Protein AF-A0A7Y5BDA1-F1 (afdb_monomer_lite)

Radius of gyration: 26.74 Å; chains: 1; bounding box: 61×50×90 Å

Foldseek 3Di:
DPDLLQQLVVDPLLDQPLLVLVLLQCLVVAAQWEEEEEEQVQVSSCLSSVLGHPAYETEHPDPVVVVVPCPCPVVYNHDVPPDLPEPPGPEYEYEDEQVCQQPDPVVSNYQKYKYKYFPFWHDDDPPQQKWKWFAASLQSQDTHTDTDRPGGIMMIIHHDDDRRAFFAEEEEEEDAELLSLLLSQLSQCRSQHNHHAAYEYEHQLHDPVSVVSLVVSCVSNVPHYHYHYDNHHLALQLSRLSRVVVVPDCVRGFKYKYAYSQKHWQSCQNSQQRVLCVVCVVVVAFAFKEEEAECDDDDDSHDDLDDDDHVVRVNVSLSVQLSVQGPDKDWDLFDDHRMIIGGVVLCVQQNTFASLLPNDDCSRVLSSLLCVQVVHTHMYSRSIYMYGPDPVVCVVQVDPVVVSNVFSQLVNCVLQVHPGPVCSSVDNHGDPPRGSHQHSVPNDDQDPQWDADRSGTARLPRHGHPVRVVVVVVVVVVPDDPVCVVVVVVVVVCCVCVVVD

Sequence (501 aa):
MSTLPSFVSSVDWSRPDSLASSLRFLRPLFVDSRVAIVGEQAAEAAHFASLYAESITAWVESEELRSEFLIECPSIPCRLVADLDAGSWDWALLQLKAAEASRPDLKALGPRGVLLVRDSAPVADSGSGVRWFSRSTSAPSCFSEGIDPHADEWIGFWGEIETPVWPKVCGVIPTLSQVEMAVAAAEAFLNTYPGPMELVLVANGTAEPLLETLRAFAQERPDSVRLAVLPENRGFAGGVNAGLAALGDLEEWDIVVVSNDDVIPHSECMAEIASSWRELKERGLRPGIVGPVSNNINGRQQVEIGIYASADEMQARATAYHRDNCQSVSQEMQIRGLLLWLDRGLVSEIGGFDPRFGIGNFEDDDYNLRARLAGYTLWRADGAFLHHAGSSTFRSLNVDYEANIARNASLFCEKWQIDSLDRWPLLERAPQGVSLYCDPDTAYQPSEFSVTLNGERIDLVTQASDIEFAGWVLSRLAQFPRSKRRDIIELLSETSAFDAA

pLDDT: mean 82.3, std 15.63, range [32.66, 98.81]

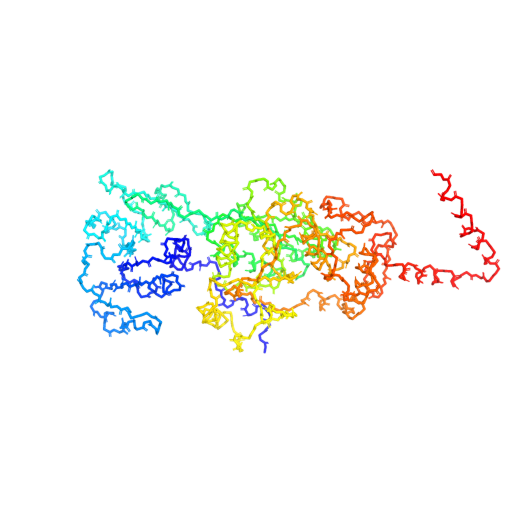Structure (mmCIF, N/CA/C/O backbone):
data_AF-A0A7Y5BDA1-F1
#
_entry.id   AF-A0A7Y5BDA1-F1
#
loop_
_atom_site.group_PDB
_atom_site.id
_atom_site.type_symbol
_atom_site.label_atom_id
_atom_site.label_alt_id
_atom_site.label_comp_id
_atom_site.label_asym_id
_atom_site.label_entity_id
_atom_site.label_seq_id
_atom_site.pdbx_PDB_ins_code
_atom_site.Cartn_x
_atom_site.Cartn_y
_atom_site.Cartn_z
_atom_site.occupancy
_atom_site.B_iso_or_equiv
_atom_site.auth_seq_id
_atom_site.auth_comp_id
_atom_site.auth_asym_id
_atom_site.auth_atom_id
_atom_site.pdbx_PDB_model_num
ATOM 1 N N . MET A 1 1 ? 11.614 25.794 0.419 1.00 34.88 1 MET A N 1
ATOM 2 C CA . MET A 1 1 ? 11.316 24.360 0.256 1.00 34.88 1 MET A CA 1
ATOM 3 C C . MET A 1 1 ? 12.340 23.623 1.086 1.00 34.88 1 MET A C 1
ATOM 5 O O . MET A 1 1 ? 13.521 23.714 0.771 1.00 34.88 1 MET A O 1
ATOM 9 N N . SER A 1 2 ? 11.911 23.059 2.211 1.00 35.38 2 SER A N 1
ATOM 10 C CA . SER A 1 2 ? 12.710 22.153 3.040 1.00 35.38 2 SER A CA 1
ATOM 11 C C . SER A 1 2 ? 13.349 21.093 2.141 1.00 35.38 2 SER A C 1
ATOM 13 O O . SER A 1 2 ? 12.718 20.618 1.197 1.00 35.38 2 SER A O 1
ATOM 15 N N . THR A 1 3 ? 14.612 20.742 2.379 1.00 42.41 3 THR A N 1
ATOM 16 C CA . THR A 1 3 ? 15.184 19.555 1.738 1.00 42.41 3 THR A CA 1
ATOM 17 C C . THR A 1 3 ? 14.363 18.347 2.197 1.00 42.41 3 THR A C 1
ATOM 19 O O . THR A 1 3 ? 13.989 18.284 3.365 1.00 42.41 3 THR A O 1
ATOM 22 N N . LEU A 1 4 ? 14.054 17.410 1.299 1.00 51.28 4 LEU A N 1
ATOM 23 C CA . LEU A 1 4 ? 13.261 16.196 1.574 1.00 51.28 4 LEU A CA 1
ATOM 24 C C . LEU A 1 4 ? 13.579 15.501 2.923 1.00 51.28 4 LEU A C 1
ATOM 26 O O . LEU A 1 4 ? 12.633 15.179 3.639 1.00 51.28 4 LEU A O 1
ATOM 30 N N . PRO A 1 5 ? 14.853 15.389 3.364 1.00 49.19 5 PRO A N 1
ATOM 31 C CA . PRO A 1 5 ? 15.184 14.845 4.685 1.00 49.19 5 PRO A CA 1
ATOM 32 C C . PRO A 1 5 ? 14.613 15.649 5.866 1.00 49.19 5 PRO A C 1
ATOM 34 O O . PRO A 1 5 ? 14.233 15.069 6.874 1.00 49.19 5 PRO A O 1
ATOM 37 N N . SER A 1 6 ? 14.505 16.978 5.743 1.00 54.00 6 SER A N 1
ATOM 38 C CA . SER A 1 6 ? 13.966 17.859 6.795 1.00 54.00 6 SER A CA 1
ATOM 39 C C . SER A 1 6 ? 12.438 17.832 6.912 1.00 54.00 6 SER A C 1
ATOM 41 O O . SER A 1 6 ? 11.909 18.196 7.958 1.00 54.00 6 SER A O 1
ATOM 43 N N . PHE A 1 7 ? 11.728 17.407 5.857 1.00 61.53 7 PHE A N 1
ATOM 44 C CA . PHE A 1 7 ? 10.271 17.215 5.890 1.00 61.53 7 PHE A CA 1
ATOM 45 C C . PHE A 1 7 ? 9.888 15.974 6.700 1.00 61.53 7 PHE A C 1
ATOM 47 O O . PHE A 1 7 ? 8.886 15.974 7.406 1.00 61.53 7 PHE A O 1
ATOM 54 N N . VAL A 1 8 ? 10.710 14.931 6.603 1.00 56.31 8 VAL A N 1
ATOM 55 C CA . VAL A 1 8 ? 10.490 13.646 7.266 1.00 56.31 8 VAL A CA 1
ATOM 56 C C . VAL A 1 8 ? 11.048 13.629 8.685 1.00 56.31 8 VAL A C 1
ATOM 58 O O . VAL A 1 8 ? 10.388 13.119 9.582 1.00 56.31 8 VAL A O 1
ATOM 61 N N . SER A 1 9 ? 12.201 14.263 8.929 1.00 54.62 9 SER A N 1
ATOM 62 C CA . SER A 1 9 ? 12.810 14.318 10.266 1.00 54.62 9 SER A CA 1
ATOM 63 C C . SER A 1 9 ? 12.023 15.146 11.289 1.00 54.62 9 SER A C 1
ATOM 65 O O . SER A 1 9 ? 12.445 15.231 12.439 1.00 54.62 9 SER A O 1
ATOM 67 N N . SER A 1 10 ? 10.954 15.842 10.881 1.00 53.28 10 SER A N 1
ATOM 68 C CA . SER A 1 10 ? 10.144 16.657 11.793 1.00 53.28 10 SER A CA 1
ATOM 69 C C . SER A 1 10 ? 9.109 15.845 12.571 1.00 53.28 10 SER A C 1
ATOM 71 O O . SER A 1 10 ? 8.626 16.342 13.580 1.00 53.28 10 SER A O 1
ATOM 73 N N . VAL A 1 11 ? 8.760 14.637 12.111 1.00 51.69 11 VAL A N 1
ATOM 74 C CA . VAL A 1 11 ? 7.8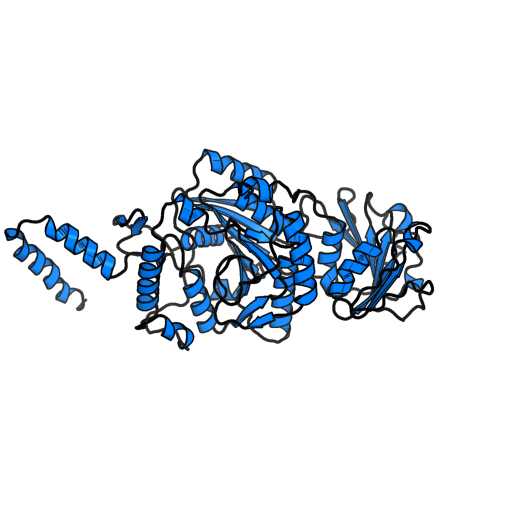05 13.756 12.795 1.00 51.69 11 VAL A CA 1
ATOM 75 C C . VAL A 1 11 ? 8.570 12.598 13.409 1.00 51.69 11 VAL A C 1
ATOM 77 O O . VAL A 1 11 ? 9.243 11.843 12.709 1.00 51.69 11 VAL A O 1
ATOM 80 N N . ASP A 1 12 ? 8.469 12.472 14.730 1.00 58.31 12 ASP A N 1
ATOM 81 C CA . ASP A 1 12 ? 8.977 11.312 15.451 1.00 58.31 12 ASP A CA 1
ATOM 82 C C . ASP A 1 12 ? 8.016 10.137 15.254 1.00 58.31 12 ASP A C 1
ATOM 84 O O . ASP A 1 12 ? 7.141 9.870 16.077 1.00 58.31 12 ASP A O 1
ATOM 88 N N . TRP A 1 13 ? 8.167 9.446 14.126 1.00 57.25 13 TRP A N 1
ATOM 89 C CA . TRP A 1 13 ? 7.390 8.246 13.837 1.00 57.25 13 TRP A CA 1
ATOM 90 C C . TRP A 1 13 ? 7.689 7.120 14.823 1.00 57.25 13 TRP A C 1
ATOM 92 O O . TRP A 1 13 ? 6.825 6.272 15.008 1.00 57.25 13 TRP A O 1
ATOM 102 N N . SER A 1 14 ? 8.849 7.129 15.493 1.00 49.56 14 SER A N 1
ATOM 103 C CA . SER A 1 14 ? 9.281 6.073 16.419 1.00 49.56 14 SER A CA 1
ATOM 104 C C . SER A 1 14 ? 8.435 5.979 17.692 1.00 49.56 14 SER A C 1
ATOM 106 O O . SER A 1 14 ? 8.520 4.994 18.427 1.00 49.56 14 SER A O 1
ATOM 108 N N . ARG A 1 15 ? 7.592 6.985 17.955 1.00 50.81 15 ARG A N 1
ATOM 109 C CA . ARG A 1 15 ? 6.629 6.987 19.054 1.00 50.81 15 ARG A CA 1
ATOM 110 C C . ARG A 1 15 ? 5.219 6.980 18.482 1.00 50.81 15 ARG A C 1
ATOM 112 O O . ARG A 1 15 ? 4.690 8.049 18.179 1.00 50.81 15 ARG A O 1
ATOM 119 N N . PRO A 1 16 ? 4.583 5.801 18.355 1.00 53.91 16 PRO A N 1
ATOM 120 C CA . PRO A 1 16 ? 3.162 5.755 18.083 1.00 53.91 16 PRO A CA 1
ATOM 121 C C . PRO A 1 16 ? 2.468 6.597 19.147 1.00 53.91 16 PRO A C 1
ATOM 123 O O . PRO A 1 16 ? 2.715 6.426 20.344 1.00 53.91 16 PRO A O 1
ATOM 126 N N . ASP A 1 17 ? 1.592 7.501 18.724 1.00 64.19 17 ASP A N 1
ATOM 127 C CA . ASP A 1 17 ? 0.608 8.029 19.648 1.00 64.19 17 ASP A CA 1
ATOM 128 C C . ASP A 1 17 ? -0.229 6.834 20.125 1.00 64.19 17 ASP A C 1
ATOM 130 O O . ASP A 1 17 ? -1.053 6.289 19.378 1.00 64.19 17 ASP A O 1
ATOM 134 N N . SER A 1 18 ? 0.081 6.347 21.330 1.00 66.19 18 SER A N 1
ATOM 135 C CA . SER A 1 18 ? -0.547 5.167 21.931 1.00 66.19 18 SER A CA 1
ATOM 136 C C . SER A 1 18 ? -2.067 5.341 21.963 1.00 66.19 18 SER A C 1
ATOM 138 O O . SER A 1 18 ? -2.801 4.398 21.660 1.00 66.19 18 SER A O 1
ATOM 140 N N . LEU A 1 19 ? -2.512 6.589 22.227 1.00 75.00 19 LEU A N 1
ATOM 141 C CA . LEU A 1 19 ? -3.797 7.224 21.888 1.00 75.00 19 LEU A CA 1
ATOM 142 C C . LEU A 1 19 ? -4.506 6.644 20.663 1.00 75.00 19 LEU A C 1
ATOM 144 O O . LEU A 1 19 ? -5.204 5.624 20.678 1.00 75.00 19 LEU A O 1
ATOM 148 N N . ALA A 1 20 ? -4.232 7.345 19.573 1.00 76.12 20 ALA A N 1
ATOM 149 C CA . ALA A 1 20 ? -4.696 7.087 18.233 1.00 76.12 20 ALA A CA 1
ATOM 150 C C . ALA A 1 20 ? -4.446 5.647 17.770 1.00 76.12 20 ALA A C 1
ATOM 152 O O . ALA A 1 20 ? -5.290 5.075 17.093 1.00 76.12 20 ALA A O 1
ATOM 153 N N . SER A 1 21 ? -3.328 5.024 18.143 1.00 76.81 21 SER A N 1
ATOM 154 C CA . SER A 1 21 ? -2.992 3.671 17.679 1.00 76.81 21 SER A CA 1
ATOM 155 C C . SER A 1 21 ? -3.901 2.603 18.290 1.00 76.81 21 SER A C 1
ATOM 157 O O . SER A 1 21 ? -4.307 1.672 17.597 1.00 76.81 21 SER A O 1
ATOM 159 N N . SER A 1 22 ? -4.243 2.727 19.578 1.00 80.25 22 SER A N 1
ATOM 160 C CA . SER A 1 22 ? -5.256 1.873 20.215 1.00 80.25 22 SER A CA 1
ATOM 161 C C . SER A 1 22 ? -6.645 2.115 19.615 1.00 80.25 22 SER A C 1
ATOM 163 O O . SER A 1 22 ? -7.381 1.173 19.330 1.00 80.25 22 SER A O 1
ATOM 165 N N . LEU A 1 23 ? -7.000 3.376 19.365 1.00 83.25 23 LEU A N 1
ATOM 166 C CA . LEU A 1 23 ? -8.297 3.729 18.785 1.00 83.25 23 LEU A CA 1
ATOM 167 C C . LEU A 1 23 ? -8.452 3.231 17.339 1.00 83.25 23 LEU A C 1
ATOM 169 O O . LEU A 1 23 ? -9.495 2.671 17.004 1.00 83.25 23 LEU A O 1
ATOM 173 N N . ARG A 1 24 ? -7.397 3.324 16.517 1.00 86.31 24 ARG A N 1
ATOM 174 C CA . ARG A 1 24 ? -7.332 2.727 15.173 1.00 86.31 24 ARG A CA 1
ATOM 175 C C . ARG A 1 24 ? -7.606 1.237 15.202 1.00 86.31 24 ARG A C 1
ATOM 177 O O . ARG A 1 24 ? -8.427 0.772 14.423 1.00 86.31 24 ARG A O 1
ATOM 184 N N . PHE A 1 25 ? -6.985 0.497 16.120 1.00 84.81 25 PHE A N 1
ATOM 185 C CA . PHE A 1 25 ? -7.248 -0.934 16.275 1.00 84.81 25 PHE A CA 1
ATOM 186 C C . PHE A 1 25 ? -8.728 -1.227 16.571 1.00 84.81 25 PHE A C 1
ATOM 188 O O . PHE A 1 25 ? -9.300 -2.159 16.004 1.00 84.81 25 PHE A O 1
ATOM 195 N N . LEU A 1 26 ? -9.360 -0.394 17.401 1.00 86.81 26 LEU A N 1
ATOM 196 C CA . LEU A 1 26 ? -10.759 -0.524 17.815 1.00 86.81 26 LEU A CA 1
ATOM 197 C C . LEU A 1 26 ? -11.776 0.015 16.805 1.00 86.81 26 LEU A C 1
ATOM 199 O O . LEU A 1 26 ? -12.969 -0.226 16.984 1.00 86.81 26 LEU A O 1
ATOM 203 N N . ARG A 1 27 ? -11.336 0.696 15.738 1.00 86.44 27 ARG A N 1
ATOM 204 C CA . ARG A 1 27 ? -12.202 1.306 14.714 1.00 86.44 27 ARG A CA 1
ATOM 205 C C . ARG A 1 27 ? -13.379 0.418 14.276 1.00 86.44 27 ARG A C 1
ATOM 207 O O . ARG A 1 27 ? -14.487 0.950 14.245 1.00 86.44 27 ARG A O 1
ATOM 214 N N . PRO A 1 28 ? -13.223 -0.896 13.996 1.00 85.69 28 PRO A N 1
ATOM 215 C CA . PRO A 1 28 ? -14.331 -1.731 13.530 1.00 85.69 28 PRO A CA 1
ATOM 216 C C . PRO A 1 28 ? -15.483 -1.855 14.534 1.00 85.69 28 PRO A C 1
ATOM 218 O O . PRO A 1 28 ? -16.595 -2.172 14.133 1.00 85.69 28 PRO A O 1
ATOM 221 N N . LEU A 1 29 ? -15.237 -1.602 15.824 1.00 84.00 29 LEU A N 1
ATOM 222 C CA . LEU A 1 29 ? -16.277 -1.624 16.854 1.00 84.00 29 LEU A CA 1
ATOM 223 C C . LEU A 1 29 ? -17.135 -0.359 16.835 1.00 84.00 29 LEU A C 1
ATOM 225 O O . LEU A 1 29 ? -18.270 -0.392 17.287 1.00 84.00 29 LEU A O 1
ATOM 229 N N . PHE A 1 30 ? -16.600 0.761 16.352 1.00 81.00 30 PHE A N 1
ATOM 230 C CA . PHE A 1 30 ? -17.281 2.053 16.434 1.00 81.00 30 PHE A CA 1
ATOM 231 C C . PHE A 1 30 ? -18.105 2.382 15.194 1.00 81.00 30 PHE A C 1
ATOM 233 O O . PHE A 1 30 ? -18.984 3.232 15.291 1.00 81.00 30 PHE A O 1
ATOM 240 N N . VAL A 1 31 ? -17.852 1.707 14.067 1.00 81.56 31 VAL A N 1
ATOM 241 C CA . VAL A 1 31 ? -18.582 1.924 12.809 1.00 81.56 31 VAL A CA 1
ATOM 242 C C . VAL A 1 31 ? -20.089 1.805 13.044 1.00 81.56 31 VAL A C 1
ATOM 244 O O . VAL A 1 31 ? -20.556 0.801 13.589 1.00 81.56 31 VAL A O 1
ATOM 247 N N . ASP A 1 32 ? -20.826 2.858 12.678 1.00 79.50 32 ASP A N 1
ATOM 248 C CA . ASP A 1 32 ? -22.292 2.957 12.768 1.00 79.50 32 ASP A CA 1
ATOM 249 C C . ASP A 1 32 ? -22.861 2.597 14.153 1.00 79.50 32 ASP A C 1
ATOM 251 O O . ASP A 1 32 ? -23.972 2.086 14.281 1.00 79.50 32 ASP A O 1
ATOM 255 N N . SER A 1 33 ? -22.079 2.833 15.209 1.00 81.81 33 SER A N 1
ATOM 256 C CA . SER A 1 33 ? -22.440 2.466 16.578 1.00 81.81 33 SER A CA 1
ATOM 257 C C . SER A 1 33 ? -22.581 3.689 17.479 1.00 81.81 33 SER A C 1
ATOM 259 O O . SER A 1 33 ? -21.968 4.731 17.246 1.00 81.81 33 SER A O 1
ATOM 261 N N . ARG A 1 34 ? -23.348 3.562 18.565 1.00 80.44 34 ARG A N 1
ATOM 262 C CA . ARG A 1 34 ? -23.425 4.575 19.625 1.00 80.44 34 ARG A CA 1
ATOM 263 C C . ARG A 1 34 ? -22.373 4.285 20.692 1.00 80.44 34 ARG A C 1
ATOM 265 O O . ARG A 1 34 ? -22.409 3.222 21.317 1.00 80.44 34 ARG A O 1
ATOM 272 N N . VAL A 1 35 ? -21.461 5.226 20.934 1.00 80.56 35 VAL A N 1
ATOM 273 C CA . VAL A 1 35 ? -20.299 5.027 21.820 1.00 80.56 35 VAL A CA 1
ATOM 274 C C . VAL A 1 35 ? -20.326 5.984 23.017 1.00 80.56 35 VAL A C 1
ATOM 276 O O . VAL A 1 35 ? -20.385 7.202 22.855 1.00 80.56 35 VAL A O 1
ATOM 279 N N . ALA A 1 36 ? -20.238 5.441 24.230 1.00 77.69 36 ALA A N 1
ATOM 280 C CA . ALA A 1 36 ? -19.962 6.200 25.447 1.00 77.69 36 ALA A CA 1
ATOM 281 C C . ALA A 1 36 ? -18.454 6.193 25.731 1.00 77.69 36 ALA A C 1
ATOM 283 O O . ALA A 1 36 ? -17.836 5.135 25.713 1.00 77.69 36 ALA A O 1
ATOM 284 N N . ILE A 1 37 ? -17.851 7.346 26.004 1.00 77.31 37 ILE A N 1
ATOM 285 C CA . ILE A 1 37 ? -16.409 7.494 26.233 1.00 77.31 37 ILE A CA 1
ATOM 286 C C . ILE A 1 37 ? -16.182 8.138 27.592 1.00 77.31 37 ILE A C 1
ATOM 288 O O . ILE A 1 37 ? -16.797 9.152 27.911 1.00 77.31 37 ILE A O 1
ATOM 292 N N . VAL A 1 38 ? -15.293 7.558 28.388 1.00 74.44 38 VAL A N 1
ATOM 293 C CA . VAL A 1 38 ? -15.089 7.894 29.800 1.00 74.44 38 VAL A CA 1
ATOM 294 C C . VAL A 1 38 ? -13.585 7.918 30.077 1.00 74.44 38 VAL A C 1
ATOM 296 O O . VAL A 1 38 ? -12.923 6.900 29.890 1.00 74.44 38 VAL A O 1
ATOM 299 N N . GLY A 1 39 ? -13.035 9.053 30.521 1.00 72.69 39 GLY A N 1
ATOM 300 C CA . GLY A 1 39 ? -11.634 9.134 30.965 1.00 72.69 39 GLY A CA 1
ATOM 301 C C . GLY A 1 39 ? -10.978 10.511 30.819 1.00 72.69 39 GLY A C 1
ATOM 302 O O . GLY A 1 39 ? -11.588 11.468 30.340 1.00 72.69 39 GLY A O 1
ATOM 303 N N . GLU A 1 40 ? -9.711 10.621 31.235 1.00 67.56 40 GLU A N 1
ATOM 304 C CA . GLU A 1 40 ? -8.946 11.881 31.205 1.00 67.56 40 GLU A CA 1
ATOM 305 C C . GLU A 1 40 ? -8.719 12.416 29.774 1.00 67.56 40 GLU A C 1
ATOM 307 O O . GLU A 1 40 ? -8.817 13.625 29.572 1.00 67.56 40 GLU A O 1
ATOM 312 N N . GLN A 1 41 ? -8.501 11.553 28.768 1.00 72.00 41 GLN A N 1
ATOM 313 C CA . GLN A 1 41 ? -8.372 11.954 27.352 1.00 72.00 41 GLN A CA 1
ATOM 314 C C . GLN A 1 41 ? -9.646 11.662 26.540 1.00 72.00 41 GLN A C 1
ATOM 316 O O . GLN A 1 41 ? -9.596 11.455 25.325 1.00 72.00 41 GLN A O 1
ATOM 321 N N . ALA A 1 42 ? -10.821 11.679 27.184 1.00 72.12 42 ALA A N 1
ATOM 322 C CA . ALA A 1 42 ? -12.091 11.415 26.503 1.00 72.12 42 ALA A CA 1
ATOM 323 C C . ALA A 1 42 ? -12.352 12.362 25.320 1.00 72.12 42 ALA A C 1
ATOM 325 O O . ALA A 1 42 ? -13.042 11.975 24.383 1.00 72.12 42 ALA A O 1
ATOM 326 N N . ALA A 1 43 ? -11.780 13.570 25.324 1.00 70.44 43 ALA A N 1
ATOM 327 C CA . ALA A 1 43 ? -11.881 14.502 24.205 1.00 70.44 43 ALA A CA 1
ATOM 328 C C . ALA A 1 43 ? -11.201 13.988 22.926 1.00 70.44 43 ALA A C 1
ATOM 330 O O . ALA A 1 43 ? -11.775 14.071 21.842 1.00 70.44 43 ALA A O 1
ATOM 331 N N . GLU A 1 44 ? -10.001 13.427 23.056 1.00 73.88 44 GLU A N 1
ATOM 332 C CA . GLU A 1 44 ? -9.235 12.878 21.937 1.00 73.88 44 GLU A CA 1
ATOM 333 C C . GLU A 1 44 ? -9.883 11.591 21.411 1.00 73.88 44 GLU A C 1
ATOM 335 O O . GLU A 1 44 ? -10.099 11.437 20.208 1.00 73.88 44 GLU A O 1
ATOM 340 N N . ALA A 1 45 ? -10.308 10.710 22.321 1.00 76.25 45 ALA A N 1
ATOM 341 C CA . ALA A 1 45 ? -11.041 9.501 21.961 1.00 76.25 45 ALA A CA 1
ATOM 342 C C . ALA A 1 45 ? -12.396 9.813 21.301 1.00 76.25 45 ALA A C 1
ATOM 344 O O . ALA A 1 45 ? -12.772 9.157 20.329 1.00 76.25 45 ALA A O 1
ATOM 345 N N . ALA A 1 46 ? -13.109 10.841 21.773 1.00 75.94 46 ALA A N 1
ATOM 346 C CA . ALA A 1 46 ? -14.341 11.313 21.143 1.00 75.94 46 ALA A CA 1
ATOM 347 C C . ALA A 1 46 ? -14.090 11.914 19.765 1.00 75.94 46 ALA A C 1
ATOM 349 O O . ALA A 1 46 ? -14.876 11.669 18.852 1.00 75.94 46 ALA A O 1
ATOM 350 N N . HIS A 1 47 ? -12.988 12.646 19.588 1.00 76.88 47 HIS A N 1
ATOM 351 C CA . HIS A 1 47 ? -12.596 13.140 18.275 1.00 76.88 47 HIS A CA 1
ATOM 352 C C . HIS A 1 47 ? -12.404 11.990 17.282 1.00 76.88 47 HIS A C 1
ATOM 354 O O . HIS A 1 47 ? -12.991 12.014 16.204 1.00 76.88 47 HIS A O 1
ATOM 360 N N . PHE A 1 48 ? -11.649 10.959 17.662 1.00 79.25 48 PHE A N 1
ATOM 361 C CA . PHE A 1 48 ? -11.435 9.789 16.813 1.00 79.25 48 PHE A CA 1
ATOM 362 C C . PHE A 1 48 ? -12.738 9.046 16.509 1.00 79.25 48 PHE A C 1
ATOM 364 O O . PHE A 1 48 ? -13.052 8.789 15.351 1.00 79.25 48 PHE A O 1
ATOM 371 N N . ALA A 1 49 ? -13.520 8.721 17.543 1.00 78.12 49 ALA A N 1
ATOM 372 C CA . ALA A 1 49 ? -14.765 7.986 17.365 1.00 78.12 49 ALA A CA 1
ATOM 373 C C . ALA A 1 49 ? -15.750 8.764 16.478 1.00 78.12 49 ALA A C 1
ATOM 375 O O . ALA A 1 49 ? -16.528 8.143 15.760 1.00 78.12 49 ALA A O 1
ATOM 376 N N . SER A 1 50 ? -15.699 10.106 16.476 1.00 77.56 50 SER A N 1
ATOM 377 C CA . SER A 1 50 ? -16.615 10.945 15.681 1.00 77.56 50 SER A CA 1
ATOM 378 C C . SER A 1 50 ? -16.461 10.785 14.175 1.00 77.56 50 SER A C 1
ATOM 380 O O . SER A 1 50 ? -17.357 11.176 13.434 1.00 77.56 50 SER A O 1
ATOM 382 N N . LEU A 1 51 ? -15.350 10.195 13.731 1.00 75.56 51 LEU A N 1
ATOM 383 C CA . LEU A 1 51 ? -15.117 9.864 12.330 1.00 75.56 51 LEU A CA 1
ATOM 384 C C . LEU A 1 51 ? -15.938 8.652 11.863 1.00 75.56 51 LEU A C 1
ATOM 386 O O . LEU A 1 51 ? -16.123 8.489 10.665 1.00 75.56 51 LEU A O 1
ATOM 390 N N . TYR A 1 52 ? -16.399 7.796 12.784 1.00 80.94 52 TYR A N 1
ATOM 391 C CA . TYR A 1 52 ? -16.925 6.466 12.445 1.00 80.94 52 TYR A CA 1
ATOM 392 C C . TYR A 1 52 ? -18.240 6.102 13.158 1.00 80.94 52 TYR A C 1
ATOM 394 O O . TYR A 1 52 ? -18.967 5.231 12.685 1.00 80.94 52 TYR A O 1
ATOM 402 N N . ALA A 1 53 ? -18.538 6.727 14.300 1.00 78.44 53 ALA A N 1
ATOM 403 C CA . ALA A 1 53 ? -19.692 6.414 15.142 1.00 78.44 53 ALA A CA 1
ATOM 404 C C . ALA A 1 53 ? -20.957 7.190 14.744 1.00 78.44 53 ALA A C 1
ATOM 406 O O . ALA A 1 53 ? -20.889 8.357 14.365 1.00 78.44 53 ALA A O 1
ATOM 407 N N . GLU A 1 54 ? -22.129 6.570 14.929 1.00 77.19 54 GLU A N 1
ATOM 408 C CA . GLU A 1 54 ? -23.434 7.208 14.685 1.00 77.19 54 GLU A CA 1
ATOM 409 C C . GLU A 1 54 ? -23.694 8.341 15.690 1.00 77.19 54 GLU A C 1
ATOM 411 O O . GLU A 1 54 ? -24.201 9.411 15.351 1.00 77.19 54 GLU A O 1
ATOM 416 N N . SER A 1 55 ? -23.353 8.107 16.959 1.00 74.31 55 SER A N 1
ATOM 417 C CA . SER A 1 55 ? -23.409 9.135 17.996 1.00 74.31 55 SER A CA 1
ATOM 418 C C . SER A 1 55 ? -22.450 8.834 19.136 1.00 74.31 55 SER A C 1
ATOM 420 O O . SER A 1 55 ? -22.112 7.679 19.407 1.00 74.31 55 SER A O 1
ATOM 422 N N . ILE A 1 56 ? -22.006 9.892 19.814 1.00 70.19 56 ILE A N 1
ATOM 423 C CA . ILE A 1 56 ? -21.021 9.795 20.889 1.00 70.19 56 ILE A CA 1
ATOM 424 C C . ILE A 1 56 ? -21.483 10.602 22.092 1.00 70.19 56 ILE A C 1
ATOM 426 O O . ILE A 1 56 ? -21.922 11.747 21.960 1.00 70.19 56 ILE A O 1
ATOM 430 N N . THR A 1 57 ? -21.307 10.016 23.271 1.00 71.56 57 THR A N 1
ATOM 431 C CA . THR A 1 57 ? -21.317 10.737 24.547 1.00 71.56 57 THR A CA 1
ATOM 432 C C . THR A 1 57 ? -19.943 10.639 25.175 1.00 71.56 57 THR A C 1
ATOM 434 O O . THR A 1 57 ? -19.426 9.543 25.359 1.00 71.56 57 THR A O 1
ATOM 437 N N . ALA A 1 58 ? -19.354 11.782 25.515 1.00 68.50 58 ALA A N 1
ATOM 438 C CA . ALA A 1 58 ? -18.038 11.853 26.138 1.00 68.50 58 ALA A CA 1
ATOM 439 C C . ALA A 1 58 ? -18.141 12.372 27.577 1.00 68.50 58 ALA A C 1
ATOM 441 O O . ALA A 1 58 ? -18.907 13.295 27.860 1.00 68.50 58 ALA A O 1
ATOM 442 N N . TRP A 1 59 ? -17.343 11.799 28.476 1.00 67.75 59 TRP A N 1
ATOM 443 C CA . TRP A 1 59 ? -17.251 12.165 29.884 1.00 67.75 59 TRP A CA 1
ATOM 444 C C . TRP A 1 59 ? -15.790 12.304 30.318 1.00 67.75 59 TRP A C 1
ATOM 446 O O . TRP A 1 59 ? -14.995 11.375 30.178 1.00 67.75 59 TRP A O 1
ATOM 456 N N . VAL A 1 60 ? -15.456 13.471 30.873 1.00 64.31 60 VAL A N 1
ATOM 457 C CA . VAL A 1 60 ? -14.120 13.807 31.387 1.00 64.31 60 VAL A CA 1
ATOM 458 C C . VAL A 1 60 ? -14.163 13.835 32.917 1.00 64.31 60 VAL A C 1
ATOM 460 O O . VAL A 1 60 ? -15.069 14.436 33.506 1.00 64.31 60 VAL A O 1
ATOM 463 N N . GLU A 1 61 ? -13.193 13.197 33.574 1.00 57.81 61 GLU A N 1
ATOM 464 C CA . GLU A 1 61 ? -13.131 13.102 35.044 1.00 57.81 61 GLU A CA 1
ATOM 465 C C . GLU A 1 61 ? -12.678 14.397 35.738 1.00 57.81 61 GLU A C 1
ATOM 467 O O . GLU A 1 61 ? -13.101 14.664 36.862 1.00 57.81 61 GLU A O 1
ATOM 472 N N . SER A 1 62 ? -11.890 15.246 35.068 1.00 59.81 62 SER A N 1
ATOM 473 C CA . SER A 1 62 ? -11.400 16.512 35.633 1.00 59.81 62 SER A CA 1
ATOM 474 C C . SER A 1 62 ? -12.433 17.645 35.544 1.00 59.81 62 SER A C 1
ATOM 476 O O . SER A 1 62 ? -12.922 17.978 34.463 1.00 59.81 62 SER A O 1
ATOM 478 N N . GLU A 1 63 ? -12.730 18.278 36.686 1.00 55.25 63 GLU A N 1
ATOM 479 C CA . GLU A 1 63 ? -13.635 19.435 36.794 1.00 55.25 63 GLU A CA 1
ATOM 480 C C . GLU A 1 63 ? -13.118 20.666 36.024 1.00 55.25 63 GLU A C 1
ATOM 482 O O . GLU A 1 63 ? -13.913 21.417 35.463 1.00 55.25 63 GLU A O 1
ATOM 487 N N . GLU A 1 64 ? -11.795 20.836 35.935 1.00 51.22 64 GLU A N 1
ATOM 488 C CA . GLU A 1 64 ? -11.142 21.947 35.228 1.00 51.22 64 GLU A CA 1
ATOM 489 C C . GLU A 1 64 ? -11.284 21.789 33.702 1.00 51.22 64 GLU A C 1
ATOM 491 O O . GLU A 1 64 ? -11.680 22.732 33.012 1.00 51.22 64 GLU A O 1
ATOM 496 N N . LEU A 1 65 ? -11.099 20.567 33.183 1.00 48.84 65 LEU A N 1
ATOM 497 C CA . LEU A 1 65 ? -11.192 20.252 31.747 1.00 48.84 65 LEU A CA 1
ATOM 498 C C . LEU A 1 65 ? -12.637 20.161 31.226 1.00 48.84 65 LEU A C 1
ATOM 500 O O . LEU A 1 65 ? -12.872 20.403 30.041 1.00 48.84 65 LEU A O 1
ATOM 504 N N . ARG A 1 66 ? -13.625 19.877 32.093 1.00 52.31 66 ARG A N 1
ATOM 505 C CA . ARG A 1 66 ? -15.063 19.890 31.735 1.00 52.31 66 ARG A CA 1
ATOM 506 C C . ARG A 1 66 ? -15.542 21.246 31.206 1.00 52.31 66 ARG A C 1
ATOM 508 O O . ARG A 1 66 ? -16.538 21.290 30.490 1.00 52.31 66 ARG A O 1
ATOM 515 N N . SER A 1 67 ? -14.872 22.338 31.584 1.00 47.47 67 SER A N 1
ATOM 516 C CA . SER A 1 67 ? -15.273 23.703 31.227 1.00 47.47 67 SER A CA 1
ATOM 517 C C . SER A 1 67 ? -14.656 24.219 29.919 1.00 47.47 67 SER A C 1
ATOM 519 O O . SER A 1 67 ? -15.258 25.068 29.264 1.00 47.47 67 SER A O 1
ATOM 521 N N . GLU A 1 68 ? -13.498 23.687 29.511 1.00 40.88 68 GLU A N 1
ATOM 522 C CA . GLU A 1 68 ? -12.745 24.138 28.326 1.00 40.88 68 GLU A CA 1
ATOM 523 C C . GLU A 1 68 ? -13.108 23.382 27.039 1.00 40.88 68 GLU A C 1
ATOM 525 O O . GLU A 1 68 ? -12.951 23.917 25.943 1.00 40.88 68 GLU A O 1
ATOM 530 N N . PHE A 1 69 ? -13.657 22.169 27.157 1.00 41.28 69 PHE A N 1
ATOM 531 C CA . PHE A 1 69 ? -14.018 21.313 26.027 1.00 41.28 69 PHE A CA 1
ATOM 532 C C . PHE A 1 69 ? -15.506 20.956 26.069 1.00 41.28 69 PHE A C 1
ATOM 534 O O . PHE A 1 69 ? -15.899 19.809 26.282 1.00 41.28 69 PHE A O 1
ATOM 541 N N . LEU A 1 70 ? -16.363 21.949 25.825 1.00 42.72 70 LEU A N 1
ATOM 542 C CA . LEU A 1 70 ? -17.689 21.675 25.275 1.00 42.72 70 LEU A CA 1
ATOM 543 C C . LEU A 1 70 ? -17.449 21.237 23.826 1.00 42.72 70 LEU A C 1
ATOM 545 O O . LEU A 1 70 ? -17.299 22.067 22.932 1.00 42.72 70 LEU A O 1
ATOM 549 N N . ILE A 1 71 ? -17.270 19.932 23.615 1.00 42.53 71 ILE A N 1
ATOM 550 C CA . ILE A 1 71 ? -16.969 19.380 22.291 1.00 42.53 71 ILE A CA 1
ATOM 551 C C . ILE A 1 71 ? -18.258 19.420 21.474 1.00 42.53 71 ILE A C 1
ATOM 553 O O . ILE A 1 71 ? -18.985 18.439 21.388 1.00 42.53 71 ILE A O 1
ATOM 557 N N . GLU A 1 72 ? -18.573 20.567 20.884 1.00 39.88 72 GLU A N 1
ATOM 558 C CA . GLU A 1 72 ? -19.517 20.613 19.775 1.00 39.88 72 GLU A CA 1
ATOM 559 C C . GLU A 1 72 ? -18.821 19.980 18.567 1.00 39.88 72 GLU A C 1
ATOM 561 O O . GLU A 1 72 ? -18.008 20.615 17.896 1.00 39.88 72 GLU A O 1
ATOM 566 N N . CYS A 1 73 ? -19.089 18.698 18.305 1.00 38.19 73 CYS A N 1
ATOM 567 C CA . CYS A 1 73 ? -18.704 18.100 17.036 1.00 38.19 73 CYS A CA 1
ATOM 568 C C . CYS A 1 73 ? -19.643 18.685 15.961 1.00 38.19 73 CYS A C 1
ATOM 570 O O . CYS A 1 73 ? -20.857 18.501 16.064 1.00 38.19 73 CYS A O 1
ATOM 572 N N . PRO A 1 74 ? -19.150 19.414 14.941 1.00 38.03 74 PRO A N 1
ATOM 573 C CA . PRO A 1 74 ? -20.008 20.162 14.009 1.00 38.03 74 PRO A CA 1
ATOM 574 C C . PRO A 1 74 ? -21.036 19.299 13.258 1.00 38.03 74 PRO A C 1
ATOM 576 O O . PRO A 1 74 ? -22.035 19.813 12.758 1.00 38.03 74 PRO A O 1
ATOM 579 N N . SER A 1 75 ? -20.781 17.993 13.182 1.00 37.38 75 SER A N 1
ATOM 580 C CA . SER A 1 75 ? -21.599 16.974 12.525 1.00 37.38 75 SER A CA 1
ATOM 581 C C . SER A 1 75 ? -22.454 16.132 13.486 1.00 37.38 75 SER A C 1
ATOM 583 O O . SER A 1 75 ? -23.392 15.488 13.024 1.00 37.38 75 SER A O 1
ATOM 585 N N . ILE A 1 76 ? -22.189 16.141 14.802 1.00 35.38 76 ILE A N 1
ATOM 586 C CA . ILE A 1 76 ? -22.927 15.353 15.807 1.00 35.38 76 ILE A CA 1
ATOM 587 C C . ILE A 1 76 ? -23.025 16.165 17.111 1.00 35.38 76 ILE A C 1
ATOM 589 O O . ILE A 1 76 ? -21.996 16.494 17.697 1.00 35.38 76 ILE A O 1
ATOM 593 N N . PRO A 1 77 ? -24.225 16.472 17.635 1.00 35.19 77 PRO A N 1
ATOM 594 C CA . PRO A 1 77 ? -24.351 17.129 18.932 1.00 35.19 77 PRO A CA 1
ATOM 595 C C . PRO A 1 77 ? -23.905 16.179 20.058 1.00 35.19 77 PRO A C 1
ATOM 597 O O . PRO A 1 77 ? -24.719 15.442 20.614 1.00 35.19 77 PRO A O 1
ATOM 600 N N . CYS A 1 78 ? -22.618 16.196 20.411 1.00 38.66 78 CYS A N 1
ATOM 601 C CA . CYS A 1 78 ? -22.114 15.510 21.597 1.00 38.66 78 CYS A CA 1
ATOM 602 C C . CYS A 1 78 ? -22.739 16.178 22.826 1.00 38.66 78 CYS A C 1
ATOM 604 O O . CYS A 1 78 ? -22.557 17.372 23.068 1.00 38.66 78 CYS A O 1
ATOM 606 N N . ARG A 1 79 ? -23.492 15.422 23.622 1.00 40.66 79 ARG A N 1
ATOM 607 C CA . ARG A 1 79 ? -23.923 15.880 24.942 1.00 40.66 79 ARG A CA 1
ATOM 608 C C . ARG A 1 79 ? -22.972 15.279 25.966 1.00 40.66 79 ARG A C 1
ATOM 610 O O . ARG A 1 79 ? -22.815 14.066 26.021 1.00 40.66 79 ARG A O 1
ATOM 617 N N . LEU A 1 80 ?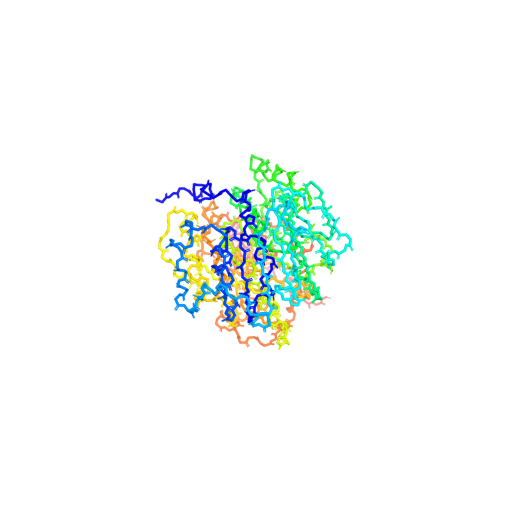 -22.377 16.121 26.804 1.00 41.44 80 LEU A N 1
ATOM 618 C CA . LEU A 1 80 ? -21.806 15.706 28.086 1.00 41.44 80 LEU A CA 1
ATOM 619 C C . LEU A 1 80 ? -22.995 15.287 28.971 1.00 41.44 80 LEU A C 1
ATOM 621 O O . LEU A 1 80 ? -23.524 16.080 29.749 1.00 41.44 80 LEU A O 1
ATOM 625 N N . VAL A 1 81 ? -23.527 14.082 28.753 1.00 41.97 81 VAL A N 1
ATOM 626 C CA . VAL A 1 81 ? -24.627 13.557 29.563 1.00 41.97 81 VAL A CA 1
ATOM 627 C C . VAL A 1 81 ? -23.992 12.958 30.807 1.00 41.97 81 VAL A C 1
ATOM 629 O O . VAL A 1 81 ? -23.343 11.921 30.752 1.00 41.97 81 VAL A O 1
ATOM 632 N N . ALA A 1 82 ? -24.168 13.635 31.941 1.00 40.12 82 ALA A N 1
ATOM 633 C CA . ALA A 1 82 ? -23.779 13.132 33.260 1.00 40.12 82 ALA A CA 1
ATOM 634 C C . ALA A 1 82 ? -24.600 11.901 33.707 1.00 40.12 82 ALA A C 1
ATOM 636 O O . ALA A 1 82 ? -24.386 11.395 34.804 1.00 40.12 82 ALA A O 1
ATOM 637 N N . ASP A 1 83 ? -25.532 11.447 32.871 1.00 45.31 83 ASP A N 1
ATOM 638 C CA . ASP A 1 83 ? -26.435 10.330 33.111 1.00 45.31 83 ASP A CA 1
ATOM 639 C C . ASP A 1 83 ? -26.148 9.234 32.079 1.00 45.31 83 ASP A C 1
ATOM 641 O O . ASP A 1 83 ? -26.563 9.294 30.917 1.00 45.31 83 ASP A O 1
ATOM 645 N N . LEU A 1 84 ? -25.365 8.243 32.498 1.00 52.28 84 LEU A N 1
ATOM 646 C CA . LEU A 1 84 ? -25.241 6.974 31.795 1.00 52.28 84 LEU A CA 1
ATOM 647 C C . LEU A 1 84 ? -26.552 6.211 32.008 1.00 52.28 84 LEU A C 1
ATOM 649 O O . LEU A 1 84 ? -26.611 5.283 32.813 1.00 52.28 84 LEU A O 1
ATOM 653 N N . ASP A 1 85 ? -27.620 6.610 31.317 1.00 55.44 85 ASP A N 1
ATOM 654 C CA . ASP A 1 85 ? -28.835 5.802 31.272 1.00 55.44 85 ASP A CA 1
ATOM 655 C C . ASP A 1 85 ? -28.470 4.466 30.611 1.00 55.44 85 ASP A C 1
ATOM 657 O O . ASP A 1 85 ? -28.281 4.371 29.388 1.00 55.44 85 ASP A O 1
ATOM 661 N N . ALA A 1 86 ? -28.302 3.440 31.448 1.00 52.72 86 ALA A N 1
ATOM 662 C CA . ALA A 1 86 ? -27.888 2.106 31.050 1.00 52.72 86 ALA A CA 1
ATOM 663 C C . ALA A 1 86 ? -28.807 1.580 29.933 1.00 52.72 86 ALA A C 1
ATOM 665 O O . ALA A 1 86 ? -30.013 1.419 30.124 1.00 52.72 86 ALA A O 1
ATOM 666 N N . GLY A 1 87 ? -28.233 1.314 28.753 1.00 56.91 87 GLY A N 1
ATOM 667 C CA . GLY A 1 87 ? -28.949 0.773 27.586 1.00 56.91 87 GLY A CA 1
ATOM 668 C C . GLY A 1 87 ? -29.148 1.739 26.411 1.00 56.91 87 GLY A C 1
ATOM 669 O O . GLY A 1 87 ? -29.727 1.342 25.400 1.00 56.91 87 GLY A O 1
ATOM 670 N N . SER A 1 88 ? -28.660 2.980 26.500 1.00 70.69 88 SER A N 1
ATOM 671 C CA . SER A 1 88 ? -28.720 3.957 25.397 1.00 70.69 88 SER A CA 1
ATOM 672 C C . SER A 1 88 ? -27.520 3.929 24.431 1.00 70.69 88 SER A C 1
ATOM 674 O O . SER A 1 88 ? -27.567 4.614 23.412 1.00 70.69 88 SER A O 1
ATOM 676 N N . TRP A 1 89 ? -26.493 3.114 24.697 1.00 75.12 89 TRP A N 1
ATOM 677 C CA . TRP A 1 89 ? -25.257 3.016 23.904 1.00 75.12 89 TRP A CA 1
ATOM 678 C C . TRP A 1 89 ? -24.955 1.565 23.530 1.00 75.12 89 TRP A C 1
ATOM 680 O O . TRP A 1 89 ? -25.311 0.644 24.269 1.00 75.12 89 TRP A O 1
ATOM 690 N N . ASP A 1 90 ? -24.280 1.366 22.400 1.00 79.00 90 ASP A N 1
ATOM 691 C CA . ASP A 1 90 ? -23.891 0.043 21.909 1.00 79.00 90 ASP A CA 1
ATOM 692 C C . ASP A 1 90 ? -22.517 -0.377 22.451 1.00 79.00 90 ASP A C 1
ATOM 694 O O . ASP A 1 90 ? -22.285 -1.575 22.640 1.00 79.00 90 ASP A O 1
ATOM 698 N N . TRP A 1 91 ? -21.648 0.601 22.751 1.00 81.56 91 TRP A N 1
ATOM 699 C CA . TRP A 1 91 ? -20.306 0.417 23.314 1.00 81.56 91 TRP A CA 1
ATOM 700 C C . TRP A 1 91 ? -19.985 1.446 24.394 1.00 81.56 91 TRP A C 1
ATOM 702 O O . TRP A 1 91 ? -20.379 2.607 24.292 1.00 81.56 91 TRP A O 1
ATOM 712 N N . ALA A 1 92 ? -19.185 1.038 25.377 1.00 79.94 92 ALA A N 1
ATOM 713 C CA . ALA A 1 92 ? -18.492 1.946 26.284 1.00 79.94 92 ALA A CA 1
ATOM 714 C C . ALA A 1 92 ? -16.971 1.799 26.112 1.00 79.94 92 ALA A C 1
ATOM 716 O O . ALA A 1 92 ? -16.459 0.684 26.110 1.00 79.94 92 ALA A O 1
ATOM 717 N N . LEU A 1 93 ? -16.257 2.911 25.970 1.00 82.19 93 LEU A N 1
ATOM 718 C CA . LEU A 1 93 ? -14.804 3.007 25.909 1.00 82.19 93 LEU A CA 1
ATOM 719 C C . LEU A 1 93 ? -14.313 3.749 27.154 1.00 82.19 93 LEU A C 1
ATOM 721 O O . LEU A 1 93 ? -14.564 4.941 27.323 1.00 82.19 93 LEU A O 1
ATOM 725 N N . LEU A 1 94 ? -13.611 3.038 28.023 1.00 77.31 94 LEU A N 1
ATOM 726 C CA . LEU A 1 94 ? -13.060 3.566 29.260 1.00 77.31 94 LEU A CA 1
ATOM 727 C C . LEU A 1 94 ? -11.553 3.690 29.134 1.00 77.31 94 LEU A C 1
ATOM 729 O O . LEU A 1 94 ? -10.885 2.706 28.845 1.00 77.31 94 LEU A O 1
ATOM 733 N N . GLN A 1 95 ? -11.010 4.864 29.419 1.00 76.25 95 GLN A N 1
ATOM 734 C CA . GLN A 1 95 ? -9.580 5.061 29.595 1.00 76.25 95 GLN A CA 1
ATOM 735 C C . GLN A 1 95 ? -9.284 5.221 31.083 1.00 76.25 95 GLN A C 1
ATOM 737 O O . GLN A 1 95 ? -9.737 6.181 31.704 1.00 76.25 95 GLN A O 1
ATOM 742 N N . LEU A 1 96 ? -8.535 4.276 31.650 1.00 69.69 96 LEU A N 1
ATOM 743 C CA . LEU A 1 96 ? -8.307 4.180 33.092 1.00 69.69 96 LEU A CA 1
ATOM 744 C C . LEU A 1 96 ? -6.821 4.071 33.419 1.00 69.69 96 LEU A C 1
ATOM 746 O O . LEU A 1 96 ? -6.042 3.475 32.668 1.00 69.69 96 LEU A O 1
ATOM 750 N N . LYS A 1 97 ? -6.440 4.550 34.608 1.00 68.56 97 LYS A N 1
ATOM 751 C CA . LYS A 1 97 ? -5.144 4.192 35.194 1.00 68.56 97 LYS A CA 1
ATOM 752 C C . LYS A 1 97 ? -5.181 2.727 35.626 1.00 68.56 97 LYS A C 1
ATOM 754 O O . LYS A 1 97 ? -6.213 2.211 36.055 1.00 68.56 97 LYS A O 1
ATOM 759 N N . ALA A 1 98 ? -4.040 2.042 35.588 1.00 66.75 98 ALA A N 1
ATOM 760 C CA . ALA A 1 98 ? -3.975 0.607 35.893 1.00 66.75 98 ALA A CA 1
ATOM 761 C C . ALA A 1 98 ? -4.553 0.221 37.266 1.00 66.75 98 ALA A C 1
ATOM 763 O O . ALA A 1 98 ? -5.210 -0.809 37.405 1.00 66.75 98 ALA A O 1
ATOM 764 N N . ALA A 1 99 ? -4.365 1.071 38.282 1.00 64.19 99 ALA A N 1
ATOM 765 C CA . ALA A 1 99 ? -4.904 0.851 39.626 1.00 64.19 99 ALA A CA 1
ATOM 766 C C . ALA A 1 99 ? -6.443 0.931 39.699 1.00 64.19 99 ALA A C 1
ATOM 768 O O . ALA A 1 99 ? -7.035 0.458 40.674 1.00 64.19 99 ALA A O 1
ATOM 769 N N . GLU A 1 100 ? -7.075 1.547 38.701 1.00 66.06 100 GLU A N 1
ATOM 770 C CA . GLU A 1 100 ? -8.519 1.744 38.589 1.00 66.06 100 GLU A CA 1
ATOM 771 C C . GLU A 1 100 ? -9.171 0.678 37.708 1.00 66.06 100 GLU A C 1
ATOM 773 O O . GLU A 1 100 ? -10.344 0.400 37.903 1.00 66.06 100 GLU A O 1
ATOM 778 N N . ALA A 1 101 ? -8.424 0.012 36.822 1.00 64.50 101 ALA A N 1
ATOM 779 C CA . ALA A 1 101 ? -8.948 -0.935 35.832 1.00 64.50 101 ALA A CA 1
ATOM 780 C C . ALA A 1 101 ? -9.783 -2.104 36.402 1.00 64.50 101 ALA A C 1
ATOM 782 O O . ALA A 1 101 ? -10.642 -2.635 35.704 1.00 64.50 101 ALA A O 1
ATOM 783 N N . SER A 1 102 ? -9.561 -2.502 37.660 1.00 62.38 102 SER A N 1
ATOM 784 C CA . SER A 1 102 ? -10.313 -3.568 38.349 1.00 62.38 102 SER A CA 1
ATOM 785 C C . SER A 1 102 ? -11.434 -3.068 39.269 1.00 62.38 102 SER A C 1
ATOM 787 O O . SER A 1 102 ? -12.116 -3.865 39.907 1.00 62.38 102 SER A O 1
ATOM 789 N N . ARG A 1 103 ? -11.611 -1.748 39.386 1.00 63.84 103 ARG A N 1
ATOM 790 C CA . ARG A 1 103 ? -12.551 -1.108 40.314 1.00 63.84 103 ARG A CA 1
ATOM 791 C C . ARG A 1 103 ? -13.922 -0.709 39.737 1.00 63.84 103 ARG A C 1
ATOM 793 O O . ARG A 1 103 ? -14.828 -0.582 40.563 1.00 63.84 103 ARG A O 1
ATOM 800 N N . PRO A 1 104 ? -14.133 -0.468 38.422 1.00 64.44 104 PRO A N 1
ATOM 801 C CA . PRO A 1 104 ? -15.441 -0.038 37.933 1.00 64.44 104 PRO A CA 1
ATOM 802 C C . PRO A 1 104 ? -16.452 -1.188 37.924 1.00 64.44 104 PRO A C 1
ATOM 804 O O . PRO A 1 104 ? -16.136 -2.317 37.546 1.00 64.44 104 PRO A O 1
ATOM 807 N N . ASP A 1 105 ? -17.703 -0.885 38.280 1.00 68.75 105 ASP A N 1
ATOM 808 C CA . ASP A 1 105 ? -18.828 -1.787 38.027 1.00 68.75 105 ASP A CA 1
ATOM 809 C C . ASP A 1 105 ? -19.173 -1.751 36.531 1.00 68.75 105 ASP A C 1
ATOM 811 O O . ASP A 1 105 ? -20.019 -0.979 36.077 1.00 68.75 105 ASP A O 1
ATOM 815 N N . LEU A 1 106 ? -18.482 -2.584 35.749 1.00 72.19 106 LEU A N 1
ATOM 816 C CA . LEU A 1 106 ? -18.631 -2.658 34.291 1.00 72.19 106 LEU A CA 1
ATOM 817 C C . LEU A 1 106 ? -20.077 -2.945 33.856 1.00 72.19 106 LEU A C 1
ATOM 819 O O . LEU A 1 106 ? -20.498 -2.501 32.790 1.00 72.19 106 LEU A O 1
ATOM 823 N N . LYS A 1 107 ? -20.870 -3.630 34.693 1.00 65.38 107 LYS A N 1
ATOM 824 C CA . LYS A 1 107 ? -22.279 -3.933 34.396 1.00 65.38 107 LYS A CA 1
ATOM 825 C C . LYS A 1 107 ? -23.173 -2.698 34.462 1.00 65.38 107 LYS A C 1
ATOM 827 O O . LYS A 1 107 ? -24.193 -2.671 33.779 1.00 65.38 107 LYS A O 1
ATOM 832 N N . ALA A 1 108 ? -22.803 -1.693 35.255 1.00 65.44 108 ALA A N 1
ATOM 833 C CA . ALA A 1 108 ? -23.520 -0.421 35.313 1.00 65.44 108 ALA A CA 1
ATOM 834 C C . ALA A 1 108 ? -23.277 0.443 34.062 1.00 65.44 108 ALA A C 1
ATOM 836 O O . ALA A 1 108 ? -24.107 1.283 33.729 1.00 65.44 108 ALA A O 1
ATOM 837 N N . LEU A 1 109 ? -22.162 0.219 33.358 1.00 65.69 109 LEU A N 1
ATOM 838 C CA . LEU A 1 109 ? -21.739 1.005 32.193 1.00 65.69 109 LEU A CA 1
ATOM 839 C C . LEU A 1 109 ? -22.308 0.489 30.869 1.00 65.69 109 LEU A C 1
ATOM 841 O O . LEU A 1 109 ? -22.377 1.232 29.893 1.00 65.69 109 LEU A O 1
ATOM 845 N N . GLY A 1 110 ? -22.734 -0.772 30.831 1.00 69.12 110 GLY A N 1
ATOM 846 C CA . GLY A 1 110 ? -23.370 -1.362 29.663 1.00 69.12 110 GLY A CA 1
ATOM 847 C C . GLY A 1 110 ? -23.081 -2.853 29.509 1.00 69.12 110 GLY A C 1
ATOM 848 O O . GLY A 1 110 ? -22.261 -3.424 30.232 1.00 69.12 110 GLY A O 1
ATOM 849 N N . PRO A 1 111 ? -23.752 -3.508 28.546 1.00 74.00 111 PRO A N 1
ATOM 850 C CA . PRO A 1 111 ? -23.615 -4.946 28.325 1.00 74.00 111 PRO A CA 1
ATOM 851 C C . PRO A 1 111 ? -22.238 -5.348 27.777 1.00 74.00 111 PRO A C 1
ATOM 853 O O . PRO A 1 111 ? -21.848 -6.506 27.921 1.00 74.00 111 PRO A O 1
ATOM 856 N N . ARG A 1 112 ? -21.513 -4.413 27.151 1.00 84.62 112 ARG A N 1
ATOM 857 C CA . ARG A 1 112 ? -20.188 -4.630 26.569 1.00 84.62 112 ARG A CA 1
ATOM 858 C C . ARG A 1 112 ? -19.380 -3.338 26.515 1.00 84.62 112 ARG A C 1
ATOM 860 O O . ARG A 1 112 ? -19.956 -2.253 26.420 1.00 84.62 112 ARG A O 1
ATOM 867 N N . GLY A 1 113 ? -18.060 -3.463 26.504 1.00 85.75 113 GLY A N 1
ATOM 868 C CA . GLY A 1 113 ? -17.179 -2.339 26.231 1.00 85.75 113 GLY A CA 1
ATOM 869 C C . GLY A 1 113 ? -15.695 -2.662 26.333 1.00 85.75 113 GLY A C 1
ATOM 870 O O . GLY A 1 113 ? -15.288 -3.819 26.462 1.00 85.75 113 GLY A O 1
ATOM 871 N N . VAL A 1 114 ? -14.900 -1.605 26.220 1.00 88.25 114 VAL A N 1
ATOM 872 C CA . VAL A 1 114 ? -13.451 -1.635 26.078 1.00 88.25 114 VAL A CA 1
ATOM 873 C C . VAL A 1 114 ? -12.799 -0.783 27.163 1.00 88.25 114 VAL A C 1
ATOM 875 O O . VAL A 1 114 ? -13.229 0.333 27.431 1.00 88.25 114 VAL A O 1
ATOM 878 N N . LEU A 1 115 ? -11.747 -1.311 27.774 1.00 85.44 115 LEU A N 1
ATOM 879 C CA . LEU A 1 115 ? -10.884 -0.667 28.755 1.00 85.44 115 LEU A CA 1
ATOM 880 C C . LEU A 1 115 ? -9.533 -0.417 28.088 1.00 85.44 115 LEU A C 1
ATOM 882 O O . LEU A 1 115 ? -8.889 -1.360 27.645 1.00 85.44 115 LEU A O 1
ATOM 886 N N . LEU A 1 116 ? -9.087 0.827 28.037 1.00 85.06 116 LEU A N 1
ATOM 887 C CA . LEU A 1 116 ? -7.740 1.218 27.650 1.00 85.06 116 LEU A CA 1
ATOM 888 C C . LEU A 1 116 ? -6.950 1.502 28.925 1.00 85.06 116 LEU A C 1
ATOM 890 O O . LEU A 1 116 ? -7.302 2.407 29.685 1.00 85.06 116 LEU A O 1
ATOM 894 N N . VAL A 1 117 ? -5.893 0.727 29.156 1.00 79.38 117 VAL A N 1
ATOM 895 C CA . VAL A 1 117 ? -5.025 0.850 30.331 1.00 79.38 117 VAL A CA 1
ATOM 896 C C . VAL A 1 117 ? -3.593 1.100 29.891 1.00 79.38 117 VAL A C 1
ATOM 898 O O . VAL A 1 117 ? -3.102 0.486 28.943 1.00 79.38 117 VAL A O 1
ATOM 901 N N . ARG A 1 118 ? -2.931 2.026 30.589 1.00 74.19 118 ARG A N 1
ATOM 902 C CA . ARG A 1 118 ? -1.573 2.489 30.284 1.00 74.19 118 ARG A CA 1
ATOM 903 C C . ARG A 1 118 ? -0.741 2.684 31.542 1.00 74.19 118 ARG A C 1
ATOM 905 O O . ARG A 1 118 ? -1.246 2.563 32.660 1.00 74.19 118 ARG A O 1
ATOM 912 N N . ASP A 1 119 ? 0.542 2.968 31.326 1.00 71.12 119 ASP A N 1
ATOM 913 C CA . ASP A 1 119 ? 1.592 3.254 32.316 1.00 71.12 119 ASP A CA 1
ATOM 914 C C . ASP A 1 119 ? 2.038 2.061 33.169 1.00 71.12 119 ASP A C 1
ATOM 916 O O . ASP A 1 119 ? 3.194 1.985 33.582 1.00 71.12 119 ASP A O 1
ATOM 920 N N . SER A 1 120 ? 1.140 1.123 33.462 1.00 75.25 120 SER A N 1
ATOM 921 C CA . SER A 1 120 ? 1.470 -0.113 34.170 1.00 75.25 120 SER A CA 1
ATOM 922 C C . SER A 1 120 ? 0.469 -1.219 33.861 1.00 75.25 120 SER A C 1
ATOM 924 O O . SER A 1 120 ? -0.684 -0.958 33.518 1.00 75.25 120 SER A O 1
ATOM 926 N N . ALA A 1 121 ? 0.923 -2.463 33.999 1.00 80.31 121 ALA A N 1
ATOM 927 C CA . ALA A 1 121 ? 0.104 -3.621 33.690 1.00 80.31 121 ALA A CA 1
ATOM 928 C C . ALA A 1 121 ? -1.131 -3.704 34.607 1.00 80.31 121 ALA A C 1
ATOM 930 O O . ALA A 1 121 ? -1.003 -3.530 35.828 1.00 80.31 121 ALA A O 1
ATOM 931 N N . PRO A 1 122 ? -2.323 -4.009 34.062 1.00 79.19 122 PRO A N 1
ATOM 932 C CA . PRO A 1 122 ? -3.498 -4.280 34.874 1.00 79.19 122 PRO A CA 1
ATOM 933 C C . PRO A 1 122 ? -3.290 -5.555 35.702 1.00 79.19 122 PRO A C 1
ATOM 935 O O . PRO A 1 122 ? -2.567 -6.475 35.318 1.00 79.19 122 PRO A O 1
ATOM 938 N N . VAL A 1 123 ? -3.955 -5.635 36.855 1.00 73.62 123 VAL A N 1
ATOM 939 C CA . VAL A 1 123 ? -3.963 -6.856 37.670 1.00 73.62 123 VAL A CA 1
ATOM 940 C C . VAL A 1 123 ? -5.120 -7.737 37.213 1.00 73.62 123 VAL A C 1
ATOM 942 O O . VAL A 1 123 ? -6.272 -7.304 37.240 1.00 73.62 123 VAL A O 1
ATOM 945 N N . ALA A 1 124 ? -4.821 -8.978 36.821 1.00 67.31 124 ALA A N 1
ATOM 946 C CA . ALA A 1 124 ? -5.843 -9.962 36.482 1.00 67.31 124 ALA A CA 1
ATOM 947 C C . ALA A 1 124 ? -6.773 -10.206 37.683 1.00 67.31 124 ALA A C 1
ATOM 949 O O . ALA A 1 124 ? -6.344 -10.739 38.707 1.00 67.31 124 ALA A O 1
ATOM 950 N N . ASP A 1 125 ? -8.050 -9.858 37.536 1.00 67.81 125 ASP A N 1
ATOM 951 C CA . ASP A 1 125 ? -9.107 -10.260 38.460 1.00 67.81 125 ASP A CA 1
ATOM 952 C C . ASP A 1 125 ? -9.994 -11.307 37.780 1.00 67.81 125 ASP A C 1
ATOM 954 O O . ASP A 1 125 ? -10.749 -11.001 36.851 1.00 67.81 125 ASP A O 1
ATOM 958 N N . SER A 1 126 ? -9.901 -12.552 38.252 1.00 58.00 126 SER A N 1
ATOM 959 C CA . SER A 1 126 ? -10.662 -13.693 37.735 1.00 58.00 126 SER A CA 1
ATOM 960 C C . SER A 1 126 ? -12.180 -13.548 37.908 1.00 58.00 126 SER A C 1
ATOM 962 O O . SER A 1 126 ? -12.924 -14.289 37.268 1.00 58.00 126 SER A O 1
ATOM 964 N N . GLY A 1 127 ? -12.653 -12.594 38.721 1.00 61.53 127 GLY A N 1
ATOM 965 C CA . GLY A 1 127 ? -14.074 -12.276 38.886 1.00 61.53 127 GLY A CA 1
ATOM 966 C C . GLY A 1 127 ? -14.630 -11.225 37.916 1.00 61.53 127 GLY A C 1
ATOM 967 O O . GLY A 1 127 ? -15.850 -11.088 37.822 1.00 61.53 127 GLY A O 1
ATOM 968 N N . SER A 1 128 ? -13.772 -10.499 37.190 1.00 68.94 128 SER A N 1
ATOM 969 C CA . SER A 1 128 ? -14.178 -9.337 36.379 1.00 68.94 128 SER A CA 1
ATOM 970 C C . SER A 1 128 ? -14.839 -9.695 35.040 1.00 68.94 128 SER A C 1
ATOM 972 O O . SER A 1 128 ? -15.625 -8.913 34.509 1.00 68.94 128 SER A O 1
ATOM 974 N N . GLY A 1 129 ? -14.535 -10.874 34.483 1.00 77.06 129 GLY A N 1
ATOM 975 C CA . GLY A 1 129 ? -14.991 -11.275 33.146 1.00 77.06 129 GLY A CA 1
ATOM 976 C C . GLY A 1 129 ? -14.342 -10.494 31.993 1.00 77.06 129 GLY A C 1
ATOM 977 O O . GLY A 1 129 ? -14.847 -10.551 30.875 1.00 77.06 129 GLY A O 1
ATOM 978 N N . VAL A 1 130 ? -13.247 -9.769 32.254 1.00 84.06 130 VAL A N 1
ATOM 979 C CA . VAL A 1 130 ? -12.513 -8.992 31.245 1.00 84.06 130 VAL A CA 1
ATOM 980 C C . VAL A 1 130 ? -11.484 -9.869 30.531 1.00 84.06 130 VAL A C 1
ATOM 982 O O . VAL A 1 130 ? -10.659 -10.522 31.172 1.00 84.06 130 VAL A O 1
ATOM 985 N N . ARG A 1 131 ? -11.497 -9.847 29.196 1.00 87.62 131 ARG A N 1
ATOM 986 C CA . ARG A 1 131 ? -10.456 -10.434 28.343 1.00 87.62 131 ARG A CA 1
ATOM 987 C C . ARG A 1 131 ? -9.415 -9.376 28.010 1.00 87.62 131 ARG A C 1
ATOM 989 O O . ARG A 1 131 ? -9.751 -8.364 27.405 1.00 87.62 131 ARG A O 1
ATOM 996 N N . TRP A 1 132 ? -8.173 -9.608 28.410 1.00 87.12 132 TRP A N 1
ATOM 997 C CA . TRP A 1 132 ? -7.081 -8.652 28.240 1.00 87.12 132 TRP A CA 1
ATOM 998 C C . TRP A 1 132 ? -6.233 -8.960 27.017 1.00 87.12 132 TRP A C 1
ATOM 1000 O O . TRP A 1 132 ? -6.038 -10.122 26.674 1.00 87.12 132 TRP A O 1
ATOM 1010 N N . PHE A 1 133 ? -5.711 -7.902 26.413 1.00 88.00 133 PHE A N 1
ATOM 1011 C CA . PHE A 1 133 ? -4.773 -7.918 25.307 1.00 88.00 133 PHE A CA 1
ATOM 1012 C C . PHE A 1 133 ? -3.628 -6.960 25.608 1.00 88.00 133 PHE A C 1
ATOM 1014 O O . PHE A 1 133 ? -3.848 -5.920 26.228 1.00 88.00 133 PHE A O 1
ATOM 1021 N N . SER A 1 134 ? -2.427 -7.298 25.156 1.00 85.81 134 SER A N 1
ATOM 1022 C CA . SER A 1 134 ? -1.201 -6.538 25.394 1.00 85.81 134 SER A CA 1
ATOM 1023 C C . SER A 1 134 ? -0.523 -6.162 24.083 1.00 85.81 134 SER A C 1
ATOM 1025 O O . SER A 1 134 ? -0.571 -6.929 23.119 1.00 85.81 134 SER A O 1
ATOM 1027 N N . ARG A 1 135 ? 0.129 -4.998 24.054 1.00 82.38 135 ARG A N 1
ATOM 1028 C CA . ARG A 1 135 ? 0.932 -4.531 22.919 1.00 82.38 135 ARG A CA 1
ATOM 1029 C C . ARG A 1 135 ? 2.226 -3.871 23.383 1.00 82.38 135 ARG A C 1
ATOM 1031 O O . ARG A 1 135 ? 2.214 -3.074 24.319 1.00 82.38 135 ARG A O 1
ATOM 1038 N N . SER A 1 136 ? 3.322 -4.157 22.683 1.00 74.56 136 SER A N 1
ATOM 1039 C CA . SER A 1 136 ? 4.592 -3.442 22.842 1.00 74.56 136 SER A CA 1
ATOM 1040 C C . SER A 1 136 ? 4.825 -2.462 21.690 1.00 74.56 136 SER A C 1
ATOM 1042 O O . SER A 1 136 ? 4.427 -2.705 20.553 1.00 74.56 136 SER A O 1
ATOM 1044 N N . THR A 1 137 ? 5.518 -1.371 21.987 1.00 65.62 137 THR A N 1
ATOM 1045 C CA . THR A 1 137 ? 6.034 -0.375 21.043 1.00 65.62 137 THR A CA 1
ATOM 1046 C C . THR A 1 137 ? 6.971 -0.967 19.992 1.00 65.62 137 THR A C 1
ATOM 1048 O O . THR A 1 137 ? 7.051 -0.419 18.897 1.00 65.62 137 THR A O 1
ATOM 1051 N N . SER A 1 138 ? 7.637 -2.096 20.270 1.00 61.31 138 SER A N 1
ATOM 1052 C CA . SER A 1 138 ? 8.466 -2.811 19.286 1.00 61.31 138 SER A CA 1
ATOM 1053 C C . SER A 1 138 ? 7.653 -3.596 18.249 1.00 61.31 138 SER A C 1
ATOM 1055 O O . SER A 1 138 ? 8.182 -3.930 17.193 1.00 61.31 138 SER A O 1
ATOM 1057 N N . ALA A 1 139 ? 6.374 -3.862 18.531 1.00 62.94 139 ALA A N 1
ATOM 1058 C CA . ALA A 1 139 ? 5.428 -4.526 17.637 1.00 62.94 139 ALA A CA 1
ATOM 1059 C C . ALA A 1 139 ? 4.072 -3.784 17.658 1.00 62.94 139 ALA A C 1
ATOM 1061 O O . ALA A 1 139 ? 3.060 -4.328 18.114 1.00 62.94 139 ALA A O 1
ATOM 1062 N N . PRO A 1 140 ? 4.026 -2.525 17.177 1.00 57.72 140 PRO A N 1
ATOM 1063 C CA . PRO A 1 140 ? 2.891 -1.611 17.369 1.00 57.72 140 PRO A CA 1
ATOM 1064 C C . PRO A 1 140 ? 1.611 -2.034 16.629 1.00 57.72 140 PRO A C 1
ATOM 1066 O O . PRO A 1 140 ? 0.529 -1.485 16.861 1.00 57.72 140 PRO A O 1
ATOM 1069 N N . SER A 1 141 ? 1.724 -3.037 15.768 1.00 58.72 141 SER A N 1
ATOM 1070 C CA . SER A 1 141 ? 0.677 -3.517 14.881 1.00 58.72 141 SER A CA 1
ATOM 1071 C C . SER A 1 141 ? -0.015 -4.800 15.389 1.00 58.72 141 SER A C 1
ATOM 1073 O O . SER A 1 141 ? -0.993 -5.261 14.799 1.00 58.72 141 SER A O 1
ATOM 1075 N N . CYS A 1 142 ? 0.430 -5.358 16.527 1.00 66.88 142 CYS A N 1
ATOM 1076 C CA . CYS A 1 142 ? -0.060 -6.629 17.067 1.00 66.88 142 CYS A CA 1
ATOM 1077 C C . CYS A 1 142 ? -0.517 -6.512 18.532 1.00 66.88 142 CYS A C 1
ATOM 1079 O O . CYS A 1 142 ? 0.285 -6.255 19.428 1.00 66.88 142 CYS A O 1
ATOM 1081 N N . PHE A 1 143 ? -1.800 -6.788 18.789 1.00 76.81 143 PHE A N 1
ATOM 1082 C CA . PHE A 1 143 ? -2.314 -7.070 20.133 1.00 76.81 143 PHE A CA 1
ATOM 1083 C C . PHE A 1 143 ? -2.338 -8.583 20.369 1.00 76.81 143 PHE A C 1
ATOM 1085 O O . PHE A 1 143 ? -2.949 -9.323 19.597 1.00 76.81 143 PHE A O 1
ATOM 1092 N N . SER A 1 144 ? -1.699 -9.050 21.440 1.00 79.75 144 SER A N 1
ATOM 1093 C CA . SER A 1 144 ? -1.706 -10.459 21.849 1.00 79.75 144 SER A CA 1
ATOM 1094 C C . SER A 1 144 ? -2.644 -10.673 23.033 1.00 79.75 144 SER A C 1
ATOM 1096 O O . SER A 1 144 ? -2.719 -9.835 23.928 1.00 79.75 144 SER A O 1
ATOM 1098 N N . GLU A 1 145 ? -3.393 -11.779 23.046 1.00 85.00 145 GLU A N 1
ATOM 1099 C CA . GLU A 1 145 ? -4.283 -12.096 24.170 1.00 85.00 145 GLU A CA 1
ATOM 1100 C C . GLU A 1 145 ? -3.466 -12.424 25.429 1.00 85.00 145 GLU A C 1
ATOM 1102 O O . GLU A 1 145 ? -2.524 -13.217 25.398 1.00 85.00 145 GLU A O 1
ATOM 1107 N N . GLY A 1 146 ? -3.853 -11.821 26.550 1.00 86.12 146 GLY A N 1
ATOM 1108 C CA . GLY A 1 146 ? -3.188 -11.925 27.842 1.00 86.12 146 GLY A CA 1
ATOM 1109 C C . GLY A 1 146 ? -2.700 -10.580 28.380 1.00 86.12 146 GLY A C 1
ATOM 1110 O O . GLY A 1 146 ? -2.788 -9.541 27.726 1.00 86.12 146 GLY A O 1
ATOM 1111 N N . ILE A 1 147 ? -2.188 -10.621 29.611 1.00 87.00 147 ILE A N 1
ATOM 1112 C CA . ILE A 1 147 ? -1.497 -9.500 30.254 1.00 87.00 147 ILE A CA 1
ATOM 1113 C C . ILE A 1 147 ? -0.002 -9.810 30.225 1.00 87.00 147 ILE A C 1
ATOM 1115 O O . ILE A 1 147 ? 0.470 -10.656 30.987 1.00 87.00 147 ILE A O 1
ATOM 1119 N N . ASP A 1 148 ? 0.733 -9.126 29.358 1.00 86.44 148 ASP A N 1
ATOM 1120 C CA . ASP A 1 148 ? 2.190 -9.091 29.376 1.00 86.44 148 ASP A CA 1
ATOM 1121 C C . ASP A 1 148 ? 2.635 -7.923 30.271 1.00 86.44 148 ASP A C 1
ATOM 1123 O O . ASP A 1 148 ? 2.318 -6.774 29.962 1.00 86.44 148 ASP A O 1
ATOM 1127 N N . PRO A 1 149 ? 3.338 -8.171 31.390 1.00 83.06 149 PRO A N 1
ATOM 1128 C CA . PRO A 1 149 ? 3.800 -7.109 32.281 1.00 83.06 149 PRO A CA 1
ATOM 1129 C C . PRO A 1 149 ? 4.883 -6.209 31.669 1.00 83.06 149 PRO A C 1
ATOM 1131 O O . PRO A 1 149 ? 5.199 -5.175 32.256 1.00 83.06 149 PRO A O 1
ATOM 1134 N N . HIS A 1 150 ? 5.469 -6.605 30.538 1.00 83.31 150 HIS A N 1
ATOM 1135 C CA . HIS A 1 150 ? 6.486 -5.851 29.808 1.00 83.31 150 HIS A CA 1
ATOM 1136 C C . HIS A 1 150 ? 5.930 -5.103 28.592 1.00 83.31 150 HIS A C 1
ATOM 1138 O O . HIS A 1 150 ? 6.694 -4.434 27.900 1.00 83.31 150 HIS A O 1
ATOM 1144 N N . ALA A 1 151 ? 4.626 -5.214 28.332 1.00 81.94 151 ALA A N 1
ATOM 1145 C CA . ALA A 1 151 ? 3.957 -4.428 27.310 1.00 81.94 151 ALA A CA 1
ATOM 1146 C C . ALA A 1 151 ? 3.896 -2.940 27.688 1.00 81.94 151 ALA A C 1
ATOM 1148 O O . ALA A 1 151 ? 4.070 -2.558 28.846 1.00 81.94 151 ALA A O 1
ATOM 1149 N N . ASP A 1 152 ? 3.628 -2.108 26.688 1.00 78.56 152 ASP A N 1
ATOM 1150 C CA . ASP A 1 152 ? 3.483 -0.661 26.843 1.00 78.56 152 ASP A CA 1
ATOM 1151 C C . ASP A 1 152 ? 2.003 -0.253 26.956 1.00 78.56 152 ASP A C 1
ATOM 1153 O O . ASP A 1 152 ? 1.668 0.787 27.528 1.00 78.56 152 ASP A O 1
ATOM 1157 N N . GLU A 1 153 ? 1.100 -1.083 26.423 1.00 83.31 153 GLU A N 1
ATOM 1158 C CA . GLU A 1 153 ? -0.338 -0.831 26.385 1.00 83.31 153 GLU A CA 1
ATOM 1159 C C . GLU A 1 153 ? -1.158 -2.101 26.621 1.00 83.31 153 GLU A C 1
ATOM 1161 O O . GLU A 1 153 ? -0.791 -3.189 26.165 1.00 83.31 153 GLU A O 1
ATOM 1166 N N . TRP A 1 154 ? -2.321 -1.935 27.263 1.00 86.62 154 TRP A N 1
ATOM 1167 C CA . TRP A 1 154 ? -3.283 -3.012 27.485 1.00 86.62 154 TRP A CA 1
ATOM 1168 C C . TRP A 1 154 ? -4.701 -2.600 27.098 1.00 86.62 154 TRP A C 1
ATOM 1170 O O . TRP A 1 154 ? -5.175 -1.519 27.459 1.00 86.62 154 TRP A O 1
ATOM 1180 N N . ILE A 1 155 ? -5.402 -3.505 26.416 1.00 88.38 155 ILE A N 1
ATOM 1181 C CA . ILE A 1 155 ? -6.821 -3.369 26.083 1.00 88.38 155 ILE A CA 1
ATOM 1182 C C . ILE A 1 155 ? -7.603 -4.488 26.764 1.00 88.38 155 ILE A C 1
ATOM 1184 O O . ILE A 1 155 ? -7.304 -5.664 26.583 1.00 88.38 155 ILE A O 1
ATOM 1188 N N . GLY A 1 156 ? -8.610 -4.133 27.553 1.00 87.38 156 GLY A N 1
ATOM 1189 C CA . GLY A 1 156 ? -9.544 -5.067 28.169 1.00 87.38 156 GLY A CA 1
ATOM 1190 C C . GLY A 1 156 ? -10.894 -5.029 27.468 1.00 87.38 156 GLY A C 1
ATOM 1191 O O . GLY A 1 156 ? -11.427 -3.958 27.221 1.00 87.38 156 GLY A O 1
ATOM 1192 N N . PHE A 1 157 ? -11.487 -6.180 27.187 1.00 88.12 157 PHE A N 1
ATOM 1193 C CA . PHE A 1 157 ? -12.840 -6.299 26.647 1.00 88.12 157 PHE A CA 1
ATOM 1194 C C . PHE A 1 157 ? -13.744 -6.950 27.689 1.00 88.12 157 PHE A C 1
ATOM 1196 O O . PHE A 1 157 ? -13.404 -8.017 28.200 1.00 88.12 157 PHE A O 1
ATOM 1203 N N . TRP A 1 158 ? -14.894 -6.349 27.999 1.00 86.19 158 TRP A N 1
ATOM 1204 C CA . TRP A 1 158 ? -15.921 -6.987 28.831 1.00 86.19 158 TRP A CA 1
ATOM 1205 C C . TRP A 1 158 ? -17.215 -7.201 28.053 1.00 86.19 158 TRP A C 1
ATOM 1207 O O . TRP A 1 158 ? -17.553 -6.432 27.156 1.00 86.19 158 TRP A O 1
ATOM 1217 N N . GLY A 1 159 ? -17.962 -8.233 28.441 1.00 83.50 159 GLY A N 1
ATOM 1218 C CA . GLY A 1 159 ? -19.117 -8.705 27.679 1.00 83.50 159 GLY A CA 1
ATOM 1219 C C . GLY A 1 159 ? -18.709 -9.613 26.515 1.00 83.50 159 GLY A C 1
ATOM 1220 O O . GLY A 1 159 ? -17.529 -9.891 26.297 1.00 83.50 159 GLY A O 1
ATOM 1221 N N . GLU A 1 160 ? -19.697 -10.114 25.776 1.00 81.69 160 GLU A N 1
ATOM 1222 C CA . GLU A 1 160 ? -19.444 -10.906 24.569 1.00 81.69 160 GLU A CA 1
ATOM 1223 C C . GLU A 1 160 ? -19.056 -9.968 23.417 1.00 81.69 160 GLU A C 1
ATOM 1225 O O . GLU A 1 160 ? -19.904 -9.305 22.817 1.00 81.69 160 GLU A O 1
ATOM 1230 N N . ILE A 1 161 ? -17.749 -9.879 23.154 1.00 79.50 161 ILE A N 1
ATOM 1231 C CA . ILE A 1 161 ? -17.158 -9.046 22.103 1.00 79.50 161 ILE A CA 1
ATOM 1232 C C . ILE A 1 161 ? -16.303 -9.924 21.192 1.00 79.50 161 ILE A C 1
ATOM 1234 O O . ILE A 1 161 ? -15.373 -10.596 21.652 1.00 79.50 161 ILE A O 1
ATOM 1238 N N . GLU A 1 162 ? -16.589 -9.869 19.893 1.00 79.88 162 GLU A N 1
ATOM 1239 C CA . GLU A 1 162 ? -15.634 -10.292 18.875 1.00 79.88 162 GLU A CA 1
ATOM 1240 C C . GLU A 1 162 ? -14.550 -9.221 18.753 1.00 79.88 162 GLU A C 1
ATOM 1242 O O . GLU A 1 162 ? -14.819 -8.057 18.457 1.00 79.88 162 GLU A O 1
ATOM 1247 N N . THR A 1 163 ? -13.314 -9.606 19.049 1.00 77.00 163 THR A N 1
ATOM 1248 C CA . THR A 1 163 ? -12.160 -8.712 18.965 1.00 77.00 163 THR A CA 1
ATOM 1249 C C . THR A 1 163 ? -11.922 -8.295 17.518 1.00 77.00 163 THR A C 1
ATOM 1251 O O . THR A 1 163 ? -11.986 -9.163 16.642 1.00 77.00 163 THR A O 1
ATOM 1254 N N . PRO A 1 164 ? -11.594 -7.018 17.247 1.00 82.44 164 PRO A N 1
ATOM 1255 C CA . PRO A 1 164 ? -11.254 -6.575 15.903 1.00 82.44 164 PRO A CA 1
ATOM 1256 C C . PRO A 1 164 ? -10.157 -7.440 15.287 1.00 82.44 164 PRO A C 1
ATOM 1258 O O . PRO A 1 164 ? -9.077 -7.596 15.855 1.00 82.44 164 PRO A O 1
ATOM 1261 N N . VAL A 1 165 ? -10.438 -7.995 14.110 1.00 84.44 165 VAL A N 1
ATOM 1262 C CA . VAL A 1 165 ? -9.449 -8.704 13.294 1.00 84.44 165 VAL A CA 1
ATOM 1263 C C . VAL A 1 165 ? -9.127 -7.830 12.101 1.00 84.44 165 VAL A C 1
ATOM 1265 O O . VAL A 1 165 ? -10.031 -7.466 11.351 1.00 84.44 165 VAL A O 1
ATOM 1268 N N . TRP A 1 166 ? -7.857 -7.493 11.927 1.00 90.19 166 TRP A N 1
ATOM 1269 C CA . TRP A 1 166 ? -7.359 -6.746 10.776 1.00 90.19 166 TRP A CA 1
ATOM 1270 C C . TRP A 1 166 ? -6.669 -7.692 9.787 1.00 90.19 166 TRP A C 1
ATOM 1272 O O . TRP A 1 166 ? -6.107 -8.696 10.231 1.00 90.19 166 TRP A O 1
ATOM 1282 N N . PRO A 1 167 ? -6.697 -7.396 8.473 1.00 94.19 167 PRO A N 1
ATOM 1283 C CA . PRO A 1 167 ? -5.987 -8.200 7.481 1.00 94.19 167 PRO A CA 1
ATOM 1284 C C . PRO A 1 167 ? -4.500 -8.342 7.826 1.00 94.19 167 PRO A C 1
ATOM 1286 O O . PRO A 1 167 ? -3.864 -7.385 8.271 1.00 94.19 167 PRO A O 1
ATOM 1289 N N . LYS A 1 168 ? -3.914 -9.512 7.595 1.00 94.88 168 LYS A N 1
ATOM 1290 C CA . LYS A 1 168 ? -2.460 -9.673 7.652 1.00 94.88 168 LYS A CA 1
ATOM 1291 C C . LYS A 1 168 ? -1.840 -9.086 6.391 1.00 94.88 168 LYS A C 1
ATOM 1293 O O . LYS A 1 168 ? -2.195 -9.489 5.280 1.00 94.88 168 LYS A O 1
ATOM 1298 N N . VAL A 1 169 ? -0.907 -8.157 6.560 1.00 97.12 169 VAL A N 1
ATOM 1299 C CA . VAL A 1 169 ? -0.280 -7.422 5.459 1.00 97.12 169 VAL A CA 1
ATOM 1300 C C . VAL A 1 169 ? 1.190 -7.790 5.350 1.00 97.12 169 VAL A C 1
ATOM 1302 O O . VAL A 1 169 ? 1.954 -7.592 6.283 1.00 97.12 169 VAL A O 1
ATOM 1305 N N . CYS A 1 170 ? 1.617 -8.248 4.184 1.00 97.44 170 CYS A N 1
ATOM 1306 C CA . CYS A 1 170 ? 3.028 -8.182 3.825 1.00 97.44 170 CYS A CA 1
ATOM 1307 C C . CYS A 1 170 ? 3.240 -7.042 2.833 1.00 97.44 170 CYS A C 1
ATOM 1309 O O . CYS A 1 170 ? 2.291 -6.603 2.182 1.00 97.44 170 CYS A O 1
ATOM 1311 N N . GLY A 1 171 ? 4.464 -6.546 2.681 1.00 97.38 171 GLY A N 1
ATOM 1312 C CA . GLY A 1 171 ? 4.726 -5.534 1.670 1.00 97.38 171 GLY A CA 1
ATOM 1313 C C . GLY A 1 171 ? 6.162 -5.446 1.194 1.00 97.38 171 GLY A C 1
ATOM 1314 O O . GLY A 1 171 ? 7.074 -6.005 1.794 1.00 97.38 171 GLY A O 1
ATOM 1315 N N . VAL A 1 172 ? 6.348 -4.738 0.086 1.00 98.12 172 VAL A N 1
ATOM 1316 C CA . VAL A 1 172 ? 7.628 -4.562 -0.596 1.00 98.12 172 VAL A CA 1
ATOM 1317 C C . VAL A 1 172 ? 7.854 -3.084 -0.891 1.00 98.12 172 VAL A C 1
ATOM 1319 O O . VAL A 1 172 ? 6.985 -2.418 -1.457 1.00 98.12 172 VAL A O 1
ATOM 1322 N N . ILE A 1 173 ? 9.042 -2.592 -0.533 1.00 97.94 173 ILE A N 1
ATOM 1323 C CA . ILE A 1 173 ? 9.486 -1.220 -0.800 1.00 97.94 173 ILE A CA 1
ATOM 1324 C C . ILE A 1 173 ? 10.874 -1.283 -1.451 1.00 97.94 173 ILE A C 1
ATOM 1326 O O . ILE A 1 173 ? 11.881 -1.443 -0.748 1.00 97.94 173 ILE A O 1
ATOM 1330 N N . PRO A 1 174 ? 10.972 -1.209 -2.789 1.00 96.56 174 PRO A N 1
ATOM 1331 C CA . PRO A 1 174 ? 12.254 -1.113 -3.458 1.00 96.56 174 PRO A CA 1
ATOM 1332 C C . PRO A 1 174 ? 12.810 0.303 -3.365 1.00 96.56 174 PRO A C 1
ATOM 1334 O O . PRO A 1 174 ? 12.113 1.276 -3.630 1.00 96.56 174 PRO A O 1
ATOM 1337 N N . THR A 1 175 ? 14.096 0.410 -3.046 1.00 95.06 175 THR A N 1
ATOM 1338 C CA . THR A 1 175 ? 14.810 1.684 -3.016 1.00 95.06 175 THR A CA 1
ATOM 1339 C C . THR A 1 175 ? 16.159 1.578 -3.706 1.00 95.06 175 THR A C 1
ATOM 1341 O O . THR A 1 175 ? 16.845 0.561 -3.614 1.00 95.06 175 THR A O 1
ATOM 1344 N N . LEU A 1 176 ? 16.544 2.635 -4.421 1.00 92.06 176 LEU A N 1
ATOM 1345 C CA . LEU A 1 176 ? 17.858 2.743 -5.057 1.00 92.06 176 LEU A CA 1
ATOM 1346 C C . LEU A 1 176 ? 18.782 3.648 -4.241 1.00 92.06 176 LEU A C 1
ATOM 1348 O O . LEU A 1 176 ? 19.856 3.221 -3.824 1.00 92.06 176 LEU A O 1
ATOM 1352 N N . SER A 1 177 ? 18.369 4.898 -4.026 1.00 88.69 177 SER A N 1
ATOM 1353 C CA . SER A 1 177 ? 19.196 5.929 -3.388 1.00 88.69 177 SER A CA 1
ATOM 1354 C C . SER A 1 177 ? 18.489 6.712 -2.281 1.00 88.69 177 SER A C 1
ATOM 1356 O O . SER A 1 177 ? 19.136 7.525 -1.632 1.00 88.69 177 SER A O 1
ATOM 1358 N N . GLN A 1 178 ? 17.189 6.498 -2.065 1.00 86.94 178 GLN A N 1
ATOM 1359 C CA . GLN A 1 178 ? 16.353 7.294 -1.157 1.00 86.94 178 GLN A CA 1
ATOM 1360 C C . GLN A 1 178 ? 16.134 6.568 0.170 1.00 86.94 178 GLN A C 1
ATOM 1362 O O . GLN A 1 178 ? 15.017 6.470 0.671 1.00 86.94 178 GLN A O 1
ATOM 1367 N N . VAL A 1 179 ? 17.211 6.026 0.731 1.00 91.31 179 VAL A N 1
ATOM 1368 C CA . VAL A 1 179 ? 17.137 5.083 1.849 1.00 91.31 179 VAL A CA 1
ATOM 1369 C C . VAL A 1 179 ? 16.467 5.682 3.084 1.00 91.31 179 VAL A C 1
ATOM 1371 O O . VAL A 1 179 ? 15.664 5.011 3.724 1.00 91.31 179 VAL A O 1
ATOM 1374 N N . GLU A 1 180 ? 16.728 6.946 3.399 1.00 89.81 180 GLU A N 1
ATOM 1375 C CA . GLU A 1 180 ? 16.123 7.623 4.547 1.00 89.81 180 GLU A CA 1
ATOM 1376 C C . GLU A 1 180 ? 14.605 7.775 4.386 1.00 89.81 180 GLU A C 1
ATOM 1378 O O . GLU A 1 180 ? 13.860 7.633 5.353 1.00 89.81 180 GLU A O 1
ATOM 1383 N N . MET A 1 181 ? 14.137 8.020 3.158 1.00 87.69 181 MET A N 1
ATOM 1384 C CA . MET A 1 181 ? 12.706 8.077 2.853 1.00 87.69 181 MET A CA 1
ATOM 1385 C C . MET A 1 181 ? 12.080 6.684 2.903 1.00 87.69 181 MET A C 1
ATOM 1387 O O . MET A 1 181 ? 11.016 6.532 3.492 1.00 87.69 181 MET A O 1
ATOM 1391 N N . ALA A 1 182 ? 12.764 5.668 2.366 1.00 93.00 182 ALA A N 1
ATOM 1392 C CA . ALA A 1 182 ? 12.300 4.283 2.400 1.00 93.00 182 ALA A CA 1
ATOM 1393 C C . ALA A 1 182 ? 12.106 3.794 3.843 1.00 93.00 182 ALA A C 1
ATOM 1395 O O . ALA A 1 182 ? 11.088 3.186 4.170 1.00 93.00 182 ALA A O 1
ATOM 1396 N N . VAL A 1 183 ? 13.074 4.103 4.712 1.00 92.94 183 VAL A N 1
ATOM 1397 C CA . VAL A 1 183 ? 13.027 3.798 6.146 1.00 92.94 183 VAL A CA 1
ATOM 1398 C C . VAL A 1 183 ? 11.863 4.519 6.816 1.00 92.94 183 VAL A C 1
ATOM 1400 O O . VAL A 1 183 ? 11.092 3.884 7.529 1.00 92.94 183 VAL A O 1
ATOM 1403 N N . ALA A 1 184 ? 11.680 5.812 6.550 1.00 90.06 184 ALA A N 1
ATOM 1404 C CA . ALA A 1 184 ? 10.576 6.563 7.135 1.00 90.06 184 ALA A CA 1
ATOM 1405 C C . ALA A 1 184 ? 9.199 6.104 6.640 1.00 90.06 184 ALA A C 1
ATOM 1407 O O . ALA A 1 184 ? 8.255 6.059 7.424 1.00 90.06 184 ALA A O 1
ATOM 1408 N N . ALA A 1 185 ? 9.075 5.737 5.363 1.00 92.25 185 ALA A N 1
ATOM 1409 C CA . ALA A 1 185 ? 7.856 5.161 4.809 1.00 92.25 185 ALA A CA 1
ATOM 1410 C C . ALA A 1 185 ? 7.525 3.832 5.503 1.00 92.25 185 ALA A C 1
ATOM 1412 O O . ALA A 1 185 ? 6.406 3.643 5.976 1.00 92.25 185 ALA A O 1
ATOM 1413 N N . ALA A 1 186 ? 8.515 2.941 5.625 1.00 93.81 186 ALA A N 1
ATOM 1414 C CA . ALA A 1 186 ? 8.365 1.661 6.309 1.00 93.81 186 ALA A CA 1
ATOM 1415 C C . ALA A 1 186 ? 7.979 1.837 7.781 1.00 93.81 186 ALA A C 1
ATOM 1417 O O . ALA A 1 186 ? 7.042 1.197 8.251 1.00 93.81 186 ALA A O 1
ATOM 1418 N N . GLU A 1 187 ? 8.660 2.734 8.495 1.00 89.94 187 GLU A N 1
ATOM 1419 C CA . GLU A 1 187 ? 8.348 3.053 9.887 1.00 89.94 187 GLU A CA 1
ATOM 1420 C C . GLU A 1 187 ? 6.929 3.617 10.027 1.00 89.94 187 GLU A C 1
ATOM 1422 O O . GLU A 1 187 ? 6.155 3.143 10.857 1.00 89.94 187 GLU A O 1
ATOM 1427 N N . ALA A 1 188 ? 6.536 4.555 9.164 1.00 88.94 188 ALA A N 1
ATOM 1428 C CA . ALA A 1 188 ? 5.190 5.108 9.174 1.00 88.94 188 ALA A CA 1
ATOM 1429 C C . ALA A 1 188 ? 4.123 4.038 8.890 1.00 88.94 188 ALA A C 1
ATOM 1431 O O . ALA A 1 188 ? 3.101 4.019 9.574 1.00 88.94 188 ALA A O 1
ATOM 1432 N N . PHE A 1 189 ? 4.335 3.119 7.941 1.00 92.31 189 PHE A N 1
ATOM 1433 C CA . PHE A 1 189 ? 3.388 2.025 7.692 1.00 92.31 189 PHE A CA 1
ATOM 1434 C C . PHE A 1 189 ? 3.256 1.087 8.893 1.00 92.31 189 PHE A C 1
ATOM 1436 O O . PHE A 1 189 ? 2.133 0.822 9.322 1.00 92.31 189 PHE A O 1
ATOM 1443 N N . LEU A 1 190 ? 4.378 0.647 9.470 1.00 88.81 190 LEU A N 1
ATOM 1444 C CA . LEU A 1 190 ? 4.390 -0.242 10.636 1.00 88.81 190 LEU A CA 1
ATOM 1445 C C . LEU A 1 190 ? 3.697 0.388 11.851 1.00 88.81 190 LEU A C 1
ATOM 1447 O O . LEU A 1 190 ? 3.006 -0.308 12.590 1.00 88.81 190 LEU A O 1
ATOM 1451 N N . ASN A 1 191 ? 3.836 1.704 12.033 1.00 82.75 191 ASN A N 1
ATOM 1452 C CA . ASN A 1 191 ? 3.310 2.403 13.208 1.00 82.75 191 ASN A CA 1
ATOM 1453 C C . ASN A 1 191 ? 1.867 2.896 13.035 1.00 82.75 191 ASN A C 1
ATOM 1455 O O . ASN A 1 191 ? 1.192 3.190 14.025 1.00 82.75 191 ASN A O 1
ATOM 1459 N N . THR A 1 192 ? 1.376 3.011 11.798 1.00 85.06 192 THR A N 1
ATOM 1460 C CA . THR A 1 192 ? 0.011 3.492 11.519 1.00 85.06 192 THR A CA 1
ATOM 1461 C C . THR A 1 192 ? -0.962 2.376 11.165 1.00 85.06 192 THR A C 1
ATOM 1463 O O . THR A 1 192 ? -2.164 2.539 11.388 1.00 85.06 192 THR A O 1
ATOM 1466 N N . TYR A 1 193 ? -0.486 1.232 10.665 1.00 91.06 193 TYR A N 1
ATOM 1467 C CA . TYR A 1 193 ? -1.355 0.107 10.350 1.00 91.06 193 TYR A CA 1
ATOM 1468 C C . TYR A 1 193 ? -1.800 -0.649 11.623 1.00 91.06 193 TYR A C 1
ATOM 1470 O O . TYR A 1 193 ? -0.958 -1.057 12.420 1.00 91.06 193 TYR A O 1
ATOM 1478 N N . PRO A 1 194 ? -3.115 -0.859 11.840 1.00 85.69 194 PRO A N 1
ATOM 1479 C CA . PRO A 1 194 ? -3.630 -1.462 13.074 1.00 85.69 194 PRO A CA 1
ATOM 1480 C C . PRO A 1 194 ? -3.529 -2.996 13.174 1.00 85.69 194 PRO A C 1
ATOM 1482 O O . PRO A 1 194 ? -3.939 -3.542 14.196 1.00 85.69 194 PRO A O 1
ATOM 1485 N N . GLY A 1 195 ? -3.068 -3.700 12.135 1.00 87.69 195 GLY A N 1
ATOM 1486 C CA . GLY A 1 195 ? -3.007 -5.169 12.097 1.00 87.69 195 GLY A CA 1
ATOM 1487 C C . GLY A 1 195 ? -1.607 -5.721 11.826 1.00 87.69 195 GLY A C 1
ATOM 1488 O O . GLY A 1 195 ? -0.704 -4.950 11.535 1.00 87.69 195 GLY A O 1
ATOM 1489 N N . PRO A 1 196 ? -1.408 -7.051 11.835 1.00 89.38 196 PRO A N 1
ATOM 1490 C CA . PRO A 1 196 ? -0.087 -7.644 11.627 1.00 89.38 196 PRO A CA 1
ATOM 1491 C C . PRO A 1 196 ? 0.529 -7.226 10.291 1.00 89.38 196 PRO A C 1
ATOM 1493 O O . PRO A 1 196 ? -0.128 -7.336 9.249 1.00 89.38 196 PRO A O 1
ATOM 1496 N N . MET A 1 197 ? 1.785 -6.771 10.329 1.00 92.75 197 MET A N 1
ATOM 1497 C CA . MET A 1 197 ? 2.486 -6.294 9.142 1.00 92.75 197 MET A CA 1
ATOM 1498 C C . MET A 1 197 ? 3.962 -6.680 9.102 1.00 92.75 197 MET A C 1
ATOM 1500 O O . MET A 1 197 ? 4.695 -6.417 10.053 1.00 92.75 197 MET A O 1
ATOM 1504 N N . GLU A 1 198 ? 4.390 -7.229 7.966 1.00 94.62 198 GLU A N 1
ATOM 1505 C CA . GLU A 1 198 ? 5.800 -7.438 7.622 1.00 94.62 198 GLU A CA 1
ATOM 1506 C C . GLU A 1 198 ? 6.163 -6.705 6.327 1.00 94.62 198 GLU A C 1
ATOM 1508 O O . GLU A 1 198 ? 5.379 -6.636 5.381 1.00 94.62 198 GLU A O 1
ATOM 1513 N N . LEU A 1 199 ? 7.379 -6.171 6.260 1.00 97.12 199 LEU A N 1
ATOM 1514 C CA . LEU A 1 199 ? 7.893 -5.454 5.100 1.00 97.12 199 LEU A CA 1
ATOM 1515 C C . LEU A 1 199 ? 9.217 -6.043 4.620 1.00 97.12 199 LEU A C 1
ATOM 1517 O O . LEU A 1 199 ? 10.100 -6.361 5.413 1.00 97.12 199 LEU A O 1
ATOM 1521 N N . VAL A 1 200 ? 9.398 -6.100 3.304 1.00 98.06 200 VAL A N 1
ATOM 1522 C CA . VAL A 1 200 ? 10.696 -6.302 2.663 1.00 98.06 200 VAL A CA 1
ATOM 1523 C C . VAL A 1 200 ? 11.170 -4.977 2.088 1.00 98.06 200 VAL A C 1
ATOM 1525 O O . VAL A 1 200 ? 10.608 -4.462 1.117 1.00 98.06 200 VAL A O 1
ATOM 1528 N N . LEU A 1 201 ? 12.249 -4.448 2.655 1.00 98.25 201 LEU A N 1
ATOM 1529 C CA . LEU A 1 201 ? 13.018 -3.385 2.021 1.00 98.25 201 LEU A CA 1
ATOM 1530 C C . LEU A 1 201 ? 13.938 -4.012 0.976 1.00 98.25 201 LEU A C 1
ATOM 1532 O O . LEU A 1 201 ? 14.706 -4.924 1.290 1.00 98.25 201 LEU A O 1
ATOM 1536 N N . VAL A 1 202 ? 13.872 -3.539 -0.267 1.00 97.75 202 VAL A N 1
ATOM 1537 C CA . VAL A 1 202 ? 14.715 -4.051 -1.355 1.00 97.75 202 VAL A CA 1
ATOM 1538 C C . VAL A 1 202 ? 15.750 -2.998 -1.725 1.00 97.75 202 VAL A C 1
ATOM 1540 O O . VAL A 1 202 ? 15.428 -2.001 -2.366 1.00 97.75 202 VAL A O 1
ATOM 1543 N N . ALA A 1 203 ? 17.006 -3.233 -1.352 1.00 97.25 203 ALA A N 1
ATOM 1544 C CA . ALA A 1 203 ? 18.151 -2.450 -1.802 1.00 97.25 203 ALA A CA 1
ATOM 1545 C C . ALA A 1 203 ? 18.433 -2.766 -3.282 1.00 97.25 203 ALA A C 1
ATOM 1547 O O . ALA A 1 203 ? 19.171 -3.699 -3.606 1.00 97.25 203 ALA A O 1
ATOM 1548 N N . ASN A 1 204 ? 17.798 -2.030 -4.191 1.00 94.62 204 ASN A N 1
ATOM 1549 C CA . ASN A 1 204 ? 17.732 -2.325 -5.621 1.00 94.62 204 ASN A CA 1
ATOM 1550 C C . ASN A 1 204 ? 18.918 -1.715 -6.381 1.00 94.62 204 ASN A C 1
ATOM 1552 O O . ASN A 1 204 ? 18.764 -0.730 -7.099 1.00 94.62 204 ASN A O 1
ATOM 1556 N N . GLY A 1 205 ? 20.123 -2.258 -6.187 1.00 92.56 205 GLY A N 1
ATOM 1557 C CA . GLY A 1 205 ? 21.358 -1.645 -6.692 1.00 92.56 205 GLY A CA 1
ATOM 1558 C C . GLY A 1 205 ? 21.840 -0.465 -5.843 1.00 92.56 205 GLY A C 1
ATOM 1559 O O . GLY A 1 205 ? 22.545 0.413 -6.341 1.00 92.56 205 GLY A O 1
ATOM 1560 N N . THR A 1 206 ? 21.439 -0.423 -4.571 1.00 94.06 206 THR A N 1
ATOM 1561 C CA . THR A 1 206 ? 21.845 0.600 -3.601 1.00 94.06 206 THR A CA 1
ATOM 1562 C C . THR A 1 206 ? 23.341 0.525 -3.300 1.00 94.06 206 THR A C 1
ATOM 1564 O O . THR A 1 206 ? 23.892 -0.550 -3.072 1.00 94.06 206 THR A O 1
ATOM 1567 N N . ALA A 1 207 ? 24.010 1.679 -3.261 1.00 91.00 207 ALA A N 1
ATOM 1568 C CA . ALA A 1 207 ? 25.436 1.760 -2.949 1.00 91.00 207 ALA A CA 1
ATOM 1569 C C . ALA A 1 207 ? 25.735 1.460 -1.463 1.00 91.00 207 ALA A C 1
ATOM 1571 O O . ALA A 1 207 ? 24.964 1.838 -0.582 1.00 91.00 207 ALA A O 1
ATOM 1572 N N . GLU A 1 208 ? 26.901 0.867 -1.174 1.00 88.94 208 GLU A N 1
ATOM 1573 C CA . GLU A 1 208 ? 27.299 0.416 0.178 1.00 88.94 208 GLU A CA 1
ATOM 1574 C C . GLU A 1 208 ? 27.131 1.452 1.311 1.00 88.94 208 GLU A C 1
ATOM 1576 O O . GLU A 1 208 ? 26.618 1.070 2.360 1.00 88.94 208 GLU A O 1
ATOM 1581 N N . PRO A 1 209 ? 27.466 2.755 1.157 1.00 88.69 209 PRO A N 1
ATOM 1582 C CA . PRO A 1 209 ? 27.270 3.713 2.249 1.00 88.69 209 PRO A CA 1
ATOM 1583 C C . PRO A 1 209 ? 25.808 3.866 2.690 1.00 88.69 209 PRO A C 1
ATOM 1585 O O . PRO A 1 209 ? 25.554 4.143 3.856 1.00 88.69 209 PRO A O 1
ATOM 1588 N N . LEU A 1 210 ? 24.859 3.691 1.766 1.00 91.69 210 LEU A N 1
ATOM 1589 C CA . LEU A 1 210 ? 23.421 3.780 2.036 1.00 91.69 210 LEU A CA 1
ATOM 1590 C C . LEU A 1 210 ? 22.850 2.437 2.512 1.00 91.69 210 LEU A C 1
ATOM 1592 O O . LEU A 1 210 ? 21.876 2.397 3.259 1.00 91.69 210 LEU A O 1
ATOM 1596 N N . LEU A 1 211 ? 23.473 1.330 2.105 1.00 93.88 211 LEU A N 1
ATOM 1597 C CA . LEU A 1 211 ? 23.050 -0.014 2.480 1.00 93.88 211 LEU A CA 1
ATOM 1598 C C . LEU A 1 211 ? 23.176 -0.271 3.990 1.00 93.88 211 LEU A C 1
ATOM 1600 O O . LEU A 1 211 ? 22.353 -0.992 4.549 1.00 93.88 211 LEU A O 1
ATOM 1604 N N . GLU A 1 212 ? 24.146 0.352 4.667 1.00 93.31 212 GLU A N 1
ATOM 1605 C CA . GLU A 1 212 ? 24.276 0.265 6.130 1.00 93.31 212 GLU A CA 1
ATOM 1606 C C . GLU A 1 212 ? 23.049 0.800 6.875 1.00 93.31 212 GLU A C 1
ATOM 1608 O O . GLU A 1 212 ? 22.619 0.193 7.853 1.00 93.31 212 GLU A O 1
ATOM 1613 N N . THR A 1 213 ? 22.420 1.872 6.386 1.00 92.75 213 THR A N 1
ATOM 1614 C CA . THR A 1 213 ? 21.193 2.411 6.993 1.00 92.75 213 THR A CA 1
ATOM 1615 C C . THR A 1 213 ? 20.037 1.410 6.895 1.00 92.75 213 THR A C 1
ATOM 1617 O O . THR A 1 213 ? 19.327 1.190 7.875 1.00 92.75 213 THR A O 1
ATOM 1620 N N . LEU A 1 214 ? 19.880 0.736 5.747 1.00 95.31 214 LEU A N 1
ATOM 1621 C CA . LEU A 1 214 ? 18.873 -0.322 5.578 1.00 95.31 214 LEU A CA 1
ATOM 1622 C C . LEU A 1 214 ? 19.164 -1.538 6.467 1.00 95.31 214 LEU A C 1
ATOM 1624 O O . LEU A 1 214 ? 18.245 -2.096 7.067 1.00 95.31 214 LEU A O 1
ATOM 1628 N N . ARG A 1 215 ? 20.439 -1.947 6.564 1.00 95.81 215 ARG A N 1
ATOM 1629 C CA . ARG A 1 215 ? 20.878 -3.057 7.427 1.00 95.81 215 ARG A CA 1
ATOM 1630 C C . ARG A 1 215 ? 20.566 -2.762 8.892 1.00 95.81 215 ARG A C 1
ATOM 1632 O O . ARG A 1 215 ? 19.993 -3.621 9.555 1.00 95.81 215 ARG A O 1
ATOM 1639 N N . ALA A 1 216 ? 20.901 -1.565 9.371 1.00 94.00 216 ALA A N 1
ATOM 1640 C CA . ALA A 1 216 ? 20.624 -1.144 10.740 1.00 94.00 216 ALA A CA 1
ATOM 1641 C C . ALA A 1 216 ? 19.115 -1.150 11.036 1.00 94.00 216 ALA A C 1
ATOM 1643 O O . ALA A 1 216 ? 18.686 -1.782 11.998 1.00 94.00 216 ALA A O 1
ATOM 1644 N N . PHE A 1 217 ? 18.301 -0.548 10.162 1.00 92.50 217 PHE A N 1
ATOM 1645 C CA . PHE A 1 217 ? 16.850 -0.493 10.351 1.00 92.50 217 PHE A CA 1
ATOM 1646 C C . PHE A 1 217 ? 16.197 -1.884 10.409 1.00 92.50 217 PHE A C 1
ATOM 1648 O O . PHE A 1 217 ? 15.368 -2.142 11.282 1.00 92.50 217 PHE A O 1
ATOM 1655 N N . ALA A 1 218 ? 16.600 -2.802 9.521 1.00 94.19 218 ALA A N 1
ATOM 1656 C CA . ALA A 1 218 ? 16.106 -4.179 9.533 1.00 94.19 218 ALA A CA 1
ATOM 1657 C C . ALA A 1 218 ? 16.569 -4.958 10.780 1.00 94.19 218 ALA A C 1
ATOM 1659 O O . ALA A 1 218 ? 15.797 -5.723 11.351 1.00 94.19 218 ALA A O 1
ATOM 1660 N N . GLN A 1 219 ? 17.808 -4.746 11.244 1.00 93.31 219 GLN A N 1
ATOM 1661 C CA . GLN A 1 219 ? 18.335 -5.384 12.460 1.00 93.31 219 GLN A CA 1
ATOM 1662 C C . GLN A 1 219 ? 17.621 -4.931 13.736 1.00 93.31 219 GLN A C 1
ATOM 1664 O O . GLN A 1 219 ? 17.500 -5.719 14.671 1.00 93.31 219 GLN A O 1
ATOM 1669 N N . GLU A 1 220 ? 17.150 -3.686 13.784 1.00 89.94 220 GLU A N 1
ATOM 1670 C CA . GLU A 1 220 ? 16.356 -3.168 14.902 1.00 89.94 220 GLU A CA 1
ATOM 1671 C C . GLU A 1 220 ? 14.934 -3.747 14.946 1.00 89.94 220 GLU A C 1
ATOM 1673 O O . GLU A 1 220 ? 14.302 -3.720 16.000 1.00 89.94 220 GLU A O 1
ATOM 1678 N N . ARG A 1 221 ? 14.420 -4.261 13.818 1.00 89.44 221 ARG A N 1
ATOM 1679 C CA . ARG A 1 221 ? 13.034 -4.742 13.659 1.00 89.44 221 ARG A CA 1
ATOM 1680 C C . ARG A 1 221 ? 12.986 -6.131 12.997 1.00 89.44 221 ARG A C 1
ATOM 1682 O O . ARG A 1 221 ? 12.316 -6.292 11.975 1.00 89.44 221 ARG A O 1
ATOM 1689 N N . PRO A 1 222 ? 13.668 -7.148 13.557 1.00 87.81 222 PRO A N 1
ATOM 1690 C CA . PRO A 1 222 ? 13.849 -8.447 12.902 1.00 87.81 222 PRO A CA 1
ATOM 1691 C C . PRO A 1 222 ? 12.538 -9.215 12.674 1.00 87.81 222 PRO A C 1
ATOM 1693 O O . PRO A 1 222 ? 12.478 -10.043 11.769 1.00 87.81 222 PRO A O 1
ATOM 1696 N N . ASP A 1 223 ? 11.499 -8.923 13.461 1.00 85.75 223 ASP A N 1
ATOM 1697 C CA . ASP A 1 223 ? 10.186 -9.574 13.375 1.00 85.75 223 ASP A CA 1
ATOM 1698 C C . ASP A 1 223 ? 9.223 -8.876 12.396 1.00 85.75 223 ASP A C 1
ATOM 1700 O O . ASP A 1 223 ? 8.141 -9.387 12.129 1.00 85.75 223 ASP A O 1
ATOM 1704 N N . SER A 1 224 ? 9.575 -7.694 11.875 1.00 90.38 224 SER A N 1
ATOM 1705 C CA . SER A 1 224 ? 8.683 -6.898 11.011 1.00 90.38 224 SER A CA 1
ATOM 1706 C C . SER A 1 224 ? 9.338 -6.412 9.722 1.00 90.38 224 SER A C 1
ATOM 1708 O O . SER A 1 224 ? 8.635 -5.994 8.804 1.00 90.38 224 SER A O 1
ATOM 1710 N N . VAL A 1 225 ? 10.671 -6.444 9.626 1.00 94.88 225 VAL A N 1
ATOM 1711 C CA . VAL A 1 225 ? 11.412 -5.943 8.467 1.00 94.88 225 VAL A CA 1
ATOM 1712 C C . VAL A 1 225 ? 12.465 -6.950 8.022 1.00 94.88 225 VAL A C 1
ATOM 1714 O O . VAL A 1 225 ? 13.377 -7.306 8.764 1.00 94.88 225 VAL A O 1
ATOM 1717 N N . ARG A 1 226 ? 12.389 -7.345 6.751 1.00 95.94 226 ARG A N 1
ATOM 1718 C CA . ARG A 1 226 ? 13.426 -8.107 6.049 1.00 95.94 226 ARG A CA 1
ATOM 1719 C C . ARG A 1 226 ? 14.136 -7.199 5.046 1.00 95.94 226 ARG A C 1
ATOM 1721 O O . ARG A 1 226 ? 13.551 -6.258 4.513 1.00 95.94 226 ARG A O 1
ATOM 1728 N N . LEU A 1 227 ? 15.397 -7.508 4.755 1.00 97.56 227 LEU A N 1
ATOM 1729 C CA . LEU A 1 227 ? 16.196 -6.799 3.755 1.00 97.56 227 LEU A CA 1
ATOM 1730 C C . LEU A 1 227 ? 16.576 -7.749 2.616 1.00 97.56 227 LEU A C 1
ATOM 1732 O O . LEU A 1 227 ? 17.259 -8.748 2.843 1.00 97.56 227 LEU A O 1
ATOM 1736 N N . ALA A 1 228 ? 16.190 -7.405 1.390 1.00 96.62 228 ALA A N 1
ATOM 1737 C CA . ALA A 1 228 ? 16.671 -8.046 0.171 1.00 96.62 228 ALA A CA 1
ATOM 1738 C C . ALA A 1 228 ? 17.685 -7.127 -0.523 1.00 96.62 228 ALA A C 1
ATOM 1740 O O . ALA A 1 228 ? 17.430 -5.939 -0.705 1.00 96.62 228 ALA A O 1
ATOM 1741 N N . VAL A 1 229 ? 18.843 -7.661 -0.918 1.00 96.44 229 VAL A N 1
ATOM 1742 C CA . VAL A 1 229 ? 19.916 -6.872 -1.543 1.00 96.44 229 VAL A CA 1
ATOM 1743 C C . VAL A 1 229 ? 20.144 -7.339 -2.969 1.00 96.44 229 VAL A C 1
ATOM 1745 O O . VAL A 1 229 ? 20.499 -8.494 -3.203 1.00 96.44 229 VAL A O 1
ATOM 1748 N N . LEU A 1 230 ? 19.971 -6.424 -3.920 1.00 93.19 230 LEU A N 1
ATOM 1749 C CA . LEU A 1 230 ? 20.255 -6.650 -5.329 1.00 93.19 230 LEU A CA 1
ATOM 1750 C C . LEU A 1 230 ? 21.555 -5.934 -5.719 1.00 93.19 230 LEU A C 1
ATOM 1752 O O . LEU A 1 230 ? 21.723 -4.757 -5.397 1.00 93.19 230 LEU A O 1
ATOM 1756 N N . PRO A 1 231 ? 22.470 -6.605 -6.441 1.00 89.56 231 PRO A N 1
ATOM 1757 C CA . PRO A 1 231 ? 23.765 -6.028 -6.805 1.00 89.56 231 PRO A CA 1
ATOM 1758 C C . PRO A 1 231 ? 23.670 -4.937 -7.883 1.00 89.56 231 PRO A C 1
ATOM 1760 O O . PRO A 1 231 ? 24.613 -4.173 -8.067 1.00 89.56 231 PRO A O 1
ATOM 1763 N N . GLU A 1 232 ? 22.557 -4.870 -8.613 1.00 88.19 232 GLU A N 1
ATOM 1764 C CA . GLU A 1 232 ? 22.298 -3.874 -9.651 1.00 88.19 232 GLU A CA 1
ATOM 1765 C C . GLU A 1 232 ? 20.825 -3.457 -9.635 1.00 88.19 232 GLU A C 1
ATOM 1767 O O . GLU A 1 232 ? 19.9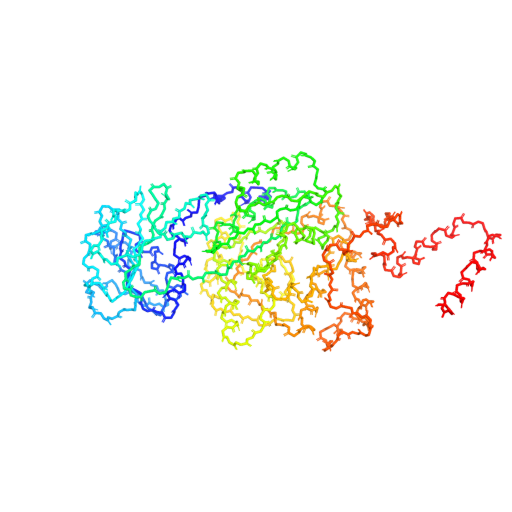68 -4.208 -9.164 1.00 88.19 232 GLU A O 1
ATOM 1772 N N . ASN A 1 233 ? 20.540 -2.264 -10.162 1.00 88.94 233 ASN A N 1
ATOM 1773 C CA . ASN A 1 233 ? 19.179 -1.760 -10.303 1.00 88.94 233 ASN A CA 1
ATOM 1774 C C . ASN A 1 233 ? 18.436 -2.555 -11.385 1.00 88.94 233 ASN A C 1
ATOM 1776 O O . ASN A 1 233 ? 18.810 -2.498 -12.557 1.00 88.94 233 ASN A O 1
ATOM 1780 N N . ARG A 1 234 ? 17.376 -3.266 -10.995 1.00 88.56 234 ARG A N 1
ATOM 1781 C CA . ARG A 1 234 ? 16.512 -4.050 -11.897 1.00 88.56 234 ARG A CA 1
ATOM 1782 C C . ARG A 1 234 ? 15.226 -3.317 -12.295 1.00 88.56 234 ARG A C 1
ATOM 1784 O O . ARG A 1 234 ? 14.275 -3.947 -12.751 1.00 88.56 234 ARG A O 1
ATOM 1791 N N . GLY A 1 235 ? 15.183 -2.001 -12.087 1.00 88.88 235 GLY A N 1
ATOM 1792 C CA . GLY A 1 235 ? 13.980 -1.190 -12.249 1.00 88.88 235 GLY A CA 1
ATOM 1793 C C . GLY A 1 235 ? 12.941 -1.449 -11.161 1.00 88.88 235 GLY A C 1
ATOM 1794 O O . GLY A 1 235 ? 13.155 -2.284 -10.275 1.00 88.88 235 GLY A O 1
ATOM 1795 N N . PHE A 1 236 ? 11.820 -0.725 -11.208 1.00 91.88 236 PHE A N 1
ATOM 1796 C CA . PHE A 1 236 ? 10.773 -0.843 -10.188 1.00 91.88 236 PHE A CA 1
ATOM 1797 C C . PHE A 1 236 ? 10.193 -2.262 -10.130 1.00 91.88 236 PHE A C 1
ATOM 1799 O O . PHE A 1 236 ? 10.280 -2.914 -9.092 1.00 91.88 236 PHE A O 1
ATOM 1806 N N . ALA A 1 237 ? 9.706 -2.789 -11.259 1.00 93.75 237 ALA A N 1
ATOM 1807 C CA . ALA A 1 237 ? 9.129 -4.133 -11.340 1.00 93.75 237 ALA A CA 1
ATOM 1808 C C . ALA A 1 237 ? 10.102 -5.234 -10.878 1.00 93.75 237 ALA A C 1
ATOM 1810 O O . ALA A 1 237 ? 9.718 -6.116 -10.112 1.00 93.75 237 ALA A O 1
ATOM 1811 N N . GLY A 1 238 ? 11.375 -5.164 -11.283 1.00 92.50 238 GLY A N 1
ATOM 1812 C CA . GLY A 1 238 ? 12.389 -6.131 -10.858 1.00 92.50 238 GLY A CA 1
ATOM 1813 C C . GLY A 1 238 ? 12.708 -6.054 -9.361 1.00 92.50 238 GLY A C 1
ATOM 1814 O O . GLY A 1 238 ? 12.898 -7.089 -8.723 1.00 92.50 238 GLY A O 1
ATOM 1815 N N . GLY A 1 239 ? 12.724 -4.846 -8.788 1.00 94.75 239 GLY A N 1
ATOM 1816 C CA . GLY A 1 239 ? 12.860 -4.640 -7.345 1.00 94.75 239 GLY A CA 1
ATOM 1817 C C . GLY A 1 239 ? 11.662 -5.189 -6.568 1.00 94.75 239 GLY A C 1
ATOM 1818 O O . GLY A 1 239 ? 11.849 -5.916 -5.595 1.00 94.75 239 GLY A O 1
ATOM 1819 N N . VAL A 1 240 ? 10.439 -4.911 -7.034 1.00 96.31 240 VAL A N 1
ATOM 1820 C CA . VAL A 1 240 ? 9.207 -5.445 -6.433 1.00 96.31 240 VAL A CA 1
ATOM 1821 C C . VAL A 1 240 ? 9.203 -6.970 -6.468 1.00 96.31 240 VAL A C 1
ATOM 1823 O O . VAL A 1 240 ? 9.014 -7.599 -5.431 1.00 96.31 240 VAL A O 1
ATOM 1826 N N . ASN A 1 241 ? 9.481 -7.579 -7.622 1.00 96.00 241 ASN A N 1
ATOM 1827 C CA . ASN A 1 241 ? 9.482 -9.036 -7.768 1.00 96.00 241 ASN A CA 1
ATOM 1828 C C . ASN A 1 241 ? 10.523 -9.718 -6.872 1.00 96.00 241 ASN A C 1
ATOM 1830 O O . ASN A 1 241 ? 10.222 -10.740 -6.264 1.00 96.00 241 ASN A O 1
ATOM 1834 N N . ALA A 1 242 ? 11.715 -9.131 -6.721 1.00 94.56 242 ALA A N 1
ATOM 1835 C CA . ALA A 1 242 ? 12.715 -9.640 -5.783 1.00 94.56 242 ALA A CA 1
ATOM 1836 C C . ALA A 1 242 ? 12.235 -9.581 -4.324 1.00 94.56 242 ALA A C 1
ATOM 1838 O O . ALA A 1 242 ? 12.538 -10.478 -3.539 1.00 94.56 242 ALA A O 1
ATOM 1839 N N . GLY A 1 243 ? 11.479 -8.543 -3.959 1.00 95.81 243 GLY A N 1
ATOM 1840 C CA . GLY A 1 243 ? 10.848 -8.464 -2.646 1.00 95.81 243 GLY A CA 1
ATOM 1841 C C . GLY A 1 243 ? 9.729 -9.488 -2.462 1.00 95.81 243 GLY A C 1
ATOM 1842 O O . GLY A 1 243 ? 9.674 -10.122 -1.413 1.00 95.81 243 GLY A O 1
ATOM 1843 N N . LEU A 1 244 ? 8.894 -9.714 -3.484 1.00 95.06 244 LEU A N 1
ATOM 1844 C CA . LEU A 1 244 ? 7.864 -10.762 -3.465 1.00 95.06 244 LEU A CA 1
ATOM 1845 C C . LEU A 1 244 ? 8.487 -12.151 -3.271 1.00 95.06 244 LEU A C 1
ATOM 1847 O O . LEU A 1 244 ? 8.032 -12.909 -2.422 1.00 95.06 244 LEU A O 1
ATOM 1851 N N . ALA A 1 245 ? 9.575 -12.451 -3.982 1.00 92.56 245 ALA A N 1
ATOM 1852 C CA . ALA A 1 245 ? 10.320 -13.696 -3.809 1.00 92.56 245 ALA A CA 1
ATOM 1853 C C . ALA A 1 245 ? 10.903 -13.839 -2.387 1.00 92.56 245 ALA A C 1
ATOM 1855 O O . ALA A 1 245 ? 10.929 -14.931 -1.822 1.00 92.56 245 ALA A O 1
ATOM 1856 N N . ALA A 1 246 ? 11.347 -12.734 -1.777 1.00 92.88 246 ALA A N 1
ATOM 1857 C CA . ALA A 1 246 ? 11.888 -12.718 -0.415 1.00 92.88 246 ALA A CA 1
ATOM 1858 C C . ALA A 1 246 ? 10.816 -12.824 0.691 1.00 92.88 246 ALA A C 1
ATOM 1860 O O . ALA A 1 246 ? 11.138 -13.223 1.817 1.00 92.88 246 ALA A O 1
ATOM 1861 N N . LEU A 1 247 ? 9.557 -12.479 0.398 1.00 91.12 247 LEU A N 1
ATOM 1862 C CA . LEU A 1 247 ? 8.427 -12.742 1.295 1.00 91.12 247 LEU A CA 1
ATOM 1863 C C . LEU A 1 247 ? 8.172 -14.248 1.426 1.00 91.12 247 LEU A C 1
ATOM 1865 O O . LEU A 1 247 ? 7.916 -14.723 2.534 1.00 91.12 247 LEU A O 1
ATOM 1869 N N . GLY A 1 248 ? 8.361 -14.995 0.335 1.00 85.00 248 GLY A N 1
ATOM 1870 C CA . GLY A 1 248 ? 8.204 -16.443 0.291 1.00 85.00 248 GLY A CA 1
ATOM 1871 C C . GLY A 1 248 ? 6.754 -16.846 0.046 1.00 85.00 248 GLY A C 1
ATOM 1872 O O . GLY A 1 248 ? 6.099 -16.317 -0.850 1.00 85.00 248 GLY A O 1
ATOM 1873 N N . ASP A 1 249 ? 6.265 -17.814 0.819 1.00 87.00 249 ASP A N 1
ATOM 1874 C CA . ASP A 1 249 ? 4.880 -18.262 0.707 1.00 87.00 249 ASP A CA 1
ATOM 1875 C C . ASP A 1 249 ? 3.923 -17.155 1.162 1.00 87.00 249 ASP A C 1
ATOM 1877 O O . ASP A 1 249 ? 4.006 -16.650 2.282 1.00 87.00 249 ASP A O 1
ATOM 1881 N N . LEU A 1 250 ? 3.009 -16.775 0.272 1.00 92.56 250 LEU A N 1
ATOM 1882 C CA . LEU A 1 250 ? 2.047 -15.728 0.555 1.00 92.56 250 LEU A CA 1
ATOM 1883 C C . LEU A 1 250 ? 0.808 -16.257 1.292 1.00 92.56 250 LEU A C 1
ATOM 1885 O O . LEU A 1 250 ? 0.047 -15.434 1.778 1.00 92.56 250 LEU A O 1
ATOM 1889 N N . GLU A 1 251 ? 0.568 -17.574 1.384 1.00 93.31 251 GLU A N 1
ATOM 1890 C CA . GLU A 1 251 ? -0.699 -18.161 1.868 1.00 93.31 251 GLU A CA 1
ATOM 1891 C C . GLU A 1 251 ? -1.161 -17.674 3.252 1.00 93.31 251 GLU A C 1
ATOM 1893 O O . GLU A 1 251 ? -2.367 -17.621 3.504 1.00 93.31 251 GLU A O 1
ATOM 1898 N N . GLU A 1 252 ? -0.236 -17.288 4.134 1.00 91.50 252 GLU A N 1
ATOM 1899 C CA . GLU A 1 252 ? -0.560 -16.781 5.473 1.00 91.50 252 GLU A CA 1
ATOM 1900 C C . GLU A 1 252 ? -1.027 -15.317 5.510 1.00 91.50 252 GLU A C 1
ATOM 1902 O O . GLU A 1 252 ? -1.517 -14.860 6.548 1.00 91.50 252 GLU A O 1
ATOM 1907 N N . TRP A 1 253 ? -0.881 -14.596 4.397 1.00 96.25 253 TRP A N 1
ATOM 1908 C CA . TRP A 1 253 ? -1.208 -13.182 4.260 1.00 96.25 253 TRP A CA 1
ATOM 1909 C C . TRP A 1 253 ? -2.590 -12.985 3.629 1.00 96.25 253 TRP A C 1
ATOM 1911 O O . TRP A 1 253 ? -3.085 -13.801 2.849 1.00 96.25 253 TRP A O 1
ATOM 1921 N N . ASP A 1 254 ? -3.224 -11.859 3.930 1.00 97.69 254 ASP A N 1
ATOM 1922 C CA . ASP A 1 254 ? -4.454 -11.448 3.248 1.00 97.69 254 ASP A CA 1
ATOM 1923 C C . ASP A 1 254 ? -4.135 -10.499 2.091 1.00 97.69 254 ASP A C 1
ATOM 1925 O O . ASP A 1 254 ? -4.788 -10.534 1.043 1.00 97.69 254 ASP A O 1
ATOM 1929 N N . ILE A 1 255 ? -3.109 -9.668 2.287 1.00 98.56 255 ILE A N 1
ATOM 1930 C CA . ILE A 1 255 ? -2.779 -8.515 1.458 1.00 98.56 255 ILE A CA 1
ATOM 1931 C C . ILE A 1 255 ? -1.279 -8.453 1.191 1.00 98.56 255 ILE A C 1
ATOM 1933 O O . ILE A 1 255 ? -0.466 -8.701 2.084 1.00 98.56 255 ILE A O 1
ATOM 1937 N N . VAL A 1 256 ? -0.939 -8.025 -0.023 1.00 98.56 256 VAL A N 1
ATOM 1938 C CA . VAL A 1 256 ? 0.409 -7.614 -0.415 1.00 98.56 256 VAL A CA 1
ATOM 1939 C C . VAL A 1 256 ? 0.403 -6.116 -0.722 1.00 98.56 256 VAL A C 1
ATOM 1941 O O . VAL A 1 256 ? -0.320 -5.659 -1.604 1.00 98.56 256 VAL A O 1
ATOM 1944 N N . VAL A 1 257 ? 1.215 -5.337 -0.017 1.00 98.38 257 VAL A N 1
ATOM 1945 C CA . VAL A 1 257 ? 1.424 -3.911 -0.281 1.00 98.38 257 VAL A CA 1
ATOM 1946 C C . VAL A 1 257 ? 2.658 -3.725 -1.156 1.00 98.38 257 VAL A C 1
ATOM 1948 O O . VAL A 1 257 ? 3.744 -4.185 -0.823 1.00 98.38 257 VAL A O 1
ATOM 1951 N N . VAL A 1 258 ? 2.521 -2.999 -2.259 1.00 98.31 258 VAL A N 1
ATOM 1952 C CA . VAL A 1 258 ? 3.658 -2.544 -3.072 1.00 98.31 258 VAL A CA 1
ATOM 1953 C C . VAL A 1 258 ? 3.713 -1.031 -2.989 1.00 98.31 258 VAL A C 1
ATOM 1955 O O . VAL A 1 258 ? 2.743 -0.374 -3.356 1.00 98.31 258 VAL A O 1
ATOM 1958 N N . SER A 1 259 ? 4.816 -0.474 -2.495 1.00 97.19 259 SER A N 1
ATOM 1959 C CA . SER A 1 259 ? 4.948 0.969 -2.271 1.00 97.19 259 SER A CA 1
ATOM 1960 C C . SER A 1 259 ? 6.233 1.520 -2.870 1.00 97.19 259 SER A C 1
ATOM 1962 O O . SER A 1 259 ? 7.270 0.859 -2.863 1.00 97.19 259 SER A O 1
ATOM 1964 N N . ASN A 1 260 ? 6.172 2.771 -3.319 1.00 94.44 260 ASN A N 1
ATOM 1965 C CA . ASN A 1 260 ? 7.359 3.571 -3.595 1.00 94.44 260 ASN A CA 1
ATOM 1966 C C . ASN A 1 260 ? 8.123 3.878 -2.300 1.00 94.44 260 ASN A C 1
ATOM 1968 O O . ASN A 1 260 ? 7.577 3.776 -1.198 1.00 94.44 260 ASN A O 1
ATOM 1972 N N . ASP A 1 261 ? 9.383 4.282 -2.448 1.00 92.44 261 ASP A N 1
ATOM 1973 C CA . ASP A 1 261 ? 10.277 4.652 -1.350 1.00 92.44 261 ASP A CA 1
ATOM 1974 C C . ASP A 1 261 ? 10.189 6.132 -0.945 1.00 92.44 261 ASP A C 1
ATOM 1976 O O . ASP A 1 261 ? 10.801 6.526 0.042 1.00 92.44 261 ASP A O 1
ATOM 1980 N N . ASP A 1 262 ? 9.427 6.960 -1.665 1.00 90.38 262 ASP A N 1
ATOM 1981 C CA . ASP A 1 262 ? 9.303 8.405 -1.441 1.00 90.38 262 ASP A CA 1
ATOM 1982 C C . ASP A 1 262 ? 7.878 8.857 -1.081 1.00 90.38 262 ASP A C 1
ATOM 1984 O O . ASP A 1 262 ? 7.408 9.928 -1.494 1.00 90.38 262 ASP A O 1
ATOM 1988 N N . VAL A 1 263 ? 7.205 8.054 -0.254 1.00 92.38 263 VAL A N 1
ATOM 1989 C CA . VAL A 1 263 ? 5.843 8.314 0.226 1.00 92.38 263 VAL A CA 1
ATOM 1990 C C . VAL A 1 263 ? 5.744 8.337 1.748 1.00 92.38 263 VAL A C 1
ATOM 1992 O O . VAL A 1 263 ? 6.511 7.676 2.435 1.00 92.38 263 VAL A O 1
ATOM 1995 N N . ILE A 1 264 ? 4.782 9.093 2.282 1.00 91.81 264 ILE A N 1
ATOM 1996 C CA . ILE A 1 264 ? 4.489 9.160 3.721 1.00 91.81 264 ILE A CA 1
ATOM 1997 C C . ILE A 1 264 ? 2.966 9.117 3.925 1.00 91.81 264 ILE A C 1
ATOM 1999 O O . ILE A 1 264 ? 2.266 9.995 3.408 1.00 91.81 264 ILE A O 1
ATOM 2003 N N . PRO A 1 265 ? 2.416 8.128 4.650 1.00 93.62 265 PRO A N 1
ATOM 2004 C CA . PRO A 1 265 ? 0.977 8.026 4.875 1.00 93.62 265 PRO A CA 1
ATOM 2005 C C . PRO A 1 265 ? 0.472 9.083 5.868 1.00 93.62 265 PRO A C 1
ATOM 2007 O O . PRO A 1 265 ? 1.131 9.421 6.856 1.00 93.62 265 PRO A O 1
ATOM 2010 N N . HIS A 1 266 ? -0.746 9.580 5.639 1.00 92.88 266 HIS A N 1
ATOM 2011 C CA . HIS A 1 266 ? -1.572 10.092 6.734 1.00 92.88 266 HIS A CA 1
ATOM 2012 C C . HIS A 1 266 ? -1.837 8.968 7.742 1.00 92.88 266 HIS A C 1
ATOM 2014 O O . HIS A 1 266 ? -1.921 7.800 7.361 1.00 92.88 266 HIS A O 1
ATOM 2020 N N . SER A 1 267 ? -1.981 9.311 9.018 1.00 87.75 267 SER A N 1
ATOM 2021 C CA . SER A 1 267 ? -2.128 8.343 10.108 1.00 87.75 267 SER A CA 1
ATOM 2022 C C . SER A 1 267 ? -3.316 7.380 9.963 1.00 87.75 267 SER A C 1
ATOM 2024 O O . SER A 1 267 ? -3.233 6.260 10.461 1.00 87.75 267 SER A O 1
ATOM 2026 N N . GLU A 1 268 ? -4.381 7.759 9.249 1.00 89.81 268 GLU A N 1
ATOM 2027 C CA . GLU A 1 268 ? -5.539 6.888 8.984 1.00 89.81 268 GLU A CA 1
ATOM 2028 C C . GLU A 1 268 ? -5.479 6.198 7.612 1.00 89.81 268 GLU A C 1
ATOM 2030 O O . GLU A 1 268 ? -6.323 5.358 7.310 1.00 89.81 268 GLU A O 1
ATOM 2035 N N . CYS A 1 269 ? -4.478 6.498 6.777 1.00 95.12 269 CYS A N 1
ATOM 2036 C CA . CYS A 1 269 ? -4.406 6.030 5.390 1.00 95.12 269 CYS A CA 1
ATOM 2037 C C . CYS A 1 269 ? -4.495 4.501 5.277 1.00 95.12 269 CYS A C 1
ATOM 2039 O O . CYS A 1 269 ? -5.327 3.978 4.538 1.00 95.12 269 CYS A O 1
ATOM 2041 N N . MET A 1 270 ? -3.659 3.771 6.019 1.00 94.75 270 MET A N 1
ATOM 2042 C CA . MET A 1 270 ? -3.595 2.308 5.914 1.00 94.75 270 MET A CA 1
ATOM 2043 C C . MET A 1 270 ? -4.850 1.635 6.488 1.00 94.75 270 MET A C 1
ATOM 2045 O O . MET A 1 270 ? -5.368 0.685 5.900 1.00 94.75 270 MET A O 1
ATOM 2049 N N . ALA A 1 271 ? -5.378 2.151 7.603 1.00 91.94 271 ALA A N 1
ATOM 2050 C CA . ALA A 1 271 ? -6.617 1.660 8.207 1.00 91.94 271 ALA A CA 1
ATOM 2051 C C . ALA A 1 271 ? -7.836 1.900 7.295 1.00 91.94 271 ALA A C 1
ATOM 2053 O O . ALA A 1 271 ? -8.722 1.046 7.202 1.00 91.94 271 ALA A O 1
ATOM 2054 N N . GLU A 1 272 ? -7.861 3.032 6.590 1.00 94.88 272 GLU A N 1
ATOM 2055 C CA . GLU A 1 272 ? -8.908 3.387 5.635 1.00 94.88 272 GLU A CA 1
ATOM 2056 C C . GLU A 1 272 ? -8.912 2.463 4.415 1.00 94.88 272 GLU A C 1
ATOM 2058 O O . GLU A 1 272 ? -9.967 1.946 4.044 1.00 94.88 272 GLU A O 1
ATOM 2063 N N . ILE A 1 273 ? -7.739 2.189 3.834 1.00 97.75 273 ILE A N 1
ATOM 2064 C CA . ILE A 1 273 ? -7.597 1.244 2.715 1.00 97.75 273 ILE A CA 1
ATOM 2065 C C . ILE A 1 273 ? -8.039 -0.162 3.140 1.00 97.75 273 ILE A C 1
ATOM 2067 O O . ILE A 1 273 ? -8.811 -0.808 2.430 1.00 97.75 273 ILE A O 1
ATOM 2071 N N . ALA A 1 274 ? -7.597 -0.626 4.313 1.00 96.62 274 ALA A N 1
ATOM 2072 C CA . ALA A 1 274 ? -7.965 -1.936 4.843 1.00 96.62 274 ALA A CA 1
ATOM 2073 C C . ALA A 1 274 ? -9.477 -2.072 5.077 1.00 96.62 274 ALA A C 1
ATOM 2075 O O . ALA A 1 274 ? -10.075 -3.079 4.694 1.00 96.62 274 ALA A O 1
ATOM 2076 N N . SER A 1 275 ? -10.101 -1.052 5.673 1.00 93.38 275 SER A N 1
ATOM 2077 C CA . SER A 1 275 ? -11.550 -1.024 5.916 1.00 93.38 275 SER A CA 1
ATOM 2078 C C . SER A 1 275 ? -12.329 -1.010 4.600 1.00 93.38 275 SER A C 1
ATOM 2080 O O . SER A 1 275 ? -13.231 -1.823 4.414 1.00 93.38 275 SER A O 1
ATOM 2082 N N . SER A 1 276 ? -11.902 -0.172 3.651 1.00 96.00 276 SER A N 1
ATOM 2083 C CA . SER A 1 276 ? -12.459 -0.093 2.297 1.00 96.00 276 SER A CA 1
ATOM 2084 C C . SER A 1 276 ? -12.411 -1.444 1.578 1.00 96.00 276 SER A C 1
ATOM 2086 O O . SER A 1 276 ? -13.405 -1.901 1.016 1.00 96.00 276 SER A O 1
ATOM 2088 N N . TRP A 1 277 ? -11.261 -2.123 1.611 1.00 97.81 277 TRP A N 1
ATOM 2089 C CA . TRP A 1 277 ? -11.097 -3.441 0.997 1.00 97.81 277 TRP A CA 1
ATOM 2090 C C . TRP A 1 277 ? -12.041 -4.484 1.611 1.00 97.81 277 TRP A C 1
ATOM 2092 O O . TRP A 1 277 ? -12.689 -5.232 0.874 1.00 97.81 277 TRP A O 1
ATOM 2102 N N . ARG A 1 278 ? -12.167 -4.512 2.945 1.00 95.12 278 ARG A N 1
ATOM 2103 C CA . ARG A 1 278 ? -13.079 -5.430 3.645 1.00 95.12 278 ARG A CA 1
ATOM 2104 C C . ARG A 1 278 ? -14.531 -5.192 3.259 1.00 95.12 278 ARG A C 1
ATOM 2106 O O . ARG A 1 278 ? -15.202 -6.135 2.848 1.00 95.12 278 ARG A O 1
ATOM 2113 N N . GLU A 1 279 ? -14.979 -3.942 3.317 1.00 93.44 279 GLU A N 1
ATOM 2114 C CA . GLU A 1 279 ? -16.339 -3.540 2.948 1.00 93.44 279 GLU A CA 1
ATOM 2115 C C . GLU A 1 279 ? -16.675 -3.964 1.508 1.00 93.44 279 GLU A C 1
ATOM 2117 O O . GLU A 1 279 ? -17.745 -4.509 1.226 1.00 93.44 279 GLU A O 1
ATOM 2122 N N . LEU A 1 280 ? -15.735 -3.778 0.578 1.00 97.19 280 LEU A N 1
ATOM 2123 C CA . LEU A 1 280 ? -15.890 -4.211 -0.810 1.00 97.19 280 LEU A CA 1
ATOM 2124 C C . LEU A 1 280 ? -16.017 -5.742 -0.928 1.00 97.19 280 LEU A C 1
ATOM 2126 O O . LEU A 1 280 ? -16.850 -6.219 -1.704 1.00 97.19 280 LEU A O 1
ATOM 2130 N N . LYS A 1 281 ? -15.256 -6.527 -0.151 1.00 96.25 281 LYS A N 1
ATOM 2131 C CA . LYS A 1 281 ? -15.404 -7.996 -0.124 1.00 96.25 281 LYS A CA 1
ATOM 2132 C C . LYS A 1 281 ? -16.718 -8.445 0.501 1.00 96.25 281 LYS A C 1
ATOM 2134 O O . LYS A 1 281 ? -17.345 -9.361 -0.026 1.00 96.25 281 LYS A O 1
ATOM 2139 N N . GLU A 1 282 ? -17.166 -7.793 1.568 1.00 94.38 282 GLU A N 1
ATOM 2140 C CA . GLU A 1 282 ? -18.457 -8.064 2.216 1.00 94.38 282 GLU A CA 1
ATOM 2141 C C . GLU A 1 282 ? -19.637 -7.795 1.269 1.00 94.38 282 GLU A C 1
ATOM 2143 O O . GLU A 1 282 ? -20.636 -8.513 1.291 1.00 94.38 282 GLU A O 1
ATOM 2148 N N . ARG A 1 283 ? -19.484 -6.841 0.342 1.00 95.81 283 ARG A N 1
ATOM 2149 C CA . ARG A 1 283 ? -20.420 -6.593 -0.771 1.00 95.81 283 ARG A CA 1
ATOM 2150 C C . ARG A 1 283 ? -20.358 -7.634 -1.898 1.00 95.81 283 ARG A C 1
ATOM 2152 O O . ARG A 1 283 ? -21.084 -7.506 -2.883 1.00 95.81 283 ARG A O 1
ATOM 2159 N N . GLY A 1 284 ? -19.509 -8.654 -1.784 1.00 96.75 284 GLY A N 1
ATOM 2160 C CA . GLY A 1 284 ? -19.344 -9.710 -2.785 1.00 96.75 284 GLY A CA 1
ATOM 2161 C C . GLY A 1 284 ? -18.516 -9.301 -4.006 1.00 96.75 284 GLY A C 1
ATOM 2162 O O . GLY A 1 284 ? -18.566 -9.981 -5.031 1.00 96.75 284 GLY A O 1
ATOM 2163 N N . LEU A 1 285 ? -17.766 -8.197 -3.926 1.00 97.69 285 LEU A N 1
ATOM 2164 C CA . LEU A 1 285 ? -16.854 -7.771 -4.988 1.00 97.69 285 LEU A CA 1
ATOM 2165 C C . LEU A 1 285 ? -15.500 -8.488 -4.859 1.00 97.69 285 LEU A C 1
ATOM 2167 O O . LEU A 1 285 ? -15.163 -9.058 -3.821 1.00 97.69 285 LEU A O 1
ATOM 2171 N N . ARG A 1 286 ? -14.688 -8.425 -5.921 1.00 97.81 286 ARG A N 1
ATOM 2172 C CA . ARG A 1 286 ? -13.281 -8.866 -5.925 1.00 97.81 286 ARG A CA 1
ATOM 2173 C C . ARG A 1 286 ? -12.362 -7.636 -5.966 1.00 97.81 286 ARG A C 1
ATOM 2175 O O . ARG A 1 286 ? -11.872 -7.317 -7.050 1.00 97.81 286 ARG A O 1
ATOM 2182 N N . PRO A 1 287 ? -12.187 -6.870 -4.873 1.00 98.25 287 PRO A N 1
ATOM 2183 C CA . PRO A 1 287 ? -11.293 -5.712 -4.846 1.00 98.25 287 PRO A CA 1
ATOM 2184 C C . PRO A 1 287 ? -9.838 -6.189 -4.929 1.00 98.25 287 PRO A C 1
ATOM 2186 O O . PRO A 1 287 ? -9.231 -6.541 -3.925 1.00 98.25 287 PRO A O 1
ATOM 2189 N N . GLY A 1 288 ? -9.302 -6.266 -6.147 1.00 98.44 288 GLY A N 1
ATOM 2190 C CA . GLY A 1 288 ? -7.949 -6.765 -6.386 1.00 98.44 288 GLY A CA 1
ATOM 2191 C C . GLY A 1 288 ? -6.884 -5.734 -6.055 1.00 98.44 288 GLY A C 1
ATOM 2192 O O . GLY A 1 288 ? -5.828 -6.104 -5.562 1.00 98.44 288 GLY A O 1
ATOM 2193 N N . ILE A 1 289 ? -7.176 -4.456 -6.305 1.00 98.75 289 ILE A N 1
ATOM 2194 C CA . ILE A 1 289 ? -6.269 -3.342 -6.027 1.00 98.75 289 ILE A CA 1
ATOM 2195 C C . ILE A 1 289 ? -7.067 -2.234 -5.350 1.00 98.75 289 ILE A C 1
ATOM 2197 O O . ILE A 1 289 ? -8.075 -1.776 -5.897 1.00 98.75 289 ILE A O 1
ATOM 2201 N N . VAL A 1 290 ? -6.599 -1.787 -4.190 1.00 98.75 290 VAL A N 1
ATOM 2202 C CA . VAL A 1 290 ? -7.071 -0.562 -3.542 1.00 98.75 290 VAL A CA 1
ATOM 2203 C C . VAL A 1 290 ? -5.899 0.412 -3.423 1.00 98.75 290 VAL A C 1
ATOM 2205 O O . VAL A 1 290 ? -4.774 -0.003 -3.155 1.00 98.75 290 VAL A O 1
ATOM 2208 N N . GLY A 1 291 ? -6.124 1.700 -3.667 1.00 98.06 291 GLY A N 1
ATOM 2209 C CA . GLY A 1 291 ? -5.071 2.711 -3.552 1.00 98.06 291 GLY A CA 1
ATOM 2210 C C . GLY A 1 291 ? -5.532 4.011 -2.900 1.00 98.06 291 GLY A C 1
ATOM 2211 O O . GLY A 1 291 ? -6.732 4.302 -2.892 1.00 98.06 291 GLY A O 1
ATOM 2212 N N . PRO A 1 292 ? -4.585 4.803 -2.373 1.00 98.19 292 PRO A N 1
ATOM 2213 C CA . PRO A 1 292 ? -4.871 6.083 -1.743 1.00 98.19 292 PRO A CA 1
ATOM 2214 C C . PRO A 1 292 ? -5.042 7.215 -2.761 1.00 98.19 292 PRO A C 1
ATOM 2216 O O . PRO A 1 292 ? -4.656 7.108 -3.932 1.00 98.19 292 PRO A O 1
ATOM 2219 N N . VAL A 1 293 ? -5.565 8.341 -2.285 1.00 98.31 293 VAL A N 1
ATOM 2220 C CA . VAL A 1 293 ? -5.383 9.650 -2.921 1.00 98.31 293 VAL A CA 1
ATOM 2221 C C . VAL A 1 293 ? -4.020 10.248 -2.546 1.00 98.31 293 VAL A C 1
ATOM 2223 O O . VAL A 1 293 ? -3.403 9.862 -1.555 1.00 98.31 293 VAL A O 1
ATOM 2226 N N . SER A 1 294 ? -3.523 11.204 -3.328 1.00 97.25 294 SER A N 1
ATOM 2227 C CA . SER A 1 294 ? -2.216 11.827 -3.108 1.00 97.25 294 SER A CA 1
ATOM 2228 C C . SER A 1 294 ? -2.165 13.284 -3.571 1.00 97.25 294 SER A C 1
ATOM 2230 O O . SER A 1 294 ? -2.948 13.720 -4.413 1.00 97.25 294 SER A O 1
ATOM 2232 N N . ASN A 1 295 ? -1.208 14.049 -3.043 1.00 94.56 295 ASN A N 1
ATOM 2233 C CA . ASN A 1 295 ? -0.957 15.444 -3.422 1.00 94.56 295 ASN A CA 1
ATOM 2234 C C . ASN A 1 295 ? -0.370 15.602 -4.832 1.00 94.56 295 ASN A C 1
ATOM 2236 O O . ASN A 1 295 ? -0.557 16.642 -5.463 1.00 94.56 295 ASN A O 1
ATOM 2240 N N . ASN A 1 296 ? 0.400 14.619 -5.303 1.00 89.25 296 ASN A N 1
A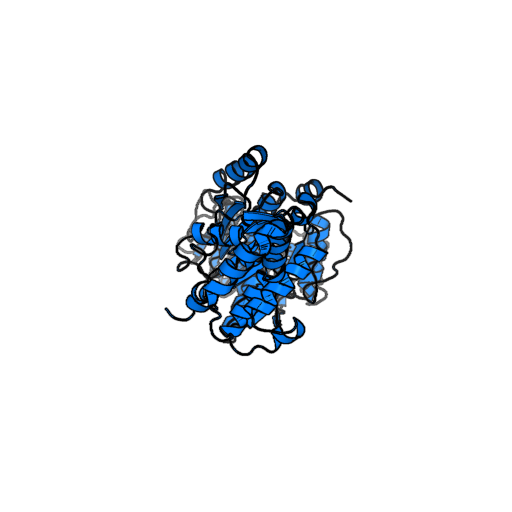TOM 2241 C CA . ASN A 1 296 ? 1.179 14.746 -6.532 1.00 89.25 296 ASN A CA 1
ATOM 2242 C C . ASN A 1 296 ? 1.170 13.439 -7.324 1.00 89.25 296 ASN A C 1
ATOM 2244 O O . ASN A 1 296 ? 2.073 12.613 -7.209 1.00 89.25 296 ASN A O 1
ATOM 2248 N N . ILE A 1 297 ? 0.124 13.242 -8.115 1.00 89.88 297 ILE A N 1
ATOM 2249 C CA . ILE A 1 297 ? -0.090 12.046 -8.925 1.00 89.88 297 ILE A CA 1
ATOM 2250 C C . ILE A 1 297 ? -0.982 12.416 -10.106 1.00 89.88 297 ILE A C 1
ATOM 2252 O O . ILE A 1 297 ? -1.768 13.343 -9.994 1.00 89.88 297 ILE A O 1
ATOM 2256 N N . ASN A 1 298 ? -0.895 11.718 -11.235 1.00 86.19 298 ASN A N 1
ATOM 2257 C CA . ASN A 1 298 ? -1.788 11.997 -12.359 1.00 86.19 298 ASN A CA 1
ATOM 2258 C C . ASN A 1 298 ? -3.167 11.347 -12.165 1.00 86.19 298 ASN A C 1
ATOM 2260 O O . ASN A 1 298 ? -3.283 10.211 -11.703 1.00 86.19 298 ASN A O 1
ATOM 2264 N N . GLY A 1 299 ? -4.211 12.031 -12.633 1.00 90.06 299 GLY A N 1
ATOM 2265 C CA . GLY A 1 299 ? -5.568 11.493 -12.700 1.00 90.06 299 GLY A CA 1
ATOM 2266 C C . GLY A 1 299 ? -6.362 11.669 -11.407 1.00 90.06 299 GLY A C 1
ATOM 2267 O O . GLY A 1 299 ? -6.122 12.579 -10.620 1.00 90.06 299 GLY A O 1
ATOM 2268 N N . ARG A 1 300 ? -7.361 10.806 -11.207 1.00 94.56 300 ARG A N 1
ATOM 2269 C CA . ARG A 1 300 ? -8.363 10.970 -10.143 1.00 94.56 300 ARG A CA 1
ATOM 2270 C C . ARG A 1 300 ? -7.807 10.783 -8.735 1.00 94.56 300 ARG A C 1
ATOM 2272 O O . ARG A 1 300 ? -8.408 11.280 -7.796 1.00 94.56 300 ARG A O 1
ATOM 2279 N N . GLN A 1 301 ? -6.671 10.114 -8.559 1.00 96.88 301 GLN A N 1
ATOM 2280 C CA . GLN A 1 301 ? -6.035 10.023 -7.242 1.00 96.88 301 GLN A CA 1
ATOM 2281 C C . GLN A 1 301 ? -5.458 11.363 -6.763 1.00 96.88 301 GLN A C 1
ATOM 2283 O O . GLN A 1 301 ? -5.124 11.464 -5.589 1.00 96.88 301 GLN A O 1
ATOM 2288 N N . GLN A 1 302 ? -5.342 12.388 -7.617 1.00 96.81 302 GLN A N 1
ATOM 2289 C CA . GLN A 1 302 ? -4.820 13.683 -7.192 1.00 96.81 302 GLN A CA 1
ATOM 2290 C C . GLN A 1 302 ? -5.854 14.488 -6.412 1.00 96.81 302 GLN A C 1
ATOM 2292 O O . GLN A 1 302 ? -6.953 14.742 -6.907 1.00 96.81 302 GLN A O 1
ATOM 2297 N N . VAL A 1 303 ? -5.473 14.946 -5.221 1.00 96.81 303 VAL A N 1
ATOM 2298 C CA . VAL A 1 303 ? -6.312 15.778 -4.353 1.00 96.81 303 VAL A CA 1
ATOM 2299 C C . VAL A 1 303 ? -5.516 16.958 -3.805 1.00 96.81 303 VAL A C 1
ATOM 2301 O O . VAL A 1 303 ? -4.300 16.883 -3.625 1.00 96.81 303 VAL A O 1
ATOM 2304 N N . GLU A 1 304 ? -6.204 18.063 -3.526 1.00 94.31 304 GLU A N 1
ATOM 2305 C CA . GLU A 1 304 ? -5.608 19.250 -2.918 1.00 94.31 304 GLU A CA 1
ATOM 2306 C C . GLU A 1 304 ? -6.034 19.357 -1.452 1.00 94.31 304 GLU A C 1
ATOM 2308 O O . GLU A 1 304 ? -7.211 19.528 -1.149 1.00 94.31 304 GLU A O 1
ATOM 2313 N N . ILE A 1 305 ? -5.060 19.295 -0.542 1.00 94.75 305 ILE A N 1
ATOM 2314 C CA . ILE A 1 305 ? -5.267 19.510 0.904 1.00 94.75 305 ILE A CA 1
ATOM 2315 C C . ILE A 1 305 ? -4.650 20.840 1.388 1.00 94.75 305 ILE A C 1
ATOM 2317 O O . ILE A 1 305 ? -4.543 21.120 2.585 1.00 94.75 305 ILE A O 1
ATOM 2321 N N . GLY A 1 306 ? -4.248 21.689 0.437 1.00 91.44 306 GLY A N 1
ATOM 2322 C CA . GLY A 1 306 ? -3.532 22.942 0.658 1.00 91.44 306 GLY A CA 1
ATOM 2323 C C . GLY A 1 306 ? -2.017 22.771 0.815 1.00 91.44 306 GLY A C 1
ATOM 2324 O O . GLY A 1 306 ? -1.478 21.668 0.762 1.00 91.44 306 GLY A O 1
ATOM 2325 N N . ILE A 1 307 ? -1.321 23.895 0.996 1.00 88.88 307 ILE A N 1
ATOM 2326 C CA . ILE A 1 307 ? 0.142 23.939 1.126 1.00 88.88 307 ILE A CA 1
ATOM 2327 C C . ILE A 1 307 ? 0.549 23.692 2.584 1.00 88.88 307 ILE A C 1
ATOM 2329 O O . ILE A 1 307 ? -0.007 24.301 3.501 1.00 88.88 307 ILE A O 1
ATOM 2333 N N . TYR A 1 308 ? 1.547 22.837 2.779 1.00 89.81 308 TYR A N 1
ATOM 2334 C CA . TYR A 1 308 ? 2.161 22.520 4.068 1.00 89.81 308 TYR A CA 1
ATOM 2335 C C . TYR A 1 308 ? 3.690 22.534 3.943 1.00 89.81 308 TYR A C 1
ATOM 2337 O O . TYR A 1 308 ? 4.241 22.241 2.879 1.00 89.81 308 TYR A O 1
ATOM 2345 N N . ALA A 1 309 ? 4.375 22.902 5.025 1.00 84.00 309 ALA A N 1
ATOM 2346 C CA . ALA A 1 309 ? 5.835 22.991 5.091 1.00 84.00 309 ALA A CA 1
ATOM 2347 C C . ALA A 1 309 ? 6.482 21.878 5.935 1.00 84.00 309 ALA A C 1
ATOM 2349 O O . ALA A 1 309 ? 7.688 21.645 5.807 1.00 84.00 309 ALA A O 1
ATOM 2350 N N . SER A 1 310 ? 5.693 21.192 6.765 1.00 84.12 310 SER A N 1
ATOM 2351 C CA . SER A 1 310 ? 6.121 20.094 7.637 1.00 84.12 310 SER A CA 1
ATOM 2352 C C . SER A 1 310 ? 5.173 18.900 7.542 1.00 84.12 310 SER A C 1
ATOM 2354 O O . SER A 1 310 ? 4.038 19.025 7.068 1.00 84.12 310 SER A O 1
ATOM 2356 N N . ALA A 1 311 ? 5.634 17.739 8.006 1.00 82.31 311 ALA A N 1
ATOM 2357 C CA . ALA A 1 311 ? 4.789 16.557 8.065 1.00 82.31 311 ALA A CA 1
ATOM 2358 C C . ALA A 1 311 ? 3.653 16.695 9.104 1.00 82.31 311 ALA A C 1
ATOM 2360 O O . ALA A 1 311 ? 2.565 16.202 8.835 1.00 82.31 311 ALA A O 1
ATOM 2361 N N . ASP A 1 312 ? 3.818 17.458 10.192 1.00 83.69 312 ASP A N 1
ATOM 2362 C CA . ASP A 1 312 ? 2.719 17.760 11.134 1.00 83.69 312 ASP A CA 1
ATOM 2363 C C . ASP A 1 312 ? 1.591 18.568 10.478 1.00 83.69 312 ASP A C 1
ATOM 2365 O O . ASP A 1 312 ? 0.409 18.247 10.618 1.00 83.69 312 ASP A O 1
ATOM 2369 N N . GLU A 1 313 ? 1.942 19.610 9.715 1.00 88.56 313 GLU A N 1
ATOM 2370 C CA . GLU A 1 313 ? 0.956 20.389 8.960 1.00 88.56 313 GLU A CA 1
ATOM 2371 C C . GLU A 1 313 ? 0.260 19.524 7.904 1.00 88.56 313 GLU A C 1
ATOM 2373 O O . GLU A 1 313 ? -0.942 19.680 7.670 1.00 88.56 313 GLU A O 1
ATOM 2378 N N . MET A 1 314 ? 1.004 18.604 7.279 1.00 91.38 314 MET A N 1
ATOM 2379 C CA . MET A 1 314 ? 0.447 17.619 6.356 1.00 91.38 314 MET A CA 1
ATOM 2380 C C . MET A 1 314 ? -0.551 16.700 7.071 1.00 91.38 314 MET A C 1
ATOM 2382 O O . MET A 1 314 ? -1.677 16.583 6.592 1.00 91.38 314 MET A O 1
ATOM 2386 N N . GLN A 1 315 ? -0.202 16.132 8.233 1.00 88.69 315 GLN A N 1
ATOM 2387 C CA . GLN A 1 315 ? -1.100 15.282 9.024 1.00 88.69 315 GLN A CA 1
ATOM 2388 C C . GLN A 1 315 ? -2.378 16.028 9.415 1.00 88.69 315 GLN A C 1
ATOM 2390 O O . GLN A 1 315 ? -3.471 15.518 9.197 1.00 88.69 315 GLN A O 1
ATOM 2395 N N . ALA A 1 316 ? -2.272 17.258 9.926 1.00 85.31 316 ALA A N 1
ATOM 2396 C CA . ALA A 1 316 ? -3.437 18.043 10.339 1.00 85.31 316 ALA A CA 1
ATOM 2397 C C . ALA A 1 316 ? -4.403 18.323 9.172 1.00 85.31 316 ALA A C 1
ATOM 2399 O O . ALA A 1 316 ? -5.623 18.203 9.315 1.00 85.31 316 ALA A O 1
ATOM 2400 N N . ARG A 1 317 ? -3.863 18.668 7.997 1.00 92.12 317 ARG A N 1
ATOM 2401 C CA . ARG A 1 317 ? -4.654 18.896 6.778 1.00 92.12 317 ARG A CA 1
ATOM 2402 C C . ARG A 1 317 ? -5.263 17.606 6.243 1.00 92.12 317 ARG A C 1
ATOM 2404 O O . ARG A 1 317 ? -6.437 17.597 5.881 1.00 92.12 317 ARG A O 1
ATOM 2411 N N . ALA A 1 318 ? -4.489 16.526 6.230 1.00 92.69 318 ALA A N 1
ATOM 2412 C CA . ALA A 1 318 ? -4.956 15.215 5.814 1.00 92.69 318 ALA A CA 1
ATOM 2413 C C . ALA A 1 318 ? -6.026 14.658 6.766 1.00 92.69 318 ALA A C 1
ATOM 2415 O O . ALA A 1 318 ? -6.961 14.035 6.290 1.00 92.69 318 ALA A O 1
ATOM 2416 N N . THR A 1 319 ? -5.987 14.966 8.067 1.00 88.88 319 THR A N 1
ATOM 2417 C CA . THR A 1 319 ? -7.063 14.631 9.017 1.00 88.88 319 THR A CA 1
ATOM 2418 C C . THR A 1 319 ? -8.367 15.352 8.686 1.00 88.88 319 THR A C 1
ATOM 2420 O O . THR A 1 319 ? -9.434 14.743 8.738 1.00 88.88 319 THR A O 1
ATOM 2423 N N . ALA A 1 320 ? -8.309 16.639 8.326 1.00 88.94 320 ALA A N 1
ATOM 2424 C CA . ALA A 1 320 ? -9.500 17.362 7.879 1.00 88.94 320 ALA A CA 1
ATOM 2425 C C . ALA A 1 320 ? -10.056 16.762 6.579 1.00 88.94 320 ALA A C 1
ATOM 2427 O O . ALA A 1 320 ? -11.250 16.503 6.488 1.00 88.94 320 ALA A O 1
ATOM 2428 N N . TYR A 1 321 ? -9.179 16.468 5.616 1.00 94.69 321 TYR A N 1
ATOM 2429 C CA . TYR A 1 321 ? -9.561 15.813 4.369 1.00 94.69 321 TYR A CA 1
ATOM 2430 C C . TYR A 1 321 ? -10.162 14.417 4.605 1.00 94.69 321 TYR A C 1
ATOM 2432 O O . TYR A 1 321 ? -11.206 14.096 4.048 1.00 94.69 321 TYR A O 1
ATOM 2440 N N . HIS A 1 322 ? -9.538 13.609 5.462 1.00 92.25 322 HIS A N 1
ATOM 2441 C CA . HIS A 1 322 ? -10.005 12.279 5.834 1.00 92.25 322 HIS A CA 1
ATOM 2442 C C . HIS A 1 322 ? -11.408 12.341 6.433 1.00 92.25 322 HIS A C 1
ATOM 2444 O O . HIS A 1 322 ? -12.273 11.611 5.980 1.00 92.25 322 HIS A O 1
ATOM 2450 N N . ARG A 1 323 ? -11.678 13.260 7.368 1.00 87.12 323 ARG A N 1
ATOM 2451 C CA . ARG A 1 323 ? -13.014 13.424 7.967 1.00 87.12 323 ARG A CA 1
ATOM 2452 C C . ARG A 1 323 ? -14.121 13.621 6.930 1.00 87.12 323 ARG A C 1
ATOM 2454 O O . ARG A 1 323 ? -15.219 13.112 7.110 1.00 87.12 323 ARG A O 1
ATOM 2461 N N . ASP A 1 324 ? -13.832 14.356 5.863 1.00 90.44 324 ASP A N 1
ATOM 2462 C CA . ASP A 1 324 ? -14.821 14.671 4.833 1.00 90.44 324 ASP A CA 1
ATOM 2463 C C . ASP A 1 324 ? -14.978 13.545 3.787 1.00 90.44 324 ASP A C 1
ATOM 2465 O O . ASP A 1 324 ? -15.916 13.585 2.992 1.00 90.44 324 ASP A O 1
ATOM 2469 N N . ASN A 1 325 ? -14.061 12.566 3.752 1.00 94.38 325 ASN A N 1
ATOM 2470 C CA . ASN A 1 325 ? -13.960 11.567 2.676 1.00 94.38 325 ASN A CA 1
ATOM 2471 C C . ASN A 1 325 ? -13.777 10.112 3.164 1.00 94.38 325 ASN A C 1
ATOM 2473 O O . ASN A 1 325 ? -13.687 9.203 2.338 1.00 94.38 325 ASN A O 1
ATOM 2477 N N . CYS A 1 326 ? -13.677 9.862 4.470 1.00 90.06 326 CYS A N 1
ATOM 2478 C CA . CYS A 1 326 ? -13.545 8.522 5.039 1.00 90.06 326 CYS A CA 1
ATOM 2479 C C . CYS A 1 326 ? -14.810 7.695 4.804 1.00 90.06 326 CYS A C 1
ATOM 2481 O O . CYS A 1 326 ? -15.897 8.243 4.630 1.00 90.06 326 CYS A O 1
ATOM 2483 N N . GLN A 1 327 ? -14.661 6.370 4.806 1.00 87.81 327 GLN A N 1
ATOM 2484 C CA . GLN A 1 327 ? -15.727 5.413 4.497 1.00 87.81 327 GLN A CA 1
ATOM 2485 C C . GLN A 1 327 ? -16.322 5.619 3.090 1.00 87.81 327 GLN A C 1
ATOM 2487 O O . GLN A 1 327 ? -17.472 5.266 2.826 1.00 87.81 327 GLN A O 1
ATOM 2492 N N . SER A 1 328 ? -15.535 6.190 2.172 1.00 93.50 328 SER A N 1
ATOM 2493 C CA . SER A 1 328 ? -15.895 6.360 0.765 1.00 93.50 328 SER A CA 1
ATOM 2494 C C . SER A 1 328 ? -14.888 5.662 -0.139 1.00 93.50 328 SER A C 1
ATOM 2496 O O . SER A 1 328 ? -13.670 5.762 0.032 1.00 93.50 328 SER A O 1
ATOM 2498 N N . VAL A 1 329 ? -15.426 4.971 -1.142 1.00 97.06 329 VAL A N 1
ATOM 2499 C CA . VAL A 1 329 ? -14.661 4.266 -2.165 1.00 97.06 329 VAL A CA 1
ATOM 2500 C C . VAL A 1 329 ? -15.190 4.598 -3.551 1.00 97.06 329 VAL A C 1
ATOM 2502 O O . VAL A 1 329 ? -16.397 4.590 -3.802 1.00 97.06 329 VAL A O 1
ATOM 2505 N N . SER A 1 330 ? -14.270 4.812 -4.484 1.00 98.19 330 SER A N 1
ATOM 2506 C CA . SER A 1 330 ? -14.577 5.092 -5.885 1.00 98.19 330 SER A CA 1
ATOM 2507 C C . SER A 1 330 ? -13.982 4.009 -6.781 1.00 98.19 330 SER A C 1
ATOM 2509 O O . SER A 1 330 ? -12.788 3.721 -6.702 1.00 98.19 330 SER A O 1
ATOM 2511 N N . GLN A 1 331 ? -14.801 3.384 -7.634 1.00 98.00 331 GLN A N 1
ATOM 2512 C CA . GLN A 1 331 ? -14.310 2.375 -8.575 1.00 98.00 331 GLN A CA 1
ATOM 2513 C C . GLN A 1 331 ? -13.496 3.042 -9.682 1.00 98.00 331 GLN A C 1
ATOM 2515 O O . GLN A 1 331 ? -13.947 4.009 -10.300 1.00 98.00 331 GLN A O 1
ATOM 2520 N N . GLU A 1 332 ? -12.332 2.479 -9.983 1.00 97.25 332 GLU A N 1
ATOM 2521 C CA . GLU A 1 332 ? -11.431 2.992 -11.004 1.00 97.25 332 GLU A CA 1
ATOM 2522 C C . GLU A 1 332 ? -11.104 1.937 -12.061 1.00 97.25 332 GLU A C 1
ATOM 2524 O O . GLU A 1 332 ? -11.267 0.731 -11.882 1.00 97.25 332 GLU A O 1
ATOM 2529 N N . MET A 1 333 ? -10.626 2.418 -13.205 1.00 94.56 333 MET A N 1
ATOM 2530 C CA . MET A 1 333 ? -10.057 1.560 -14.250 1.00 94.56 333 MET A CA 1
ATOM 2531 C C . MET A 1 333 ? -8.578 1.274 -13.995 1.00 94.56 333 MET A C 1
ATOM 2533 O O . MET A 1 333 ? -8.029 0.358 -14.606 1.00 94.56 333 MET A O 1
ATOM 2537 N N . GLN A 1 334 ? -7.959 2.088 -13.138 1.00 94.88 334 GLN A N 1
ATOM 2538 C CA . GLN A 1 334 ? -6.543 2.092 -12.836 1.00 94.88 334 GLN A CA 1
ATOM 2539 C C . GLN A 1 334 ? -6.268 2.782 -11.498 1.00 94.88 334 GLN A C 1
ATOM 2541 O O . GLN A 1 334 ? -6.762 3.882 -11.256 1.00 94.88 334 GLN A O 1
ATOM 2546 N N . ILE A 1 335 ? -5.390 2.173 -10.708 1.00 97.56 335 ILE A N 1
ATOM 2547 C CA . ILE A 1 335 ? -4.739 2.745 -9.534 1.00 97.56 335 ILE A CA 1
ATOM 2548 C C . ILE A 1 335 ? -3.254 2.921 -9.853 1.00 97.56 335 ILE A C 1
ATOM 2550 O O . ILE A 1 335 ? -2.557 1.962 -10.174 1.00 97.56 335 ILE A O 1
ATOM 2554 N N . ARG A 1 336 ? -2.769 4.155 -9.789 1.00 93.81 336 ARG A N 1
ATOM 2555 C CA . ARG A 1 336 ? -1.370 4.521 -10.010 1.00 93.81 336 ARG A CA 1
ATOM 2556 C C . ARG A 1 336 ? -0.495 4.032 -8.856 1.00 93.81 336 ARG A C 1
ATOM 2558 O O . ARG A 1 336 ? -0.845 4.205 -7.685 1.00 93.81 336 ARG A O 1
ATOM 2565 N N . GLY A 1 337 ? 0.648 3.449 -9.204 1.00 87.19 337 GLY A N 1
ATOM 2566 C CA . GLY A 1 337 ? 1.562 2.739 -8.313 1.00 87.19 337 GLY A CA 1
ATOM 2567 C C . GLY A 1 337 ? 2.415 3.628 -7.410 1.00 87.19 337 GLY A C 1
ATOM 2568 O O . GLY A 1 337 ? 3.632 3.585 -7.498 1.00 87.19 337 GLY A O 1
ATOM 2569 N N . LEU A 1 338 ? 1.797 4.432 -6.538 1.00 92.94 338 LEU A N 1
ATOM 2570 C CA . LEU A 1 338 ? 2.499 4.998 -5.371 1.00 92.94 338 LEU A CA 1
ATOM 2571 C C . LEU A 1 338 ? 2.458 4.035 -4.185 1.00 92.94 338 LEU A C 1
ATOM 2573 O O . LEU A 1 338 ? 3.468 3.803 -3.528 1.00 92.94 338 LEU A O 1
ATOM 2577 N N . LEU A 1 339 ? 1.267 3.492 -3.935 1.00 97.25 339 LEU A N 1
ATOM 2578 C CA . LEU A 1 339 ? 0.992 2.425 -2.988 1.00 97.25 339 LEU A CA 1
ATOM 2579 C C . LEU A 1 339 ? -0.171 1.609 -3.544 1.00 97.25 339 LEU A C 1
ATOM 2581 O O . LEU A 1 339 ? -1.255 2.147 -3.781 1.00 97.25 339 LEU A O 1
ATOM 2585 N N . LEU A 1 340 ? 0.062 0.321 -3.760 1.00 98.62 340 LEU A N 1
ATOM 2586 C CA . LEU A 1 340 ? -0.929 -0.639 -4.221 1.00 98.62 340 LEU A CA 1
ATOM 2587 C C . LEU A 1 340 ? -1.210 -1.629 -3.096 1.00 98.62 340 LEU A C 1
ATOM 2589 O O . LEU A 1 340 ? -0.316 -2.361 -2.678 1.00 98.62 340 LEU A O 1
ATOM 2593 N N . TRP A 1 341 ? -2.450 -1.655 -2.623 1.00 98.69 341 TRP A N 1
ATOM 2594 C CA . TRP A 1 341 ? -2.955 -2.659 -1.694 1.00 98.69 341 TRP A CA 1
ATOM 2595 C C . TRP A 1 341 ? -3.576 -3.796 -2.499 1.00 98.69 341 TRP A C 1
ATOM 2597 O O . TRP A 1 341 ? -4.676 -3.653 -3.041 1.00 98.69 341 TRP A O 1
ATOM 2607 N N . LEU A 1 342 ? -2.843 -4.897 -2.631 1.00 98.81 342 LEU A N 1
ATOM 2608 C CA . LEU A 1 342 ? -3.191 -6.012 -3.502 1.00 98.81 342 LEU A CA 1
ATOM 2609 C C . LEU A 1 342 ? -3.831 -7.139 -2.687 1.00 98.81 342 LEU A C 1
ATOM 2611 O O . LEU A 1 342 ? -3.240 -7.615 -1.720 1.00 98.81 342 LEU A O 1
ATOM 2615 N N . ASP A 1 343 ? -5.017 -7.604 -3.089 1.00 98.69 343 ASP A N 1
ATOM 2616 C CA . ASP A 1 343 ? -5.584 -8.852 -2.553 1.00 98.69 343 ASP A CA 1
ATOM 2617 C C . ASP A 1 343 ? -4.605 -9.995 -2.852 1.00 98.69 343 ASP A C 1
ATOM 2619 O O . ASP A 1 343 ? -4.189 -10.168 -4.000 1.00 98.69 343 ASP A O 1
ATOM 2623 N N . ARG A 1 344 ? -4.225 -10.795 -1.849 1.00 98.00 344 ARG A N 1
ATOM 2624 C CA . ARG A 1 344 ? -3.276 -11.898 -2.065 1.00 98.00 344 ARG A CA 1
ATOM 2625 C C . ARG A 1 344 ? -3.729 -12.828 -3.191 1.00 98.00 344 ARG A C 1
ATOM 2627 O O . ARG A 1 344 ? -2.898 -13.287 -3.969 1.00 98.00 344 ARG A O 1
ATOM 2634 N N . GLY A 1 345 ? -5.031 -13.100 -3.299 1.00 97.69 345 GLY A N 1
ATOM 2635 C CA . GLY A 1 345 ? -5.577 -13.953 -4.350 1.00 97.69 345 GLY A CA 1
ATOM 2636 C C . GLY A 1 345 ? -5.279 -13.413 -5.749 1.00 97.69 345 GLY A C 1
ATOM 2637 O O . GLY A 1 345 ? -4.979 -14.204 -6.638 1.00 97.69 345 GLY A O 1
ATOM 2638 N N . LEU A 1 346 ? -5.290 -12.085 -5.929 1.00 98.44 346 LEU A N 1
ATOM 2639 C CA . LEU A 1 346 ? -4.848 -11.455 -7.174 1.00 98.44 346 LEU A CA 1
ATOM 2640 C C . LEU A 1 346 ? -3.373 -11.771 -7.442 1.00 98.44 346 LEU A C 1
ATOM 2642 O O . LEU A 1 346 ? -3.045 -12.238 -8.528 1.00 98.44 346 LEU A O 1
ATOM 2646 N N . VAL A 1 347 ? -2.496 -11.565 -6.456 1.00 97.81 347 VAL A N 1
ATOM 2647 C CA . VAL A 1 347 ? -1.054 -11.826 -6.606 1.00 97.81 347 VAL A CA 1
ATOM 2648 C C . VAL A 1 347 ? -0.788 -13.298 -6.931 1.00 97.81 347 VAL A C 1
ATOM 2650 O O . VAL A 1 347 ? 0.023 -13.595 -7.800 1.00 97.81 347 VAL A O 1
ATOM 2653 N N . SER A 1 348 ? -1.513 -14.233 -6.312 1.00 96.12 348 SER A N 1
ATOM 2654 C CA . SER A 1 348 ? -1.423 -15.660 -6.648 1.00 96.12 348 SER A CA 1
ATOM 2655 C C . SER A 1 348 ? -1.897 -15.973 -8.077 1.00 96.12 348 SER A C 1
ATOM 2657 O O . SER A 1 348 ? -1.348 -16.870 -8.711 1.00 96.12 348 SER A O 1
ATOM 2659 N N . GLU A 1 349 ? -2.902 -15.255 -8.593 1.00 97.38 349 GLU A N 1
ATOM 2660 C CA . GLU A 1 349 ? -3.501 -15.504 -9.913 1.00 97.38 349 GLU A CA 1
ATOM 2661 C C . GLU A 1 349 ? -2.707 -14.869 -11.068 1.00 97.38 349 GLU A C 1
ATOM 2663 O O . GLU A 1 349 ? -2.547 -15.494 -12.117 1.00 97.38 349 GLU A O 1
ATOM 2668 N N . ILE A 1 350 ? -2.195 -13.644 -10.892 1.00 97.31 350 ILE A N 1
ATOM 2669 C CA . ILE A 1 350 ? -1.496 -12.891 -11.953 1.00 97.31 350 ILE A CA 1
ATOM 2670 C C . ILE A 1 350 ? 0.010 -12.716 -11.704 1.00 97.31 350 ILE A C 1
ATOM 2672 O O . ILE A 1 350 ? 0.726 -12.222 -12.575 1.00 97.31 350 ILE A O 1
ATOM 2676 N N . GLY A 1 351 ? 0.515 -13.140 -10.549 1.00 95.94 351 GLY A N 1
ATOM 2677 C CA . GLY A 1 351 ? 1.930 -13.064 -10.200 1.00 95.94 351 GLY A CA 1
ATOM 2678 C C . GLY A 1 351 ? 2.435 -11.633 -9.971 1.00 95.94 351 GLY A C 1
ATOM 2679 O O . GLY A 1 351 ? 1.704 -10.755 -9.502 1.00 95.94 351 GLY A O 1
ATOM 2680 N N . GLY A 1 352 ? 3.714 -11.417 -10.279 1.00 95.56 352 GLY A N 1
ATOM 2681 C CA . GLY A 1 352 ? 4.447 -10.167 -10.092 1.00 95.56 352 GLY A CA 1
ATOM 2682 C C . GLY A 1 352 ? 4.233 -9.127 -11.196 1.00 95.56 352 GLY A C 1
ATOM 2683 O O . GLY A 1 352 ? 3.264 -9.164 -11.961 1.00 95.56 352 GLY A O 1
ATOM 2684 N N . PHE A 1 353 ? 5.145 -8.162 -11.261 1.00 95.75 353 PHE A N 1
ATOM 2685 C CA . PHE A 1 353 ? 5.153 -7.048 -12.210 1.00 95.75 353 PHE A CA 1
ATOM 2686 C C . PHE A 1 353 ? 6.026 -7.380 -13.419 1.00 95.75 353 PHE A C 1
ATOM 2688 O O . PHE A 1 353 ? 7.052 -8.038 -13.282 1.00 95.75 353 PHE A O 1
ATOM 2695 N N . ASP A 1 354 ? 5.646 -6.916 -14.608 1.00 93.44 354 ASP A N 1
ATOM 2696 C CA . ASP A 1 354 ? 6.389 -7.220 -15.832 1.00 93.44 354 ASP A CA 1
ATOM 2697 C C . ASP A 1 354 ? 7.613 -6.289 -15.976 1.00 93.44 354 ASP A C 1
ATOM 2699 O O . ASP A 1 354 ? 7.442 -5.076 -16.109 1.00 93.44 354 ASP A O 1
ATOM 2703 N N . PRO A 1 355 ? 8.855 -6.800 -15.959 1.00 89.88 355 PRO A N 1
ATOM 2704 C CA . PRO A 1 355 ? 10.055 -5.965 -15.956 1.00 89.88 355 PRO A CA 1
ATOM 2705 C C . PRO A 1 355 ? 10.470 -5.463 -17.341 1.00 89.88 355 PRO A C 1
ATOM 2707 O O . PRO A 1 355 ? 11.473 -4.749 -17.448 1.00 89.88 355 PRO A O 1
ATOM 2710 N N . ARG A 1 356 ? 9.703 -5.764 -18.402 1.00 88.31 356 ARG A N 1
ATOM 2711 C CA . ARG A 1 356 ? 9.938 -5.201 -19.746 1.00 88.31 356 ARG A CA 1
ATOM 2712 C C . ARG A 1 356 ? 9.945 -3.672 -19.757 1.00 88.31 356 ARG A C 1
ATOM 2714 O O . ARG A 1 356 ? 10.631 -3.054 -20.566 1.00 88.31 356 ARG A O 1
ATOM 2721 N N . PHE A 1 357 ? 9.215 -3.056 -18.826 1.00 88.81 357 PHE A N 1
ATOM 2722 C CA . PHE A 1 357 ? 9.104 -1.603 -18.697 1.00 88.81 357 PHE A CA 1
ATOM 2723 C C . PHE A 1 357 ? 10.359 -0.944 -18.103 1.00 88.81 357 PHE A C 1
ATOM 2725 O O . PHE A 1 357 ? 10.421 0.278 -17.979 1.00 88.81 357 PHE A O 1
ATOM 2732 N N . GLY A 1 358 ? 11.417 -1.713 -17.829 1.00 85.88 358 GLY A N 1
ATOM 2733 C CA . GLY A 1 358 ? 12.723 -1.181 -17.456 1.00 85.88 358 GLY A CA 1
ATOM 2734 C C . GLY A 1 358 ? 12.674 -0.454 -16.118 1.00 85.88 358 GLY A C 1
ATOM 2735 O O . GLY A 1 358 ? 12.261 -1.029 -15.113 1.00 85.88 358 GLY A O 1
ATOM 2736 N N . ILE A 1 359 ? 13.120 0.803 -16.093 1.00 83.62 359 ILE A N 1
ATOM 2737 C CA . ILE A 1 359 ? 13.342 1.546 -14.848 1.00 83.62 359 ILE A CA 1
ATOM 2738 C C . ILE A 1 359 ? 12.053 1.858 -14.071 1.00 83.62 359 ILE A C 1
ATOM 2740 O O . ILE A 1 359 ? 12.090 1.919 -12.841 1.00 83.62 359 ILE A O 1
ATOM 2744 N N . GLY A 1 360 ? 10.924 1.996 -14.772 1.00 85.88 360 GLY A N 1
ATOM 2745 C CA . GLY A 1 360 ? 9.590 2.237 -14.220 1.00 85.88 360 GLY A CA 1
ATOM 2746 C C . GLY A 1 360 ? 8.663 2.964 -15.204 1.00 85.88 360 GLY A C 1
ATOM 2747 O O . GLY A 1 360 ? 9.109 3.431 -16.254 1.00 85.88 360 GLY A O 1
ATOM 2748 N N . ASN A 1 361 ? 7.401 3.140 -14.802 1.00 89.00 361 ASN A N 1
ATOM 2749 C CA . ASN A 1 361 ? 6.243 3.569 -15.601 1.00 89.00 361 ASN A CA 1
ATOM 2750 C C . ASN A 1 361 ? 5.707 2.473 -16.539 1.00 89.00 361 ASN A C 1
ATOM 2752 O O . ASN A 1 361 ? 6.463 1.911 -17.321 1.00 89.00 361 ASN A O 1
ATOM 2756 N N . PHE A 1 362 ? 4.383 2.282 -16.553 1.00 93.81 362 PHE A N 1
ATOM 2757 C CA . PHE A 1 362 ? 3.629 1.231 -17.257 1.00 93.81 362 PHE A CA 1
ATOM 2758 C C . PHE A 1 362 ? 3.646 -0.165 -16.630 1.00 93.81 362 PHE A C 1
ATOM 2760 O O . PHE A 1 362 ? 2.768 -0.961 -16.960 1.00 93.81 362 PHE A O 1
ATOM 2767 N N . GLU A 1 363 ? 4.544 -0.481 -15.696 1.00 94.62 363 GLU A N 1
ATOM 2768 C CA . GLU A 1 363 ? 4.444 -1.732 -14.935 1.00 94.62 363 GLU A CA 1
ATOM 2769 C C . GLU A 1 363 ? 3.179 -1.793 -14.076 1.00 94.62 363 GLU A C 1
ATOM 2771 O O . GLU A 1 363 ? 2.569 -2.856 -13.956 1.00 94.62 363 GLU A O 1
ATOM 2776 N N . ASP A 1 364 ? 2.752 -0.657 -13.522 1.00 94.94 364 ASP A N 1
ATOM 2777 C CA . ASP A 1 364 ? 1.497 -0.522 -12.796 1.00 94.94 364 ASP A CA 1
ATOM 2778 C C . ASP A 1 364 ? 0.302 -0.463 -13.759 1.00 94.94 364 ASP A C 1
ATOM 2780 O O . ASP A 1 364 ? -0.682 -1.159 -13.516 1.00 94.94 364 ASP A O 1
ATOM 2784 N N . ASP A 1 365 ? 0.370 0.279 -14.876 1.00 96.19 365 ASP A N 1
ATOM 2785 C CA . ASP A 1 365 ? -0.651 0.241 -15.943 1.00 96.19 365 ASP A CA 1
ATOM 2786 C C . ASP A 1 365 ? -0.927 -1.211 -16.397 1.00 96.19 365 ASP A C 1
ATOM 2788 O O . ASP A 1 365 ? -2.081 -1.641 -16.483 1.00 96.19 365 ASP A O 1
ATOM 2792 N N . ASP A 1 366 ? 0.131 -1.993 -16.620 1.00 97.50 366 ASP A N 1
ATOM 2793 C CA . ASP A 1 366 ? 0.059 -3.404 -16.990 1.00 97.50 366 ASP A CA 1
ATOM 2794 C C . ASP A 1 366 ? -0.547 -4.274 -15.887 1.00 97.50 366 ASP A C 1
ATOM 2796 O O . ASP A 1 366 ? -1.431 -5.086 -16.163 1.00 97.50 366 ASP A O 1
ATOM 2800 N N . TYR A 1 367 ? -0.120 -4.088 -14.635 1.00 98.06 367 TYR A N 1
ATOM 2801 C CA . TYR A 1 367 ? -0.659 -4.825 -13.491 1.00 98.06 367 TYR A CA 1
ATOM 2802 C C . TYR A 1 367 ? -2.164 -4.567 -13.307 1.00 98.06 367 TYR A C 1
ATOM 2804 O O . TYR A 1 367 ? -2.943 -5.505 -13.128 1.00 98.06 367 TYR A O 1
ATOM 2812 N N . ASN A 1 368 ? -2.597 -3.306 -13.431 1.00 98.06 368 ASN A N 1
ATOM 2813 C CA . ASN A 1 368 ? -4.006 -2.910 -13.368 1.00 98.06 368 ASN A CA 1
ATOM 2814 C C . ASN A 1 368 ? -4.836 -3.578 -14.473 1.00 98.06 368 ASN A C 1
ATOM 2816 O O . ASN A 1 368 ? -5.927 -4.092 -14.208 1.00 98.06 368 ASN A O 1
ATOM 2820 N N . LEU A 1 369 ? -4.324 -3.598 -15.709 1.00 98.38 369 LEU A N 1
ATOM 2821 C CA . LEU A 1 369 ? -5.002 -4.256 -16.822 1.00 98.38 369 LEU A CA 1
ATOM 2822 C C . LEU A 1 369 ? -5.078 -5.774 -16.610 1.00 98.38 369 LEU A C 1
ATOM 2824 O O . LEU A 1 369 ? -6.155 -6.349 -16.771 1.00 98.38 369 LEU A O 1
ATOM 2828 N N . ARG A 1 370 ? -3.992 -6.424 -16.170 1.00 98.38 370 ARG A N 1
ATOM 2829 C CA . ARG A 1 370 ? -4.002 -7.864 -15.856 1.00 98.38 370 ARG A CA 1
ATOM 2830 C C . ARG A 1 370 ? -5.011 -8.202 -14.766 1.00 98.38 370 ARG A C 1
ATOM 2832 O O . ARG A 1 370 ? -5.784 -9.141 -14.941 1.00 98.38 370 ARG A O 1
ATOM 2839 N N . ALA A 1 371 ? -5.077 -7.399 -13.705 1.00 98.56 371 ALA A N 1
ATOM 2840 C CA . ALA A 1 371 ? -6.053 -7.572 -12.633 1.00 98.56 371 ALA A CA 1
ATOM 2841 C C . ALA A 1 371 ? -7.497 -7.483 -13.147 1.00 98.56 371 ALA A C 1
ATOM 2843 O O . ALA A 1 371 ? -8.325 -8.344 -12.844 1.00 98.56 371 ALA A O 1
ATOM 2844 N N . ARG A 1 372 ? -7.801 -6.486 -13.986 1.00 98.38 372 ARG A N 1
ATOM 2845 C CA . ARG A 1 372 ? -9.137 -6.342 -14.578 1.00 98.38 372 ARG A CA 1
ATOM 2846 C C . ARG A 1 372 ? -9.503 -7.492 -15.506 1.00 98.38 372 ARG A C 1
ATOM 2848 O O . ARG A 1 372 ? -10.630 -7.978 -15.444 1.00 98.38 372 ARG A O 1
ATOM 2855 N N . LEU A 1 373 ? -8.567 -7.949 -16.334 1.00 98.25 373 LEU A N 1
ATOM 2856 C CA . LEU A 1 373 ? -8.783 -9.087 -17.231 1.00 98.25 373 LEU A CA 1
ATOM 2857 C C . LEU A 1 373 ? -8.920 -10.422 -16.479 1.00 98.25 373 LEU A C 1
ATOM 2859 O O . LEU A 1 373 ? -9.603 -11.317 -16.968 1.00 98.25 373 LEU A O 1
ATOM 2863 N N . ALA A 1 374 ? -8.349 -10.533 -15.275 1.00 98.25 374 ALA A N 1
ATOM 2864 C CA . ALA A 1 374 ? -8.579 -11.633 -14.332 1.00 98.25 374 ALA A CA 1
ATOM 2865 C C . ALA A 1 374 ? -9.915 -11.505 -13.555 1.00 98.25 374 ALA A C 1
ATOM 2867 O O . ALA A 1 374 ? -10.254 -12.328 -12.701 1.00 98.25 374 ALA A O 1
ATOM 2868 N N . GLY A 1 375 ? -10.711 -10.468 -13.841 1.00 97.88 375 GLY A N 1
ATOM 2869 C CA . GLY A 1 375 ? -12.024 -10.250 -13.235 1.00 97.88 375 GLY A CA 1
ATOM 2870 C C . GLY A 1 375 ? -11.981 -9.617 -11.843 1.00 97.88 375 GLY A C 1
ATOM 2871 O O . GLY A 1 375 ? -12.952 -9.745 -11.094 1.00 97.88 375 GLY A O 1
ATOM 2872 N N . TYR A 1 376 ? -10.878 -8.959 -11.480 1.00 98.56 376 TYR A N 1
ATOM 2873 C CA . TYR A 1 376 ? -10.800 -8.132 -10.280 1.00 98.56 376 TYR A CA 1
ATOM 2874 C C . TYR A 1 376 ? -11.243 -6.691 -10.557 1.00 98.56 376 TYR A C 1
ATOM 2876 O O . TYR A 1 376 ? -11.210 -6.183 -11.677 1.00 98.56 376 TYR A O 1
ATOM 2884 N N . THR A 1 377 ? -11.657 -6.022 -9.489 1.00 98.56 377 THR A N 1
ATOM 2885 C CA . THR A 1 377 ? -12.081 -4.621 -9.465 1.00 98.56 377 THR A CA 1
ATOM 2886 C C . THR A 1 377 ? -11.043 -3.771 -8.744 1.00 98.56 377 THR A C 1
ATOM 2888 O O . THR A 1 377 ? -10.341 -4.256 -7.856 1.00 98.56 377 THR A O 1
ATOM 2891 N N . LEU A 1 378 ? -10.928 -2.514 -9.156 1.00 98.62 378 LEU A N 1
ATOM 2892 C CA . LEU A 1 378 ? -9.904 -1.575 -8.713 1.00 98.62 378 LEU A CA 1
ATOM 2893 C C . LEU A 1 378 ? -10.603 -0.394 -8.046 1.00 98.62 378 LEU A C 1
ATOM 2895 O O . LEU A 1 378 ? -11.605 0.096 -8.575 1.00 98.62 378 LEU A O 1
ATOM 2899 N N . TRP A 1 379 ? -10.094 0.049 -6.901 1.00 98.69 379 TRP A N 1
ATOM 2900 C CA . TRP A 1 379 ? -10.782 1.029 -6.068 1.00 98.69 379 TRP A CA 1
ATOM 2901 C C . TRP A 1 379 ? -9.829 2.061 -5.484 1.00 98.69 379 TRP A C 1
ATOM 2903 O O . TRP A 1 379 ? -8.721 1.753 -5.054 1.00 98.69 379 TRP A O 1
ATOM 2913 N N . ARG A 1 380 ? -10.283 3.304 -5.444 1.00 98.31 380 ARG A N 1
ATOM 2914 C CA . ARG A 1 380 ? -9.643 4.383 -4.705 1.00 98.31 380 ARG A CA 1
ATOM 2915 C C . ARG A 1 380 ? -10.341 4.506 -3.355 1.00 98.31 380 ARG A C 1
ATOM 2917 O O . ARG A 1 380 ? -11.563 4.640 -3.328 1.00 98.31 380 ARG A O 1
ATOM 2924 N N . ALA A 1 381 ? -9.581 4.443 -2.267 1.00 98.19 381 ALA A N 1
ATOM 2925 C CA . ALA A 1 381 ? -10.071 4.767 -0.930 1.00 98.19 381 ALA A CA 1
ATOM 2926 C C . ALA A 1 381 ? -9.998 6.289 -0.760 1.00 98.19 381 ALA A C 1
ATOM 2928 O O . ALA A 1 381 ? -8.910 6.859 -0.661 1.00 98.19 381 ALA A O 1
ATOM 2929 N N . ASP A 1 382 ? -11.151 6.953 -0.808 1.00 97.75 382 ASP A N 1
ATOM 2930 C CA . ASP A 1 382 ? -11.220 8.404 -0.998 1.00 97.75 382 ASP A CA 1
ATOM 2931 C C . ASP A 1 382 ? -10.695 9.169 0.222 1.00 97.75 382 ASP A C 1
ATOM 2933 O O . ASP A 1 382 ? -10.096 10.225 0.059 1.00 97.75 382 ASP A O 1
ATOM 2937 N N . GLY A 1 383 ? -10.839 8.616 1.429 1.00 96.00 383 GLY A N 1
ATOM 2938 C CA . GLY A 1 383 ? -10.305 9.192 2.666 1.00 96.00 383 GLY A CA 1
ATOM 2939 C C . GLY A 1 383 ? -8.850 8.824 2.973 1.00 96.00 383 GLY A C 1
ATOM 2940 O O . GLY A 1 383 ? -8.314 9.276 3.984 1.00 96.00 383 GLY A O 1
ATOM 2941 N N . ALA A 1 384 ? -8.198 7.991 2.156 1.00 97.44 384 ALA A N 1
ATOM 2942 C CA . ALA A 1 384 ? -6.845 7.509 2.421 1.00 97.44 384 ALA A CA 1
ATOM 2943 C C . ALA A 1 384 ? -5.807 8.417 1.754 1.00 97.44 384 ALA A C 1
ATOM 2945 O O . ALA A 1 384 ? -5.535 8.280 0.564 1.00 97.44 384 ALA A O 1
ATOM 2946 N N . PHE A 1 385 ? -5.224 9.352 2.505 1.00 97.75 385 PHE A N 1
ATOM 2947 C CA . PHE A 1 385 ? -4.240 10.286 1.958 1.00 97.75 385 PHE A CA 1
ATOM 2948 C C . PHE A 1 385 ? -2.798 9.781 2.094 1.00 97.75 385 PHE A C 1
ATOM 2950 O O . PHE A 1 385 ? -2.330 9.468 3.189 1.00 97.75 385 PHE A O 1
ATOM 2957 N N . LEU A 1 386 ? -2.062 9.794 0.982 1.00 96.50 386 LEU A N 1
ATOM 2958 C CA . LEU A 1 386 ? -0.643 9.462 0.912 1.00 96.50 386 LEU A CA 1
ATOM 2959 C C . LEU A 1 386 ? 0.154 10.645 0.353 1.00 96.50 386 LEU A C 1
ATOM 2961 O O . LEU A 1 386 ? -0.020 11.043 -0.802 1.00 96.50 386 LEU A O 1
ATOM 2965 N N . HIS A 1 387 ? 1.072 11.192 1.145 1.00 94.75 387 HIS A N 1
ATOM 2966 C CA . HIS A 1 387 ? 2.007 12.195 0.656 1.00 94.75 387 HIS A CA 1
ATOM 2967 C C . HIS A 1 387 ? 3.023 11.551 -0.286 1.00 94.75 387 HIS A C 1
ATOM 2969 O O . HIS A 1 387 ? 3.680 10.588 0.088 1.00 94.75 387 HIS A O 1
ATOM 2975 N N . HIS A 1 388 ? 3.199 12.121 -1.472 1.00 92.19 388 HIS A N 1
ATOM 2976 C CA . HIS A 1 388 ? 4.251 11.775 -2.416 1.00 92.19 388 HIS A CA 1
ATOM 2977 C C . HIS A 1 388 ? 5.242 12.931 -2.522 1.00 92.19 388 HIS A C 1
ATOM 2979 O O . HIS A 1 388 ? 4.891 14.054 -2.912 1.00 92.19 388 HIS A O 1
ATOM 2985 N N . ALA A 1 389 ? 6.496 12.632 -2.188 1.00 83.06 389 ALA A N 1
ATOM 2986 C CA . ALA A 1 389 ? 7.592 13.592 -2.183 1.00 83.06 389 ALA A CA 1
ATOM 2987 C C . ALA A 1 389 ? 8.113 13.896 -3.610 1.00 83.06 389 ALA A C 1
ATOM 2989 O O . ALA A 1 389 ? 8.722 14.945 -3.862 1.00 83.06 389 ALA A O 1
ATOM 2990 N N . GLY A 1 390 ? 7.797 13.012 -4.565 1.00 68.06 390 GLY A N 1
ATOM 2991 C CA . GLY A 1 390 ? 7.935 13.201 -6.007 1.00 68.06 390 GLY A CA 1
ATOM 2992 C C . GLY A 1 390 ? 9.131 12.467 -6.612 1.00 68.06 390 GLY A C 1
ATOM 2993 O O . GLY A 1 390 ? 10.252 12.719 -6.183 1.00 68.06 390 GLY A O 1
ATOM 2994 N N . SER A 1 391 ? 8.887 11.683 -7.674 1.00 63.12 391 SER A N 1
ATOM 2995 C CA . SER A 1 391 ? 9.792 11.011 -8.642 1.00 63.12 391 SER A CA 1
ATOM 2996 C C . SER A 1 391 ? 11.301 11.206 -8.437 1.00 63.12 391 SER A C 1
ATOM 2998 O O . SER A 1 391 ? 12.022 11.736 -9.289 1.00 63.12 391 SER A O 1
ATOM 3000 N N . SER A 1 392 ? 11.797 10.811 -7.274 1.00 59.56 392 SER A N 1
ATOM 3001 C CA . SER A 1 392 ? 13.133 11.175 -6.806 1.00 59.56 392 SER A CA 1
ATOM 3002 C C . SER A 1 392 ? 14.221 10.365 -7.513 1.00 59.56 392 SER A C 1
ATOM 3004 O O . SER A 1 392 ? 15.241 10.928 -7.910 1.00 59.56 392 SER A O 1
ATOM 3006 N N . THR A 1 393 ? 13.930 9.098 -7.812 1.00 60.38 393 THR A N 1
ATOM 3007 C CA . THR A 1 393 ? 14.787 8.188 -8.586 1.00 60.38 393 THR A CA 1
ATOM 3008 C C . THR A 1 393 ? 14.971 8.627 -10.046 1.00 60.38 393 THR A C 1
ATOM 3010 O O . THR A 1 393 ? 16.090 8.638 -10.550 1.00 60.38 393 THR A O 1
ATOM 3013 N N . PHE A 1 394 ? 13.915 9.089 -10.730 1.00 64.12 394 PHE A N 1
ATOM 3014 C CA . PHE A 1 394 ? 14.043 9.620 -12.101 1.00 64.12 394 PHE A CA 1
ATOM 3015 C C . PHE A 1 394 ? 14.956 10.852 -12.148 1.00 64.12 394 PHE A C 1
ATOM 3017 O O . PHE A 1 394 ? 15.776 11.000 -13.056 1.00 64.12 394 PHE A O 1
ATOM 3024 N N . ARG A 1 395 ? 14.854 11.717 -11.129 1.00 61.28 395 ARG A N 1
ATOM 3025 C CA . ARG A 1 395 ? 15.710 12.902 -10.991 1.00 61.28 395 ARG A CA 1
ATOM 3026 C C . ARG A 1 395 ? 17.160 12.535 -10.682 1.00 61.28 395 ARG A C 1
ATOM 3028 O O . ARG A 1 395 ? 18.054 13.163 -11.238 1.00 61.28 395 ARG A O 1
ATOM 3035 N N . SER A 1 396 ? 17.406 11.540 -9.824 1.00 59.88 396 SER A N 1
ATOM 3036 C CA . SER A 1 396 ? 18.772 11.131 -9.465 1.00 59.88 396 SER A CA 1
ATOM 3037 C C . SER A 1 396 ? 19.509 10.456 -10.625 1.00 59.88 396 SER A C 1
ATOM 3039 O O . SER A 1 396 ? 20.726 10.598 -10.743 1.00 59.88 396 SER A O 1
ATOM 3041 N N . LEU A 1 397 ? 18.774 9.785 -11.513 1.00 63.38 397 LEU A N 1
ATOM 3042 C CA . LEU A 1 397 ? 19.325 9.067 -12.660 1.00 63.38 397 LEU A CA 1
ATOM 3043 C C . LEU A 1 397 ? 19.401 9.894 -13.955 1.00 63.38 397 LEU A C 1
ATOM 3045 O O . LEU A 1 397 ? 19.916 9.392 -14.949 1.00 63.38 397 LEU A O 1
ATOM 3049 N N . ASN A 1 398 ? 18.954 11.159 -13.952 1.00 69.75 398 ASN A N 1
ATOM 3050 C CA . ASN A 1 398 ? 18.862 12.017 -15.148 1.00 69.75 398 ASN A CA 1
ATOM 3051 C C . ASN A 1 398 ? 18.142 11.335 -16.328 1.00 69.75 398 ASN A C 1
ATOM 3053 O O . ASN A 1 398 ? 18.548 11.493 -17.480 1.00 69.75 398 ASN A O 1
ATOM 3057 N N . VAL A 1 399 ? 17.091 10.566 -16.035 1.00 70.62 399 VAL A N 1
ATOM 3058 C CA . VAL A 1 399 ? 16.302 9.883 -17.065 1.00 70.62 399 VAL A CA 1
ATOM 3059 C C . VAL A 1 399 ? 15.585 10.914 -17.934 1.00 70.62 399 VAL A C 1
ATOM 3061 O O . VAL A 1 399 ? 14.955 11.843 -17.420 1.00 70.62 399 VAL A O 1
ATOM 3064 N N . ASP A 1 400 ? 15.638 10.725 -19.253 1.00 79.75 400 ASP A N 1
ATOM 3065 C CA . ASP A 1 400 ? 14.759 11.433 -20.181 1.00 79.75 400 ASP A CA 1
ATOM 3066 C C . ASP A 1 400 ? 13.333 10.883 -20.028 1.00 79.75 400 ASP A C 1
ATOM 3068 O O . ASP A 1 400 ? 12.966 9.850 -20.590 1.00 79.75 400 ASP A O 1
ATOM 3072 N N . TYR A 1 401 ? 12.542 11.559 -19.193 1.00 80.88 401 TYR A N 1
ATOM 3073 C CA . TYR A 1 401 ? 11.204 11.111 -18.816 1.00 80.88 401 TYR A CA 1
ATOM 3074 C C . TYR A 1 401 ? 10.261 10.982 -20.018 1.00 80.88 401 TYR A C 1
ATOM 3076 O O . TYR A 1 401 ? 9.510 10.011 -20.104 1.00 80.88 401 TYR A O 1
ATOM 3084 N N . GLU A 1 402 ? 10.308 11.924 -20.966 1.00 83.69 402 GLU A N 1
ATOM 3085 C CA . GLU A 1 402 ? 9.456 11.868 -22.160 1.00 83.69 402 GLU A CA 1
ATOM 3086 C C . GLU A 1 402 ? 9.834 10.676 -23.044 1.00 83.69 402 GLU A C 1
ATOM 3088 O O . GLU A 1 402 ? 8.950 9.954 -23.514 1.00 83.69 402 GLU A O 1
ATOM 3093 N N . ALA A 1 403 ? 11.135 10.421 -23.217 1.00 81.56 403 ALA A N 1
ATOM 3094 C CA . ALA A 1 403 ? 11.611 9.257 -23.955 1.00 81.56 403 ALA A CA 1
ATOM 3095 C C . ALA A 1 403 ? 11.220 7.936 -23.269 1.00 81.56 403 ALA A C 1
ATOM 3097 O O . ALA A 1 403 ? 10.762 7.020 -23.953 1.00 81.56 403 ALA A O 1
ATOM 3098 N N . ASN A 1 404 ? 11.331 7.842 -21.936 1.00 84.88 404 ASN A N 1
ATOM 3099 C CA . ASN A 1 404 ? 10.917 6.650 -21.188 1.00 84.88 404 ASN A CA 1
ATOM 3100 C C . ASN A 1 404 ? 9.409 6.384 -21.327 1.00 84.88 404 ASN A C 1
ATOM 3102 O O . ASN A 1 404 ? 9.006 5.260 -21.622 1.00 84.88 404 ASN A O 1
ATOM 3106 N N . ILE A 1 405 ? 8.571 7.418 -21.190 1.00 88.62 405 ILE A N 1
ATOM 3107 C CA . ILE A 1 405 ? 7.118 7.293 -21.376 1.00 88.62 405 ILE A CA 1
ATOM 3108 C C . ILE A 1 405 ? 6.781 6.847 -22.802 1.00 88.62 405 ILE A C 1
ATOM 3110 O O . ILE A 1 405 ? 5.960 5.948 -22.976 1.00 88.62 405 ILE A O 1
ATOM 3114 N N . ALA A 1 406 ? 7.417 7.429 -23.823 1.00 87.12 406 ALA A N 1
ATOM 3115 C CA . ALA A 1 406 ? 7.185 7.043 -25.213 1.00 87.12 406 ALA A CA 1
ATOM 3116 C C . ALA A 1 406 ? 7.607 5.588 -25.491 1.00 87.12 406 ALA A C 1
ATOM 3118 O O . ALA A 1 406 ? 6.871 4.846 -26.146 1.00 87.12 406 ALA A O 1
ATOM 3119 N N . ARG A 1 407 ? 8.758 5.163 -24.954 1.00 87.31 407 ARG A N 1
ATOM 3120 C CA . ARG A 1 407 ? 9.248 3.780 -25.040 1.00 87.31 407 ARG A CA 1
ATOM 3121 C C . ARG A 1 407 ? 8.269 2.805 -24.391 1.00 87.31 407 ARG A C 1
ATOM 3123 O O . ARG A 1 407 ? 7.819 1.860 -25.039 1.00 87.31 407 ARG A O 1
ATOM 3130 N N . ASN A 1 408 ? 7.900 3.053 -23.137 1.00 91.25 408 ASN A N 1
ATOM 3131 C CA . ASN A 1 408 ? 7.036 2.151 -22.380 1.00 91.25 408 ASN A CA 1
ATOM 3132 C C . ASN A 1 408 ? 5.605 2.118 -22.922 1.00 91.25 408 ASN A C 1
ATOM 3134 O O . ASN A 1 408 ? 4.995 1.052 -22.935 1.00 91.25 408 ASN A O 1
ATOM 3138 N N . ALA A 1 409 ? 5.108 3.225 -23.481 1.00 92.50 409 ALA A N 1
ATOM 3139 C CA . ALA A 1 409 ? 3.863 3.237 -24.243 1.00 92.50 409 ALA A CA 1
ATOM 3140 C C . ALA A 1 409 ? 3.921 2.297 -25.458 1.00 92.50 409 ALA A C 1
ATOM 3142 O O . ALA A 1 409 ? 2.972 1.552 -25.696 1.00 92.50 409 ALA A O 1
ATOM 3143 N N . SER A 1 410 ? 5.033 2.295 -26.205 1.00 90.19 410 SER A N 1
ATOM 3144 C CA . SER A 1 410 ? 5.226 1.385 -27.342 1.00 90.19 410 SER A CA 1
ATOM 3145 C C . SER A 1 410 ? 5.234 -0.078 -26.896 1.00 90.19 410 SER A C 1
ATOM 3147 O O . SER A 1 410 ? 4.513 -0.888 -27.471 1.00 90.19 410 SER A O 1
ATOM 3149 N N . LEU A 1 411 ? 5.991 -0.406 -25.843 1.00 91.00 411 LEU A N 1
ATOM 3150 C CA . LEU A 1 411 ? 6.046 -1.761 -25.278 1.00 91.00 411 LEU A CA 1
ATOM 3151 C C . LEU A 1 411 ? 4.689 -2.231 -24.754 1.00 91.00 411 LEU A C 1
ATOM 3153 O O . LEU A 1 411 ? 4.327 -3.398 -24.905 1.00 91.00 411 LEU A O 1
ATOM 3157 N N . PHE A 1 412 ? 3.929 -1.327 -24.136 1.00 95.06 412 PHE A N 1
ATOM 3158 C CA . PHE A 1 412 ? 2.584 -1.617 -23.666 1.00 95.06 412 PHE A CA 1
ATOM 3159 C C . PHE A 1 412 ? 1.649 -1.917 -24.844 1.00 95.06 412 PHE A C 1
ATOM 3161 O O . PHE A 1 412 ? 0.953 -2.932 -24.828 1.00 95.06 412 PHE A O 1
ATOM 3168 N N . CYS A 1 413 ? 1.664 -1.081 -25.888 1.00 94.69 413 CYS A N 1
ATOM 3169 C CA . CYS A 1 413 ? 0.871 -1.311 -27.095 1.00 94.69 413 CYS A CA 1
ATOM 3170 C C . CYS A 1 413 ? 1.219 -2.641 -27.776 1.00 94.69 413 CYS A C 1
ATOM 3172 O O . CYS A 1 413 ? 0.319 -3.389 -28.155 1.00 94.69 413 CYS A O 1
ATOM 3174 N N . GLU A 1 414 ? 2.509 -2.960 -27.877 1.00 92.50 414 GLU A N 1
ATOM 3175 C CA . GLU A 1 414 ? 3.014 -4.210 -28.444 1.00 92.50 414 GLU A CA 1
ATOM 3176 C C . GLU A 1 414 ? 2.550 -5.426 -27.631 1.00 92.50 414 GLU A C 1
ATOM 3178 O O . GLU A 1 414 ? 1.901 -6.323 -28.175 1.00 92.50 414 GLU A O 1
ATOM 3183 N N . LYS A 1 415 ? 2.787 -5.419 -26.308 1.00 93.25 415 LYS A N 1
ATOM 3184 C CA . LYS A 1 415 ? 2.356 -6.489 -25.393 1.00 93.25 415 LYS A CA 1
ATOM 3185 C C . LYS A 1 415 ? 0.862 -6.765 -25.525 1.00 93.25 415 LYS A C 1
ATOM 3187 O O . LYS A 1 415 ? 0.452 -7.921 -25.577 1.00 93.25 415 LYS A O 1
ATOM 3192 N N . TRP A 1 416 ? 0.057 -5.708 -25.552 1.00 96.44 416 TRP A N 1
ATOM 3193 C CA . TRP A 1 416 ? -1.400 -5.801 -25.547 1.00 96.44 416 TRP A CA 1
ATOM 3194 C C . TRP A 1 416 ? -2.025 -5.827 -26.944 1.00 96.44 416 TRP A C 1
ATOM 3196 O O . TRP A 1 416 ? -3.249 -5.874 -27.049 1.00 96.44 416 TRP A O 1
ATOM 3206 N N . GLN A 1 417 ? -1.210 -5.862 -28.004 1.00 95.88 417 GLN A N 1
ATOM 3207 C CA . GLN A 1 417 ? -1.643 -5.913 -29.405 1.00 95.88 417 GLN A CA 1
ATOM 3208 C C . GLN A 1 417 ? -2.675 -4.820 -29.748 1.00 95.88 417 GLN A C 1
ATOM 3210 O O . GLN A 1 417 ? -3.676 -5.074 -30.422 1.00 95.88 417 GLN A O 1
ATOM 3215 N N . ILE A 1 418 ? -2.435 -3.599 -29.262 1.00 95.81 418 ILE A N 1
ATOM 3216 C CA . ILE A 1 418 ? -3.270 -2.416 -29.511 1.00 95.81 418 ILE A CA 1
ATOM 3217 C C . ILE A 1 418 ? -2.513 -1.383 -30.351 1.00 95.81 418 ILE A C 1
ATOM 3219 O O . ILE A 1 418 ? -1.298 -1.247 -30.253 1.00 95.81 418 ILE A O 1
ATOM 3223 N N . ASP A 1 419 ? -3.242 -0.645 -31.187 1.00 92.56 419 ASP A N 1
ATOM 3224 C CA . ASP A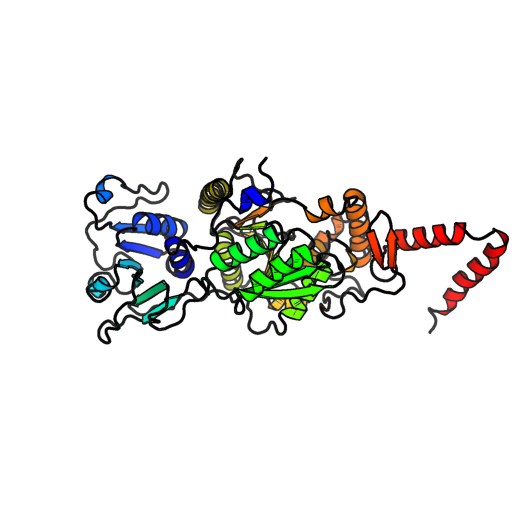 1 419 ? -2.690 0.388 -32.072 1.00 92.56 419 ASP A CA 1
ATOM 3225 C C . ASP A 1 419 ? -2.382 1.702 -31.339 1.00 92.56 419 ASP A C 1
ATOM 3227 O O . ASP A 1 419 ? -1.520 2.472 -31.769 1.00 92.56 419 ASP A O 1
ATOM 3231 N N . SER A 1 420 ? -3.069 1.957 -30.226 1.00 93.31 420 SER A N 1
ATOM 3232 C CA . SER A 1 420 ? -2.891 3.157 -29.415 1.00 93.31 420 SER A CA 1
ATOM 3233 C C . SER A 1 420 ? -3.370 2.961 -27.975 1.00 93.31 420 SER A C 1
ATOM 3235 O O . SER A 1 420 ? -4.232 2.128 -27.683 1.00 93.31 420 SER A O 1
ATOM 3237 N N . LEU A 1 421 ? -2.827 3.764 -27.051 1.00 93.25 421 LEU A N 1
ATOM 3238 C CA . LEU A 1 421 ? -3.136 3.651 -25.622 1.00 93.25 421 LEU A CA 1
ATOM 3239 C C . LEU A 1 421 ? -4.622 3.871 -25.301 1.00 93.25 421 LEU A C 1
ATOM 3241 O O . LEU A 1 421 ? -5.128 3.280 -24.359 1.00 93.25 421 LEU A O 1
ATOM 3245 N N . ASP A 1 422 ? -5.382 4.644 -26.074 1.00 93.56 422 ASP A N 1
ATOM 3246 C CA . ASP A 1 422 ? -6.820 4.831 -25.817 1.00 93.56 422 ASP A CA 1
ATOM 3247 C C . ASP A 1 422 ? -7.651 3.541 -25.963 1.00 93.56 422 ASP A C 1
ATOM 3249 O O . ASP A 1 422 ? -8.802 3.501 -25.525 1.00 93.56 422 ASP A O 1
ATOM 3253 N N . ARG A 1 423 ? -7.076 2.467 -26.523 1.00 94.69 423 ARG A N 1
ATOM 3254 C CA . ARG A 1 423 ? -7.734 1.161 -26.646 1.00 94.69 423 ARG A CA 1
ATOM 3255 C C . ARG A 1 423 ? -7.666 0.300 -25.400 1.00 94.69 423 ARG A C 1
ATOM 3257 O O . ARG A 1 423 ? -8.553 -0.533 -25.222 1.00 94.69 423 ARG A O 1
ATOM 3264 N N . TRP A 1 424 ? -6.657 0.470 -24.546 1.00 94.69 424 TRP A N 1
ATOM 3265 C CA . TRP A 1 424 ? -6.457 -0.422 -23.398 1.00 94.69 424 TRP A CA 1
ATOM 3266 C C . TRP A 1 424 ? -7.694 -0.541 -22.484 1.00 94.69 424 TRP A C 1
ATOM 3268 O O . TRP A 1 424 ? -7.989 -1.659 -22.058 1.00 94.69 424 TRP A O 1
ATOM 3278 N N . PRO A 1 425 ? -8.492 0.525 -22.225 1.00 93.44 425 PRO A N 1
ATOM 3279 C CA . PRO A 1 425 ? -9.674 0.413 -21.372 1.00 93.44 425 PRO A CA 1
ATOM 3280 C C . PRO A 1 425 ? -10.773 -0.485 -21.953 1.00 93.44 425 PRO A C 1
ATOM 3282 O O . PRO A 1 425 ? -11.632 -0.936 -21.193 1.00 93.44 425 PRO A O 1
ATOM 3285 N N . LEU A 1 426 ? -10.755 -0.704 -23.275 1.00 94.25 426 LEU A N 1
ATOM 3286 C CA . LEU A 1 426 ? -11.745 -1.463 -24.043 1.00 94.25 426 LEU A CA 1
ATOM 3287 C C . LEU A 1 426 ? -11.421 -2.962 -24.125 1.00 94.25 426 LEU A C 1
ATOM 3289 O O . LEU A 1 426 ? -12.216 -3.723 -24.673 1.00 94.25 426 LEU A O 1
ATOM 3293 N N . LEU A 1 427 ? -10.259 -3.398 -23.632 1.00 95.69 427 LEU A N 1
ATOM 3294 C CA . LEU A 1 427 ? -9.896 -4.812 -23.626 1.00 95.69 427 LEU A CA 1
ATOM 3295 C C . LEU A 1 427 ? -10.755 -5.575 -22.608 1.00 95.69 427 LEU A C 1
ATOM 3297 O O . LEU A 1 427 ? -10.689 -5.329 -21.406 1.00 95.69 427 LEU A O 1
ATOM 3301 N N . GLU A 1 428 ? -11.545 -6.530 -23.104 1.00 94.50 428 GLU A N 1
ATOM 3302 C CA . GLU A 1 428 ? -12.380 -7.427 -22.284 1.00 94.50 428 GLU A CA 1
ATOM 3303 C C . GLU A 1 428 ? -11.714 -8.786 -22.017 1.00 94.50 428 GLU A C 1
ATOM 3305 O O . GLU A 1 428 ? -12.145 -9.539 -21.147 1.00 94.50 428 GLU A O 1
ATOM 3310 N N . ARG A 1 429 ? -10.667 -9.124 -22.779 1.00 95.62 429 ARG A N 1
ATOM 3311 C CA . ARG A 1 429 ? -9.886 -10.362 -22.646 1.00 95.62 429 ARG A CA 1
ATOM 3312 C C . ARG A 1 429 ? -8.449 -10.140 -23.100 1.00 95.62 429 ARG A C 1
ATOM 3314 O O . ARG A 1 429 ? -8.198 -9.275 -23.939 1.00 95.62 429 ARG A O 1
ATOM 3321 N N . ALA A 1 430 ? -7.533 -10.961 -22.594 1.00 96.50 430 ALA A N 1
ATOM 3322 C CA . ALA A 1 430 ? -6.155 -10.970 -23.067 1.00 96.50 430 ALA A CA 1
ATOM 3323 C C . ALA A 1 430 ? -6.092 -11.355 -24.562 1.00 96.50 430 ALA A C 1
ATOM 3325 O O . ALA A 1 430 ? -6.810 -12.274 -24.983 1.00 96.50 430 ALA A O 1
ATOM 3326 N N . PRO A 1 431 ? -5.253 -10.683 -25.372 1.00 96.12 431 PRO A N 1
ATOM 3327 C CA . PRO A 1 431 ? -4.959 -11.112 -26.734 1.00 96.12 431 PRO A CA 1
ATOM 3328 C C . PRO A 1 431 ? -4.341 -12.514 -26.779 1.00 96.12 431 PRO A C 1
ATOM 3330 O O . PRO A 1 431 ? -3.815 -13.029 -25.789 1.00 96.12 431 PRO A O 1
ATOM 3333 N N . GLN A 1 432 ? -4.380 -13.145 -27.953 1.00 93.31 432 GLN A N 1
ATOM 3334 C CA . GLN A 1 432 ? -3.793 -14.470 -28.133 1.00 93.31 432 GLN A CA 1
ATOM 3335 C C . GLN A 1 432 ? -2.286 -14.438 -27.834 1.00 93.31 432 GLN A C 1
ATOM 3337 O O . GLN A 1 432 ? -1.560 -13.605 -28.372 1.00 93.31 432 GLN A O 1
ATOM 3342 N N . GLY A 1 433 ? -1.825 -15.369 -26.993 1.00 91.62 433 GLY A N 1
ATOM 3343 C CA . GLY A 1 433 ? -0.414 -15.499 -26.613 1.00 91.62 433 GLY A CA 1
ATOM 3344 C C . GLY A 1 433 ? 0.037 -14.577 -25.475 1.00 91.62 433 GLY A C 1
ATOM 3345 O O . GLY A 1 433 ? 1.179 -14.689 -25.040 1.00 91.62 433 GLY A O 1
ATOM 3346 N N . VAL A 1 434 ? -0.837 -13.710 -24.954 1.00 93.75 434 VAL A N 1
ATOM 3347 C CA . VAL A 1 434 ? -0.511 -12.809 -23.840 1.00 93.75 434 VAL A CA 1
ATOM 3348 C C . VAL A 1 434 ? -0.940 -13.446 -22.519 1.00 93.75 434 VAL A C 1
ATOM 3350 O O . VAL A 1 434 ? -2.128 -13.659 -22.276 1.00 93.75 434 VAL A O 1
ATOM 3353 N N . SER A 1 435 ? 0.031 -13.753 -21.658 1.00 93.94 435 SER A N 1
ATOM 3354 C CA . SER A 1 435 ? -0.225 -14.265 -20.307 1.00 93.94 435 SER A CA 1
ATOM 3355 C C . SER A 1 435 ? -0.610 -13.134 -19.350 1.00 93.94 435 SER A C 1
ATOM 3357 O O . SER A 1 435 ? 0.017 -12.072 -19.349 1.00 93.94 435 SER A O 1
ATOM 3359 N N . LEU A 1 436 ? -1.602 -13.383 -18.491 1.00 96.38 436 LEU A N 1
ATOM 3360 C CA . LEU A 1 436 ? -1.875 -12.533 -17.325 1.00 96.38 436 LEU A CA 1
ATOM 3361 C C . LEU A 1 436 ? -0.926 -12.838 -16.158 1.00 96.38 436 LEU A C 1
ATOM 3363 O O . LEU A 1 436 ? -0.715 -11.985 -15.301 1.00 96.38 436 LEU A O 1
ATOM 3367 N N . TYR A 1 437 ? -0.349 -14.038 -16.128 1.00 95.88 437 TYR A N 1
ATOM 3368 C CA . TYR A 1 437 ? 0.586 -14.444 -15.091 1.00 95.88 437 TYR A CA 1
ATOM 3369 C C . TYR A 1 437 ? 2.008 -14.004 -15.443 1.00 95.88 437 TYR A C 1
ATOM 3371 O O . TYR A 1 437 ? 2.501 -14.324 -16.531 1.00 95.88 437 TYR A O 1
ATOM 3379 N N . CYS A 1 438 ? 2.651 -13.294 -14.518 1.00 92.69 438 CYS A N 1
ATOM 3380 C CA . CYS A 1 438 ? 4.065 -12.944 -14.562 1.00 92.69 438 CYS A CA 1
ATOM 3381 C C . CYS A 1 438 ? 4.766 -13.580 -13.358 1.00 92.69 438 CYS A C 1
ATOM 3383 O O . CYS A 1 438 ? 4.500 -13.209 -12.220 1.00 92.69 438 CYS A O 1
ATOM 3385 N N . ASP A 1 439 ? 5.635 -14.554 -13.596 1.00 89.19 439 ASP A N 1
ATOM 3386 C CA . ASP A 1 439 ? 6.349 -15.249 -12.525 1.00 89.19 439 ASP A CA 1
ATOM 3387 C C . ASP A 1 439 ? 7.401 -14.320 -11.881 1.00 89.19 439 ASP A C 1
ATOM 3389 O O . ASP A 1 439 ? 8.346 -13.929 -12.571 1.00 89.19 439 ASP A O 1
ATOM 3393 N N . PRO A 1 440 ? 7.280 -13.963 -10.587 1.00 82.06 440 PRO A N 1
ATOM 3394 C CA . PRO A 1 440 ? 8.222 -13.061 -9.926 1.00 82.06 440 PRO A CA 1
ATOM 3395 C C . PRO A 1 440 ? 9.658 -13.613 -9.864 1.00 82.06 440 PRO A C 1
ATOM 3397 O O . PRO A 1 440 ? 10.598 -12.816 -9.847 1.00 82.06 440 PRO A O 1
ATOM 3400 N N . ASP A 1 441 ? 9.849 -14.936 -9.893 1.00 70.81 441 ASP A N 1
ATOM 3401 C CA . ASP A 1 441 ? 11.166 -15.575 -9.773 1.00 70.81 441 ASP A CA 1
ATOM 3402 C C . ASP A 1 441 ? 11.929 -15.618 -11.104 1.00 70.81 441 ASP A C 1
ATOM 3404 O O . ASP A 1 441 ? 13.165 -15.602 -11.134 1.00 70.81 441 ASP A O 1
ATOM 3408 N N . THR A 1 442 ? 11.205 -15.657 -12.226 1.00 63.53 442 THR A N 1
ATOM 3409 C CA . THR A 1 442 ? 11.789 -15.742 -13.576 1.00 63.53 442 THR A CA 1
ATOM 3410 C C . THR A 1 442 ? 11.648 -14.460 -14.388 1.00 63.53 442 THR A C 1
ATOM 3412 O O . THR A 1 442 ? 12.246 -14.354 -15.459 1.00 63.53 442 THR A O 1
ATOM 3415 N N . ALA A 1 443 ? 10.932 -13.460 -13.863 1.00 56.22 443 ALA A N 1
ATOM 3416 C CA . ALA A 1 443 ? 10.570 -12.241 -14.575 1.00 56.22 443 ALA A CA 1
ATOM 3417 C C . ALA A 1 443 ? 11.764 -11.486 -15.187 1.00 56.22 443 ALA A C 1
ATOM 3419 O O . ALA A 1 443 ? 11.603 -10.894 -16.250 1.00 56.22 443 ALA A O 1
ATOM 3420 N N . TYR A 1 444 ? 12.964 -11.517 -14.594 1.00 60.66 444 TYR A N 1
ATOM 3421 C CA . TYR A 1 444 ? 14.138 -10.869 -15.190 1.00 60.66 444 TYR A CA 1
ATOM 3422 C C . TYR A 1 444 ? 15.428 -11.669 -14.989 1.00 60.66 444 TYR A C 1
ATOM 3424 O O . TYR A 1 444 ? 16.052 -11.620 -13.926 1.00 60.66 444 TYR A O 1
ATOM 3432 N N . GLN A 1 445 ? 15.864 -12.357 -16.047 1.00 60.00 445 GLN A N 1
ATOM 3433 C CA . GLN A 1 445 ? 17.256 -12.769 -16.206 1.00 60.00 445 GLN A CA 1
ATOM 3434 C C . GLN A 1 445 ? 17.912 -11.861 -17.251 1.00 60.00 445 GLN A C 1
ATOM 3436 O O . GLN A 1 445 ? 17.612 -12.020 -18.434 1.00 60.00 445 GLN A O 1
ATOM 3441 N N . PRO A 1 446 ? 18.770 -10.906 -16.842 1.00 63.19 446 PRO A N 1
ATOM 3442 C CA . PRO A 1 446 ? 19.438 -10.031 -17.791 1.00 63.19 446 PRO A CA 1
ATOM 3443 C C . PRO A 1 446 ? 20.247 -10.868 -18.779 1.00 63.19 446 PRO A C 1
ATOM 3445 O O . PRO A 1 446 ? 21.106 -11.660 -18.383 1.00 63.19 446 PRO A O 1
ATOM 3448 N N . SER A 1 447 ? 19.978 -10.686 -20.068 1.00 66.25 447 SER A N 1
ATOM 3449 C CA . SER A 1 447 ? 20.752 -11.309 -21.129 1.00 66.25 447 SER A CA 1
ATOM 3450 C C . SER A 1 447 ? 22.142 -10.671 -21.229 1.00 66.25 447 SER A C 1
ATOM 3452 O O . SER A 1 447 ? 22.377 -9.523 -20.823 1.00 66.25 447 SER A O 1
ATOM 3454 N N . GLU A 1 448 ? 23.086 -11.394 -21.835 1.00 75.75 448 GLU A N 1
ATOM 3455 C CA . GLU A 1 448 ? 24.413 -10.848 -22.151 1.00 75.75 448 GLU A CA 1
ATOM 3456 C C . GLU A 1 448 ? 24.362 -9.686 -23.165 1.00 75.75 448 GLU A C 1
ATOM 3458 O O . GLU A 1 448 ? 25.348 -8.969 -23.335 1.00 75.75 448 GLU A O 1
ATOM 3463 N N . PHE A 1 449 ? 23.206 -9.446 -23.796 1.00 81.69 449 PHE A N 1
ATOM 3464 C CA . PHE A 1 449 ? 22.984 -8.417 -24.815 1.00 81.69 449 PHE A CA 1
ATOM 3465 C C . PHE A 1 449 ? 22.483 -7.085 -24.240 1.00 81.69 449 PHE A C 1
ATOM 3467 O O . PHE A 1 449 ? 21.838 -6.300 -24.934 1.00 81.69 449 PHE A O 1
ATOM 3474 N N . SER A 1 450 ? 22.804 -6.796 -22.980 1.00 81.00 450 SER A N 1
ATOM 3475 C CA . SER A 1 450 ? 22.527 -5.497 -22.366 1.00 81.00 450 SER A CA 1
ATOM 3476 C C . SER A 1 450 ? 23.357 -4.377 -23.007 1.00 81.00 450 SER A C 1
ATOM 3478 O O . SER A 1 450 ? 24.582 -4.480 -23.114 1.00 81.00 450 SER A O 1
ATOM 3480 N N . VAL A 1 451 ? 22.720 -3.265 -23.372 1.00 80.12 451 VAL A N 1
ATOM 3481 C CA . VAL A 1 451 ? 23.385 -2.085 -23.952 1.00 80.12 451 VAL A CA 1
ATOM 3482 C C . VAL A 1 451 ? 22.915 -0.801 -23.281 1.00 80.12 451 VAL A C 1
ATOM 3484 O O . VAL A 1 451 ? 21.858 -0.769 -22.666 1.00 80.12 451 VAL A O 1
ATOM 3487 N N . THR A 1 452 ? 23.692 0.277 -23.402 1.00 79.00 452 THR A N 1
ATOM 3488 C CA . THR A 1 452 ? 23.262 1.599 -22.932 1.00 79.00 452 THR A CA 1
ATOM 3489 C C . THR A 1 452 ? 22.619 2.379 -24.075 1.00 79.00 452 THR A C 1
ATOM 3491 O O . THR A 1 452 ? 23.306 2.721 -25.041 1.00 79.00 452 THR A O 1
ATOM 3494 N N . LEU A 1 453 ? 21.325 2.677 -23.960 1.00 69.62 453 LEU A N 1
ATOM 3495 C CA . LEU A 1 453 ? 20.574 3.547 -24.869 1.00 69.62 453 LEU A CA 1
ATOM 3496 C C . LEU A 1 453 ? 20.030 4.727 -24.062 1.00 69.62 453 LEU A C 1
ATOM 3498 O O . LEU A 1 453 ? 19.441 4.535 -23.008 1.00 69.62 453 LEU A O 1
ATOM 3502 N N . ASN A 1 454 ? 20.283 5.955 -24.523 1.00 67.94 454 ASN A N 1
ATOM 3503 C CA . ASN A 1 454 ? 19.836 7.193 -23.863 1.00 67.94 454 ASN A CA 1
ATOM 3504 C C . ASN A 1 454 ? 20.173 7.294 -22.357 1.00 67.94 454 ASN A C 1
ATOM 3506 O O . ASN A 1 454 ? 19.467 7.948 -21.603 1.00 67.94 454 ASN A O 1
ATOM 3510 N N . GLY A 1 455 ? 21.275 6.670 -21.922 1.00 66.62 455 GLY A N 1
ATOM 3511 C CA . GLY A 1 455 ? 21.714 6.675 -20.520 1.00 66.62 455 GLY A CA 1
ATOM 3512 C C . GLY A 1 455 ? 21.155 5.533 -19.666 1.00 66.62 455 GLY A C 1
ATOM 3513 O O . GLY A 1 455 ? 21.635 5.336 -18.553 1.00 66.62 455 GLY A O 1
ATOM 3514 N N . GLU A 1 456 ? 20.236 4.727 -20.197 1.00 68.56 456 GLU A N 1
ATOM 3515 C CA . GLU A 1 456 ? 19.664 3.567 -19.514 1.00 68.56 456 GLU A CA 1
ATOM 3516 C C . GLU A 1 456 ? 20.287 2.268 -20.018 1.00 68.56 456 GLU A C 1
ATOM 3518 O O . GLU A 1 456 ? 20.573 2.112 -21.208 1.00 68.56 456 GLU A O 1
ATOM 3523 N N . ARG A 1 457 ? 20.518 1.317 -19.108 1.00 77.12 457 ARG A N 1
ATOM 3524 C CA . ARG A 1 457 ? 20.926 -0.042 -19.470 1.00 77.12 457 ARG A CA 1
ATOM 3525 C C . ARG A 1 457 ? 19.670 -0.833 -19.828 1.00 77.12 457 ARG A C 1
ATOM 3527 O O . ARG A 1 457 ? 18.848 -1.077 -18.956 1.00 77.12 457 ARG A O 1
ATOM 3534 N N . ILE A 1 458 ? 19.557 -1.222 -21.093 1.00 77.38 458 ILE A N 1
ATOM 3535 C CA . ILE A 1 458 ? 18.414 -1.939 -21.659 1.00 77.38 458 ILE A CA 1
ATOM 3536 C C . ILE A 1 458 ? 18.882 -3.311 -22.132 1.00 77.38 458 ILE A C 1
ATOM 3538 O O . ILE A 1 458 ? 19.880 -3.424 -22.852 1.00 77.38 458 ILE A O 1
ATOM 3542 N N . ASP A 1 459 ? 18.155 -4.351 -21.742 1.00 82.31 459 ASP A N 1
ATOM 3543 C CA . ASP A 1 459 ? 18.301 -5.683 -22.319 1.00 82.31 459 ASP A CA 1
ATOM 3544 C C . ASP A 1 459 ? 17.641 -5.738 -23.708 1.00 82.31 459 ASP A C 1
ATOM 3546 O O . ASP A 1 459 ? 16.422 -5.614 -23.838 1.00 82.31 459 ASP A O 1
ATOM 3550 N N . LEU A 1 460 ? 18.442 -5.946 -24.759 1.00 81.50 460 LEU A N 1
ATOM 3551 C CA . LEU A 1 460 ? 17.949 -6.007 -26.140 1.00 81.50 460 LEU A CA 1
ATOM 3552 C C . LEU A 1 460 ? 16.998 -7.175 -26.426 1.00 81.50 460 LEU A C 1
ATOM 3554 O O . LEU A 1 460 ? 16.333 -7.155 -27.456 1.00 81.50 460 LEU A O 1
ATOM 3558 N N . VAL A 1 461 ? 16.964 -8.191 -25.565 1.00 78.12 461 VAL A N 1
ATOM 3559 C CA . VAL A 1 461 ? 16.136 -9.389 -25.745 1.00 78.12 461 VAL A CA 1
ATOM 3560 C C . VAL A 1 461 ? 14.813 -9.262 -24.999 1.00 78.12 461 VAL A C 1
ATOM 3562 O O . VAL A 1 461 ? 13.785 -9.709 -25.497 1.00 78.12 461 VAL A O 1
ATOM 3565 N N . THR A 1 462 ? 14.834 -8.685 -23.797 1.00 73.56 462 THR A N 1
ATOM 3566 C CA . THR A 1 462 ? 13.688 -8.732 -22.873 1.00 73.56 462 THR A CA 1
ATOM 3567 C C . THR A 1 462 ? 13.048 -7.370 -22.594 1.00 73.56 462 THR A C 1
ATOM 3569 O O . THR A 1 462 ? 11.935 -7.326 -22.072 1.00 73.56 462 THR A O 1
ATOM 3572 N N . GLN A 1 463 ? 13.717 -6.262 -22.935 1.00 79.38 463 GLN A N 1
ATOM 3573 C CA . GLN A 1 463 ? 13.275 -4.901 -22.593 1.00 79.38 463 GLN A CA 1
ATOM 3574 C C . GLN A 1 463 ? 13.257 -3.923 -23.770 1.00 79.38 463 GLN A C 1
ATOM 3576 O O . GLN A 1 463 ? 12.556 -2.913 -23.698 1.00 79.38 463 GLN A O 1
ATOM 3581 N N . ALA A 1 464 ? 14.036 -4.167 -24.825 1.00 78.38 464 ALA A N 1
ATOM 3582 C CA . ALA A 1 464 ? 14.023 -3.297 -25.993 1.00 78.38 464 ALA A CA 1
ATOM 3583 C C . ALA A 1 464 ? 12.719 -3.461 -26.775 1.00 78.38 464 ALA A C 1
ATOM 3585 O O . ALA A 1 464 ? 12.314 -4.575 -27.095 1.00 78.38 464 ALA A O 1
ATOM 3586 N N . SER A 1 465 ? 12.101 -2.338 -27.129 1.00 77.94 465 SER A N 1
ATOM 3587 C CA . SER A 1 465 ? 11.035 -2.324 -28.133 1.00 77.94 465 SER A CA 1
ATOM 3588 C C . SER A 1 465 ? 11.577 -2.701 -29.514 1.00 77.94 465 SER A C 1
ATOM 3590 O O . SER A 1 465 ? 12.767 -2.515 -29.797 1.00 77.94 465 SER A O 1
ATOM 3592 N N . ASP A 1 466 ? 10.694 -3.123 -30.422 1.00 78.25 466 ASP A N 1
ATOM 3593 C CA . ASP A 1 466 ? 11.051 -3.395 -31.823 1.00 78.25 466 ASP A CA 1
ATOM 3594 C C . ASP A 1 466 ? 11.815 -2.233 -32.480 1.00 78.25 466 ASP A C 1
ATOM 3596 O O . ASP A 1 466 ? 12.768 -2.429 -33.240 1.00 78.25 466 ASP A O 1
ATOM 3600 N N . ILE A 1 467 ? 11.427 -0.994 -32.162 1.00 79.81 467 ILE A N 1
ATOM 3601 C CA . ILE A 1 467 ? 12.054 0.219 -32.696 1.00 79.81 467 ILE A CA 1
ATOM 3602 C C . ILE A 1 467 ? 13.471 0.395 -32.140 1.00 79.81 467 ILE A C 1
ATOM 3604 O O . ILE A 1 467 ? 14.385 0.742 -32.892 1.00 79.81 467 ILE A O 1
ATOM 3608 N N . GLU A 1 468 ? 13.677 0.158 -30.845 1.00 81.19 468 GLU A N 1
ATOM 3609 C CA . GLU A 1 468 ? 14.995 0.258 -30.212 1.00 81.19 468 GLU A CA 1
ATOM 3610 C C . GLU A 1 468 ? 15.936 -0.831 -30.700 1.00 81.19 468 GLU A C 1
ATOM 3612 O O . GLU A 1 468 ? 17.085 -0.542 -31.044 1.00 81.19 468 GLU A O 1
ATOM 3617 N N . PHE A 1 469 ? 15.438 -2.064 -30.796 1.00 83.75 469 PHE A N 1
ATOM 3618 C CA . PHE A 1 469 ? 16.190 -3.175 -31.350 1.00 83.75 469 PHE A CA 1
ATOM 3619 C C . PHE A 1 469 ? 16.594 -2.881 -32.799 1.00 83.75 469 PHE A C 1
ATOM 3621 O O . PHE A 1 469 ? 17.780 -2.928 -33.138 1.00 83.75 469 PHE A O 1
ATOM 3628 N N . ALA A 1 470 ? 15.645 -2.465 -33.647 1.00 82.88 470 ALA A N 1
ATOM 3629 C CA . ALA A 1 470 ? 15.923 -2.091 -35.031 1.00 82.88 470 ALA A CA 1
ATOM 3630 C C . ALA A 1 470 ? 16.914 -0.919 -35.127 1.00 82.88 470 ALA A C 1
ATOM 3632 O O . ALA A 1 470 ? 17.856 -0.963 -35.921 1.00 82.88 470 ALA A O 1
ATOM 3633 N N . GLY A 1 471 ? 16.746 0.118 -34.303 1.00 83.44 471 GLY A N 1
ATOM 3634 C CA . GLY A 1 471 ? 17.645 1.268 -34.239 1.00 83.44 471 GLY A CA 1
ATOM 3635 C C . GLY A 1 471 ? 19.070 0.875 -33.845 1.00 83.44 471 GLY A C 1
ATOM 3636 O O . GLY A 1 471 ? 20.037 1.301 -34.488 1.00 83.44 471 GLY A O 1
ATOM 3637 N N . TRP A 1 472 ? 19.213 0.007 -32.842 1.00 85.69 472 TRP A N 1
ATOM 3638 C CA . TRP A 1 472 ? 20.503 -0.534 -32.426 1.00 85.69 472 TRP A CA 1
ATOM 3639 C C . TRP A 1 472 ? 21.152 -1.367 -33.537 1.00 85.69 472 TRP A C 1
ATOM 3641 O O . TRP A 1 472 ? 22.321 -1.136 -33.867 1.00 85.69 472 TRP A O 1
ATOM 3651 N N . VAL A 1 473 ? 20.397 -2.272 -34.172 1.00 85.19 473 VAL A N 1
ATOM 3652 C CA . VAL A 1 473 ? 20.872 -3.075 -35.309 1.00 85.19 473 VAL A CA 1
ATOM 3653 C C . VAL A 1 473 ? 21.359 -2.155 -36.428 1.00 85.19 473 VAL A C 1
ATOM 3655 O O . VAL A 1 473 ? 22.497 -2.289 -36.874 1.00 85.19 473 VAL A O 1
ATOM 3658 N N . LEU A 1 474 ? 20.567 -1.163 -36.842 1.00 83.94 474 LEU A N 1
ATOM 3659 C CA . LEU A 1 474 ? 20.942 -0.216 -37.898 1.00 83.94 474 LEU A CA 1
ATOM 3660 C C . LEU A 1 474 ? 22.214 0.574 -37.556 1.00 83.94 474 LEU A C 1
ATOM 3662 O O . LEU A 1 474 ? 23.078 0.742 -38.421 1.00 83.94 474 LEU A O 1
ATOM 3666 N N . SER A 1 475 ? 22.367 1.009 -36.303 1.00 84.56 475 SER A N 1
ATOM 3667 C CA . SER A 1 475 ? 23.578 1.682 -35.813 1.00 84.56 475 SER A CA 1
ATOM 3668 C C . SER A 1 475 ? 24.816 0.785 -35.912 1.00 84.56 475 SER A C 1
ATOM 3670 O O . SER A 1 475 ? 25.873 1.226 -36.373 1.00 84.56 475 SER A O 1
ATOM 3672 N N . ARG A 1 476 ? 24.691 -0.501 -35.560 1.00 85.50 476 ARG A N 1
ATOM 3673 C CA . ARG A 1 476 ? 25.772 -1.485 -35.724 1.00 85.50 476 ARG A CA 1
ATOM 3674 C C . ARG A 1 476 ? 26.083 -1.744 -37.191 1.00 85.50 476 ARG A C 1
ATOM 3676 O O . ARG A 1 476 ? 27.249 -1.710 -37.578 1.00 85.50 476 ARG A O 1
ATOM 3683 N N . LEU A 1 477 ? 25.061 -1.929 -38.023 1.00 83.94 477 LEU A N 1
ATOM 3684 C CA . LEU A 1 477 ? 25.217 -2.160 -39.459 1.00 83.94 477 LEU A CA 1
ATOM 3685 C C . LEU A 1 477 ? 25.881 -0.973 -40.175 1.00 83.94 477 LEU A C 1
ATOM 3687 O O . LEU A 1 477 ? 26.663 -1.182 -41.103 1.00 83.94 477 LEU A O 1
ATOM 3691 N N . ALA A 1 478 ? 25.636 0.263 -39.729 1.00 84.12 478 ALA A N 1
ATOM 3692 C CA . ALA A 1 478 ? 26.258 1.465 -40.285 1.00 84.12 478 ALA A CA 1
ATOM 3693 C C . ALA A 1 478 ? 27.789 1.508 -40.110 1.00 84.12 478 ALA A C 1
ATOM 3695 O O . ALA A 1 478 ? 28.468 2.198 -40.872 1.00 84.12 478 ALA A O 1
ATOM 3696 N N . GLN A 1 479 ? 28.340 0.755 -39.152 1.00 85.88 479 GLN A N 1
ATOM 3697 C CA . GLN A 1 479 ? 29.785 0.659 -38.912 1.00 85.88 479 GLN A CA 1
ATOM 3698 C C . GLN A 1 479 ? 30.492 -0.259 -39.923 1.00 85.88 479 GLN A C 1
ATOM 3700 O O . GLN A 1 479 ? 31.716 -0.209 -40.051 1.00 85.88 479 GLN A O 1
ATOM 3705 N N . PHE A 1 480 ? 29.748 -1.079 -40.675 1.00 85.19 480 PHE A N 1
ATOM 3706 C CA . PHE A 1 480 ? 30.317 -1.980 -41.673 1.00 85.19 480 PHE A CA 1
ATOM 3707 C C . PHE A 1 480 ? 30.467 -1.303 -43.047 1.00 85.19 480 PHE A C 1
ATOM 3709 O O . PHE A 1 480 ? 29.590 -0.552 -43.491 1.00 85.19 480 PHE A O 1
ATOM 3716 N N . PRO A 1 481 ? 31.551 -1.594 -43.793 1.00 88.06 481 PRO A N 1
ATOM 3717 C CA . PRO A 1 481 ? 31.713 -1.085 -45.149 1.00 88.06 481 PRO A CA 1
ATOM 3718 C C . PRO A 1 481 ? 30.615 -1.632 -46.069 1.00 88.06 481 PRO A C 1
ATOM 3720 O O . PRO A 1 481 ? 30.149 -2.760 -45.914 1.00 88.06 481 PRO A O 1
ATOM 3723 N N . ARG A 1 482 ? 30.242 -0.862 -47.104 1.00 87.88 482 ARG A N 1
ATOM 3724 C CA . ARG A 1 482 ? 29.179 -1.251 -48.056 1.00 87.88 482 ARG A CA 1
ATOM 3725 C C . ARG A 1 482 ? 29.404 -2.622 -48.707 1.00 87.88 482 ARG A C 1
ATOM 3727 O O . ARG A 1 482 ? 28.430 -3.261 -49.089 1.00 87.88 482 ARG A O 1
ATOM 3734 N N . SER A 1 483 ? 30.655 -3.074 -48.811 1.00 87.75 483 SER A N 1
ATOM 3735 C CA . SER A 1 483 ? 31.021 -4.400 -49.324 1.00 87.75 483 SER A CA 1
ATOM 3736 C C . SER A 1 483 ? 30.461 -5.560 -48.496 1.00 87.75 483 SER A C 1
ATOM 3738 O O . SER A 1 483 ? 30.244 -6.627 -49.054 1.00 87.75 483 SER A O 1
ATOM 3740 N N . LYS A 1 484 ? 30.176 -5.352 -47.204 1.00 86.56 484 LYS A N 1
ATOM 3741 C CA . LYS A 1 484 ? 29.615 -6.361 -46.294 1.00 86.56 484 LYS A CA 1
ATOM 3742 C C . LYS A 1 484 ? 28.090 -6.466 -46.319 1.00 86.56 484 LYS A C 1
ATOM 3744 O O . LYS A 1 484 ? 27.529 -7.340 -45.672 1.00 86.56 484 LYS A O 1
ATOM 3749 N N . ARG A 1 485 ? 27.404 -5.609 -47.085 1.00 85.75 485 ARG A N 1
ATOM 3750 C CA . ARG A 1 485 ? 25.933 -5.595 -47.143 1.00 85.75 485 ARG A CA 1
ATOM 3751 C C . ARG A 1 485 ? 25.336 -6.892 -47.682 1.00 85.75 485 ARG A C 1
ATOM 3753 O O . ARG A 1 485 ? 24.260 -7.252 -47.234 1.00 85.75 485 ARG A O 1
ATOM 3760 N N . ARG A 1 486 ? 26.006 -7.571 -48.623 1.00 84.88 486 ARG A N 1
ATOM 3761 C CA . ARG A 1 486 ? 25.534 -8.863 -49.147 1.00 84.88 486 ARG A CA 1
ATOM 3762 C C . ARG A 1 486 ? 25.493 -9.907 -48.031 1.00 84.88 486 ARG A C 1
ATOM 3764 O O . ARG A 1 486 ? 24.421 -10.432 -47.783 1.00 84.88 486 ARG A O 1
ATOM 3771 N N . ASP A 1 487 ? 26.606 -10.091 -47.321 1.00 84.88 487 ASP A N 1
ATOM 3772 C CA . ASP A 1 487 ? 26.721 -11.028 -46.195 1.00 84.88 487 ASP A CA 1
ATOM 3773 C C . ASP A 1 487 ? 25.640 -10.764 -45.122 1.00 84.88 487 ASP A C 1
ATOM 3775 O O . ASP A 1 487 ? 25.018 -11.690 -44.616 1.00 84.88 487 ASP A O 1
ATOM 3779 N N . ILE A 1 488 ? 25.375 -9.488 -44.804 1.00 82.00 488 ILE A N 1
ATOM 3780 C CA . ILE A 1 488 ? 24.328 -9.086 -43.845 1.00 82.00 488 ILE A CA 1
ATOM 3781 C C . ILE A 1 488 ? 22.921 -9.425 -44.363 1.00 82.00 488 ILE A C 1
ATOM 3783 O O . ILE A 1 488 ? 22.096 -9.928 -43.608 1.00 82.00 488 ILE A O 1
ATOM 3787 N N . ILE A 1 489 ? 22.628 -9.128 -45.634 1.00 82.44 489 ILE A N 1
ATOM 3788 C CA . ILE A 1 489 ? 21.322 -9.426 -46.240 1.00 82.44 489 ILE A CA 1
ATOM 3789 C C . ILE A 1 489 ? 21.097 -10.937 -46.290 1.00 82.44 489 ILE A C 1
ATOM 3791 O O . ILE A 1 489 ? 19.997 -11.378 -45.980 1.00 82.44 489 ILE A O 1
ATOM 3795 N N . GLU A 1 490 ? 22.116 -11.716 -46.655 1.00 83.56 490 GLU A N 1
ATOM 3796 C CA . GLU A 1 490 ? 22.053 -13.181 -46.679 1.00 83.56 490 GLU A CA 1
ATOM 3797 C C . GLU A 1 490 ? 21.745 -13.729 -45.281 1.00 83.56 490 GLU A C 1
ATOM 3799 O O . GLU A 1 490 ? 20.744 -14.423 -45.129 1.00 83.56 490 GLU A O 1
ATOM 3804 N N . LEU A 1 491 ? 22.484 -13.297 -44.252 1.00 79.88 491 LEU A N 1
ATOM 3805 C CA . LEU A 1 491 ? 22.240 -13.692 -42.859 1.00 79.88 491 LEU A CA 1
ATOM 3806 C C . LEU A 1 491 ? 20.803 -13.390 -42.396 1.00 79.88 491 LEU A C 1
ATOM 3808 O O . LEU A 1 491 ? 20.168 -14.228 -41.768 1.00 79.88 491 LEU A O 1
ATOM 3812 N N . LEU A 1 492 ? 20.275 -12.202 -42.713 1.00 76.12 492 LEU A N 1
ATOM 3813 C CA . LEU A 1 492 ? 18.910 -11.809 -42.335 1.00 76.12 492 LEU A CA 1
ATOM 3814 C C . LEU A 1 492 ? 17.825 -12.517 -43.166 1.00 76.12 492 LEU A C 1
ATOM 3816 O O . LEU A 1 492 ? 16.684 -12.616 -42.718 1.00 76.12 492 LEU A O 1
ATOM 3820 N N . SER A 1 493 ? 18.160 -12.986 -44.372 1.00 77.44 493 SER A N 1
ATOM 3821 C CA . SER A 1 493 ? 17.232 -13.672 -45.285 1.00 77.44 493 SER A CA 1
ATOM 3822 C C . SER A 1 493 ? 17.166 -15.183 -45.032 1.00 77.44 493 SER A C 1
ATOM 3824 O O . SER A 1 493 ? 16.136 -15.807 -45.306 1.00 77.44 493 SER A O 1
ATOM 3826 N N . GLU A 1 494 ? 18.235 -15.774 -44.488 1.00 62.53 494 GLU A N 1
ATOM 3827 C CA . GLU A 1 494 ? 18.285 -17.183 -44.069 1.00 62.53 494 GLU A CA 1
ATOM 3828 C C . GLU A 1 494 ? 17.266 -17.502 -42.959 1.00 62.53 494 GLU A C 1
ATOM 3830 O O . GLU A 1 494 ? 16.800 -18.635 -42.851 1.00 62.53 494 GLU A O 1
ATOM 3835 N N . THR A 1 495 ? 16.811 -16.498 -42.205 1.00 49.50 495 THR A N 1
ATOM 3836 C CA . THR A 1 495 ? 15.814 -16.632 -41.129 1.00 49.50 495 THR A CA 1
ATOM 3837 C C . THR A 1 495 ? 14.400 -16.971 -41.612 1.00 49.50 495 THR A C 1
ATOM 3839 O O . THR A 1 495 ? 13.586 -17.415 -40.811 1.00 49.50 495 THR A O 1
ATOM 3842 N N . SER A 1 496 ? 14.107 -16.885 -42.917 1.00 46.16 496 SER A N 1
ATOM 3843 C CA . SER A 1 496 ? 12.867 -17.465 -43.474 1.00 46.16 496 SER A CA 1
ATOM 3844 C C . SER A 1 496 ? 12.781 -18.996 -43.318 1.00 46.16 496 SER A C 1
ATOM 3846 O O . SER A 1 496 ? 11.724 -19.578 -43.550 1.00 46.16 496 SER A O 1
ATOM 3848 N N . ALA A 1 497 ? 13.872 -19.653 -42.898 1.00 44.69 497 ALA A N 1
ATOM 3849 C CA . ALA A 1 497 ? 13.917 -21.072 -42.551 1.00 44.69 497 ALA A CA 1
ATOM 3850 C C . ALA A 1 497 ? 13.705 -21.376 -41.051 1.00 44.69 497 ALA A C 1
ATOM 3852 O O . ALA A 1 497 ? 13.533 -22.545 -40.710 1.00 44.69 497 ALA A O 1
ATOM 3853 N N . PHE A 1 498 ? 13.705 -20.374 -40.159 1.00 43.84 498 PHE A N 1
ATOM 3854 C CA . PHE A 1 498 ? 13.458 -20.583 -38.721 1.00 43.84 498 PHE A CA 1
ATOM 3855 C C . PHE A 1 498 ? 11.968 -20.766 -38.390 1.00 43.84 498 PHE A C 1
ATOM 3857 O O . PHE A 1 498 ? 11.652 -21.445 -37.425 1.00 43.84 498 PHE A O 1
ATOM 3864 N N . ASP A 1 499 ? 11.061 -20.264 -39.233 1.00 43.06 499 ASP A N 1
ATOM 3865 C CA . ASP A 1 499 ? 9.605 -20.440 -39.083 1.00 43.06 499 ASP A CA 1
ATOM 3866 C C . ASP A 1 499 ? 9.091 -21.816 -39.575 1.00 43.06 499 ASP A C 1
ATOM 3868 O O . ASP A 1 499 ? 7.885 -22.064 -39.605 1.00 43.06 499 ASP A O 1
ATOM 3872 N N . ALA A 1 500 ? 9.988 -22.714 -40.008 1.00 42.28 500 ALA A N 1
ATOM 3873 C CA . ALA A 1 500 ? 9.651 -24.025 -40.576 1.00 42.28 500 ALA A CA 1
ATOM 3874 C C . ALA A 1 500 ? 10.089 -25.235 -39.719 1.00 42.28 500 ALA A C 1
ATOM 3876 O O . ALA A 1 500 ? 9.962 -26.373 -40.181 1.00 42.28 500 ALA A O 1
ATOM 3877 N N . ALA A 1 501 ? 10.584 -25.015 -38.498 1.00 32.66 501 ALA A N 1
ATOM 3878 C CA . ALA A 1 501 ? 10.938 -26.050 -37.521 1.00 32.66 501 ALA A CA 1
ATOM 3879 C C . ALA A 1 501 ? 10.284 -25.735 -36.174 1.00 32.66 501 ALA A C 1
ATOM 3881 O O . ALA A 1 501 ? 9.856 -26.704 -35.504 1.00 32.66 501 ALA A O 1
#

Secondary structure (DSSP, 8-state):
---HHHHHTTS-TTS--HHHHHHHHHHHHHTT-EEEEESTTHHHHHHHHTTT-SEEEEE-S-TTHHHH----BTTB-----S---TTS-SEEEEEEETTTTTSS-HHHH-SSEEEEEESSPPP--TTS-PEEEEE-TTSTT-PEES--TT-SEEEEEESS-PPP-PPPEEEEEEESS-HHHHHHHHHHHHHH-SS-EEEEEEEES--HHHHHHHHHHHHH-TTTEEEEEESS--HHHHHHHHHHHHH---TT-SEEEEE-SSEEE-TTHHHHHHHHHHHHHHTT--EEEEEEEESS-SSTTB------SSHHHHHHHHHHHHHHHTT-EEEES---TTEEEEEHHHHHHHBS--GGGTTSSSHHHHHHHHHHHTT-EEEEEEEEEEEE---HHHHHTT--HHHHHHHHHHHHHHHTT-SSGGGGGG--SPPTT--S-B-TTTS----TTEEEETTEEEETTTT--HHHHHHHHHHHHHTS-GGGHHHHHHHHHGGGGGGG-